Protein AF-0000000087417375 (afdb_homodimer)

Nearest PDB structures (foldseek):
  5uib-assembly1_A  TM=7.958E-01  e=7.314E-25  Rhizobium rhizogenes K84
  3gfg-assembly2_C  TM=7.838E-01  e=4.138E-22  Bacillus subtilis subsp. subtilis str. 168
  3e18-assembly1_B  TM=7.579E-01  e=2.080E-21  Listeria innocua
  3rc7-assembly1_A  TM=7.804E-01  e=2.142E-20  Actinomadura kijaniata
  3rc1-assembly1_A  TM=7.931E-01  e=7.082E-20  Actinomadura kijaniata

pLDDT: mean 95.46, std 7.43, range [49.03, 98.94]

Radius of gyration: 28.9 Å; Cα contacts (8 Å, |Δi|>4): 1708; chains: 2; bounding box: 45×93×67 Å

Organism: NCBI:txid2527985

Solvent-accessible surface area (backbone atoms only — not comparable to full-atom values): 35007 Å² total; per-residue (Å²): 118,46,24,29,27,36,35,28,73,44,46,62,23,48,45,50,55,59,12,37,74,74,25,79,63,42,41,68,40,30,41,18,39,78,51,66,54,51,66,71,17,47,31,60,81,32,63,60,97,59,73,73,67,37,44,81,44,90,50,89,77,32,48,66,29,68,46,56,66,59,55,52,66,37,86,76,45,48,33,38,38,38,34,61,60,50,86,47,37,51,64,53,50,50,53,36,44,73,59,70,25,29,38,36,31,42,60,61,61,41,87,48,65,66,52,29,49,51,50,44,50,50,21,60,75,70,73,38,54,49,31,31,53,67,49,60,59,46,34,46,67,45,32,50,50,42,50,39,53,68,69,38,77,38,36,59,70,41,34,34,39,37,40,39,40,20,18,61,66,82,83,38,77,62,75,60,33,39,92,62,51,35,26,32,34,36,65,54,38,33,55,54,41,33,49,43,34,70,60,73,41,78,49,53,27,32,41,24,43,29,33,71,56,96,77,25,24,37,28,38,40,38,40,44,36,46,90,54,69,54,42,31,39,37,37,39,32,20,32,64,40,17,46,4,32,49,32,35,37,36,36,42,37,30,27,73,42,24,22,40,38,32,30,39,33,25,52,39,90,39,80,38,69,45,32,61,56,32,43,20,23,53,86,34,48,70,40,68,71,85,68,71,74,63,87,52,83,41,36,29,49,18,52,48,47,34,54,52,51,51,21,65,76,70,68,48,82,50,68,89,30,23,38,65,51,42,42,51,13,51,44,48,37,52,30,34,32,50,4,36,76,70,70,38,73,30,52,63,86,47,88,117,118,47,25,29,28,36,34,29,71,43,45,62,22,48,44,50,54,61,13,36,74,74,25,79,63,41,41,69,42,30,40,17,39,79,50,66,54,51,66,71,16,47,31,61,84,32,63,60,98,58,72,72,66,36,45,82,43,90,50,86,79,32,47,67,29,69,44,55,66,59,54,52,65,36,86,74,45,49,34,38,36,38,33,60,61,50,87,46,37,52,64,54,50,49,53,35,44,72,57,70,25,29,38,37,32,41,61,59,64,41,88,47,64,67,54,30,50,51,49,46,51,52,22,61,75,68,72,38,56,49,31,31,55,68,49,58,60,46,35,46,67,45,32,49,50,43,50,40,53,68,69,37,78,39,37,60,69,40,34,35,41,38,40,40,40,22,18,61,67,84,82,37,78,65,73,60,32,40,90,61,50,36,26,33,34,36,65,54,37,33,55,54,42,34,49,43,34,70,60,74,40,78,49,52,27,31,39,24,44,30,32,72,55,97,77,25,24,36,29,38,40,38,41,44,36,46,91,55,68,55,44,31,38,36,37,40,33,20,32,64,39,18,47,5,31,48,32,35,39,36,38,40,35,31,28,72,42,24,21,39,38,32,31,38,32,26,52,40,92,39,80,37,69,44,32,61,57,30,43,18,23,52,85,34,48,71,39,70,70,86,68,70,74,64,87,52,85,41,36,29,48,19,52,48,48,33,55,54,50,52,20,65,76,70,69,48,81,52,68,89,29,22,37,65,52,43,41,51,14,52,44,49,37,51,29,36,33,50,4,36,76,70,69,38,73,27,52,65,84,48,89,116

Structure (mmCIF, N/CA/C/O backbone):
data_AF-0000000087417375-model_v1
#
loop_
_entity.id
_entity.type
_entity.pdbx_description
1 polymer 'Glucose--fructose oxidoreductase'
#
loop_
_atom_site.group_PDB
_atom_site.id
_atom_site.type_symbol
_atom_site.label_atom_id
_atom_site.label_alt_id
_atom_site.label_comp_id
_atom_site.label_asym_id
_atom_site.label_entity_id
_atom_site.label_seq_id
_atom_site.pdbx_PDB_ins_code
_atom_site.Cartn_x
_atom_site.Cartn_y
_atom_site.Cartn_z
_atom_site.occupancy
_atom_site.B_iso_or_equiv
_atom_site.auth_seq_id
_atom_site.auth_comp_id
_atom_site.auth_asym_id
_atom_site.auth_atom_id
_atom_site.pdbx_PDB_model_num
ATOM 1 N N . MET A 1 1 ? 10.219 -32.812 -29.797 1 95.06 1 MET A N 1
ATOM 2 C CA . MET A 1 1 ? 9.031 -32.062 -29.422 1 95.06 1 MET A CA 1
ATOM 3 C C . MET A 1 1 ? 8.422 -32.625 -28.141 1 95.06 1 MET A C 1
ATOM 5 O O . MET A 1 1 ? 8.227 -33.844 -28.016 1 95.06 1 MET A O 1
ATOM 9 N N . VAL A 1 2 ? 8.172 -31.781 -27.188 1 98.62 2 VAL A N 1
ATOM 10 C CA . VAL A 1 2 ? 7.594 -32.188 -25.906 1 98.62 2 VAL A CA 1
ATOM 11 C C . VAL A 1 2 ? 6.086 -32.375 -26.062 1 98.62 2 VAL A C 1
ATOM 13 O O . VAL A 1 2 ? 5.387 -31.484 -26.531 1 98.62 2 VAL A O 1
ATOM 16 N N . ARG A 1 3 ? 5.574 -33.5 -25.75 1 98.75 3 ARG A N 1
ATOM 17 C CA . ARG A 1 3 ? 4.148 -33.812 -25.797 1 98.75 3 ARG A CA 1
ATOM 18 C C . ARG A 1 3 ? 3.498 -33.562 -24.438 1 98.75 3 ARG A C 1
ATOM 20 O O . ARG A 1 3 ? 3.809 -34.281 -23.469 1 98.75 3 ARG A O 1
ATOM 27 N N . ILE A 1 4 ? 2.602 -32.594 -24.422 1 98.88 4 ILE A N 1
ATOM 28 C CA . ILE A 1 4 ? 1.969 -32.188 -23.172 1 98.88 4 ILE A CA 1
ATOM 29 C C . ILE A 1 4 ? 0.606 -32.844 -23.031 1 98.88 4 ILE A C 1
ATOM 31 O O . ILE A 1 4 ? -0.179 -32.906 -23.984 1 98.88 4 ILE A O 1
ATOM 35 N N . GLY A 1 5 ? 0.359 -33.438 -21.938 1 98.94 5 GLY A N 1
ATOM 36 C CA . GLY A 1 5 ? -0.97 -33.875 -21.547 1 98.94 5 GLY A CA 1
ATOM 37 C C . GLY A 1 5 ? -1.584 -33.031 -20.453 1 98.94 5 GLY A C 1
ATOM 38 O O . GLY A 1 5 ? -1.023 -32.906 -19.359 1 98.94 5 GLY A O 1
ATOM 39 N N . ILE A 1 6 ? -2.764 -32.469 -20.672 1 98.94 6 ILE A N 1
ATOM 40 C CA . ILE A 1 6 ? -3.436 -31.609 -19.703 1 98.94 6 ILE A CA 1
ATOM 41 C C . ILE A 1 6 ? -4.484 -32.438 -18.938 1 98.94 6 ILE A C 1
ATOM 43 O O . ILE A 1 6 ? -5.312 -33.094 -19.547 1 98.94 6 ILE A O 1
ATOM 47 N N . ILE A 1 7 ? -4.348 -32.375 -17.656 1 98.88 7 ILE A N 1
ATOM 48 C CA . ILE A 1 7 ? -5.355 -33 -16.797 1 98.88 7 ILE A CA 1
ATOM 49 C C . ILE A 1 7 ? -6.199 -31.922 -16.125 1 98.88 7 ILE A C 1
ATOM 51 O O . ILE A 1 7 ? -5.695 -31.141 -15.312 1 98.88 7 ILE A O 1
ATOM 55 N N . GLY A 1 8 ? -7.504 -31.891 -16.344 1 98.38 8 GLY A N 1
ATOM 56 C CA . GLY A 1 8 ? -8.398 -30.844 -15.875 1 98.38 8 GLY A CA 1
ATOM 57 C C . GLY A 1 8 ? -8.648 -29.766 -16.922 1 98.38 8 GLY A C 1
ATOM 58 O O . GLY A 1 8 ? -7.719 -29.078 -17.328 1 98.38 8 GLY A O 1
ATOM 59 N N . LEU A 1 9 ? -9.93 -29.656 -17.328 1 97.19 9 LEU A N 1
ATOM 60 C CA . LEU A 1 9 ? -10.281 -28.688 -18.375 1 97.19 9 LEU A CA 1
ATOM 61 C C . LEU A 1 9 ? -11.344 -27.719 -17.875 1 97.19 9 LEU A C 1
ATOM 63 O O . LEU A 1 9 ? -12.438 -27.641 -18.438 1 97.19 9 LEU A O 1
ATOM 67 N N . GLY A 1 10 ? -10.977 -26.984 -16.859 1 95.5 10 GLY A N 1
ATOM 68 C CA . GLY A 1 10 ? -11.672 -25.75 -16.516 1 95.5 10 GLY A CA 1
ATOM 69 C C . GLY A 1 10 ? -11.047 -24.516 -17.125 1 95.5 10 GLY A C 1
ATOM 70 O O . GLY A 1 10 ? -10.586 -24.547 -18.266 1 95.5 10 GLY A O 1
ATOM 71 N N . PHE A 1 11 ? -11.227 -23.438 -16.453 1 94.5 11 PHE A N 1
ATOM 72 C CA . PHE A 1 11 ? -10.711 -22.172 -16.969 1 94.5 11 PHE A CA 1
ATOM 73 C C . PHE A 1 11 ? -9.203 -22.25 -17.172 1 94.5 11 PHE A C 1
ATOM 75 O O . PHE A 1 11 ? -8.703 -21.891 -18.234 1 94.5 11 PHE A O 1
ATOM 82 N N . MET A 1 12 ? -8.469 -22.75 -16.172 1 96.88 12 MET A N 1
ATOM 83 C CA . MET A 1 12 ? -7.012 -22.781 -16.281 1 96.88 12 MET A CA 1
ATOM 84 C C . MET A 1 12 ? -6.566 -23.859 -17.281 1 96.88 12 MET A C 1
ATOM 86 O O . MET A 1 12 ? -5.566 -23.672 -17.969 1 96.88 12 MET A O 1
ATOM 90 N N . GLY A 1 13 ? -7.289 -24.969 -17.312 1 97.88 13 GLY A N 1
ATOM 91 C CA . GLY A 1 13 ? -6.992 -25.953 -18.344 1 97.88 13 GLY A CA 1
ATOM 92 C C . GLY A 1 13 ? -7.094 -25.406 -19.75 1 97.88 13 GLY A C 1
ATOM 93 O O . GLY A 1 13 ? -6.211 -25.625 -20.578 1 97.88 13 GLY A O 1
ATOM 94 N N . MET A 1 14 ? -8.18 -24.672 -19.984 1 97.69 14 MET A N 1
ATOM 95 C CA . MET A 1 14 ? -8.359 -24.016 -21.281 1 97.69 14 MET A CA 1
ATOM 96 C C . MET A 1 14 ? -7.27 -22.969 -21.516 1 97.69 14 MET A C 1
ATOM 98 O O . MET A 1 14 ? -6.73 -22.875 -22.609 1 97.69 14 MET A O 1
ATOM 102 N N . THR A 1 15 ? -6.934 -22.219 -20.469 1 97.69 15 THR A N 1
ATOM 103 C CA . THR A 1 15 ? -5.91 -21.188 -20.562 1 97.69 15 THR A CA 1
ATOM 104 C C . THR A 1 15 ? -4.562 -21.797 -20.938 1 97.69 15 THR A C 1
ATOM 106 O O . THR A 1 15 ? -3.879 -21.297 -21.844 1 97.69 15 THR A O 1
ATOM 109 N N . HIS A 1 16 ? -4.219 -22.922 -20.312 1 98.56 16 HIS A N 1
ATOM 110 C CA . HIS A 1 16 ? -2.957 -23.578 -20.609 1 98.56 16 HIS A CA 1
ATOM 111 C C . HIS A 1 16 ? -2.98 -24.219 -22 1 98.56 16 HIS A C 1
ATOM 113 O O . HIS A 1 16 ? -1.974 -24.188 -22.703 1 98.56 16 HIS A O 1
ATOM 119 N N . PHE A 1 17 ? -4.113 -24.734 -22.375 1 98.31 17 PHE A N 1
ATOM 120 C CA . PHE A 1 17 ? -4.27 -25.266 -23.719 1 98.31 17 PHE A CA 1
ATOM 121 C C . PHE A 1 17 ? -4.008 -24.203 -24.781 1 98.31 17 PHE A C 1
ATOM 123 O O . PHE A 1 17 ? -3.217 -24.406 -25.703 1 98.31 17 PHE A O 1
ATOM 130 N N . GLU A 1 18 ? -4.645 -23.031 -24.594 1 97.12 18 GLU A N 1
ATOM 131 C CA . GLU A 1 18 ? -4.484 -21.922 -25.5 1 97.12 18 GLU A CA 1
ATOM 132 C C . GLU A 1 18 ? -3.051 -21.391 -25.484 1 97.12 18 GLU A C 1
ATOM 134 O O . GLU A 1 18 ? -2.475 -21.109 -26.547 1 97.12 18 GLU A O 1
ATOM 139 N N . GLY A 1 19 ? -2.461 -21.297 -24.328 1 97.44 19 GLY A N 1
ATOM 140 C CA . GLY A 1 19 ? -1.095 -20.812 -24.188 1 97.44 19 GLY A CA 1
ATOM 141 C C . GLY A 1 19 ? -0.073 -21.719 -24.844 1 97.44 19 GLY A C 1
ATOM 142 O O . GLY A 1 19 ? 0.934 -21.25 -25.375 1 97.44 19 GLY A O 1
ATOM 143 N N . ALA A 1 20 ? -0.348 -23 -24.875 1 98.06 20 ALA A N 1
ATOM 144 C CA . ALA A 1 20 ? 0.594 -24 -25.391 1 98.06 20 ALA A CA 1
ATOM 145 C C . ALA A 1 20 ? 0.712 -23.906 -26.906 1 98.06 20 ALA A C 1
ATOM 147 O O . ALA A 1 20 ? 1.693 -24.375 -27.484 1 98.06 20 ALA A O 1
ATOM 148 N N . LYS A 1 21 ? -0.259 -23.328 -27.531 1 96.75 21 LYS A N 1
ATOM 149 C CA . LYS A 1 21 ? -0.295 -23.25 -28.984 1 96.75 21 LYS A CA 1
ATOM 150 C C . LYS A 1 21 ? 0.892 -22.469 -29.531 1 96.75 21 LYS A C 1
ATOM 152 O O . LYS A 1 21 ? 1.338 -22.703 -30.656 1 96.75 21 LYS A O 1
ATOM 157 N N . LYS A 1 22 ? 1.397 -21.594 -28.672 1 96.62 22 LYS A N 1
ATOM 158 C CA . LYS A 1 22 ? 2.477 -20.734 -29.141 1 96.62 22 LYS A CA 1
ATOM 159 C C . LYS A 1 22 ? 3.801 -21.094 -28.469 1 96.62 22 LYS A C 1
ATOM 161 O O . LYS A 1 22 ? 4.777 -20.344 -28.578 1 96.62 22 LYS A O 1
ATOM 166 N N . VAL A 1 23 ? 3.812 -22.156 -27.797 1 98 23 VAL A N 1
ATOM 167 C CA . VAL A 1 23 ? 5.043 -22.609 -27.172 1 98 23 VAL A CA 1
ATOM 168 C C . VAL A 1 23 ? 5.934 -23.297 -28.203 1 98 23 VAL A C 1
ATOM 170 O O . VAL A 1 23 ? 5.469 -24.125 -28.984 1 98 23 VAL A O 1
ATOM 173 N N . ASP A 1 24 ? 7.152 -22.891 -28.234 1 98.06 24 ASP A N 1
ATOM 174 C CA . ASP A 1 24 ? 8.102 -23.5 -29.156 1 98.06 24 ASP A CA 1
ATOM 175 C C . ASP A 1 24 ? 8.562 -24.859 -28.641 1 98.06 24 ASP A C 1
ATOM 177 O O . ASP A 1 24 ? 8.938 -25 -27.484 1 98.06 24 ASP A O 1
ATOM 181 N N . GLY A 1 25 ? 8.477 -25.859 -29.516 1 98.19 25 GLY A N 1
ATOM 182 C CA . GLY A 1 25 ? 9.055 -27.156 -29.203 1 98.19 25 GLY A CA 1
ATOM 183 C C . GLY A 1 25 ? 8.117 -28.047 -28.406 1 98.19 25 GLY A C 1
ATOM 184 O O . GLY A 1 25 ? 8.547 -29.047 -27.812 1 98.19 25 GLY A O 1
ATOM 185 N N . ALA A 1 26 ? 6.852 -27.703 -28.406 1 98.44 26 ALA A N 1
ATOM 186 C CA . ALA A 1 26 ? 5.902 -28.531 -27.656 1 98.44 26 ALA A CA 1
ATOM 187 C C . ALA A 1 26 ? 4.523 -28.5 -28.312 1 98.44 26 ALA A C 1
ATOM 189 O O . ALA A 1 26 ? 4.242 -27.641 -29.141 1 98.44 26 ALA A O 1
ATOM 190 N N . LYS A 1 27 ? 3.689 -29.422 -27.984 1 97.81 27 LYS A N 1
ATOM 191 C CA . LYS A 1 27 ? 2.293 -29.5 -28.406 1 97.81 27 LYS A CA 1
ATOM 192 C C . LYS A 1 27 ? 1.444 -30.234 -27.359 1 97.81 27 LYS A C 1
ATOM 194 O O . LYS A 1 27 ? 1.888 -31.219 -26.781 1 97.81 27 LYS A O 1
ATOM 199 N N . VAL A 1 28 ? 0.233 -29.734 -27.219 1 98.69 28 VAL A N 1
ATOM 200 C CA . VAL A 1 28 ? -0.715 -30.516 -26.438 1 98.69 28 VAL A CA 1
ATOM 201 C C . VAL A 1 28 ? -1.228 -31.688 -27.266 1 98.69 28 VAL A C 1
ATOM 203 O O . VAL A 1 28 ? -1.831 -31.484 -28.328 1 98.69 28 VAL A O 1
ATOM 206 N N . THR A 1 29 ? -1.022 -32.906 -26.781 1 98.62 29 THR A N 1
ATOM 207 C CA . THR A 1 29 ? -1.388 -34.062 -27.578 1 98.62 29 THR A CA 1
ATOM 208 C C . THR A 1 29 ? -2.455 -34.875 -26.875 1 98.62 29 THR A C 1
ATOM 210 O O . THR A 1 29 ? -3.01 -35.812 -27.453 1 98.62 29 THR A O 1
ATOM 213 N N . ALA A 1 30 ? -2.746 -34.469 -25.656 1 98.81 30 ALA A N 1
ATOM 214 C CA . ALA A 1 30 ? -3.773 -35.219 -24.922 1 98.81 30 ALA A CA 1
ATOM 215 C C . ALA A 1 30 ? -4.441 -34.312 -23.875 1 98.81 30 ALA A C 1
ATOM 217 O O . ALA A 1 30 ? -3.811 -33.406 -23.344 1 98.81 30 ALA A O 1
ATOM 218 N N . ILE A 1 31 ? -5.703 -34.625 -23.594 1 98.81 31 ILE A N 1
ATOM 219 C CA . ILE A 1 31 ? -6.438 -33.969 -22.5 1 98.81 31 ILE A CA 1
ATOM 220 C C . ILE A 1 31 ? -7.238 -35.031 -21.734 1 98.81 31 ILE A C 1
ATOM 222 O O . ILE A 1 31 ? -7.648 -36.031 -22.312 1 98.81 31 ILE A O 1
ATOM 226 N N . ALA A 1 32 ? -7.398 -34.812 -20.469 1 98.81 32 ALA A N 1
ATOM 227 C CA . ALA A 1 32 ? -8.234 -35.656 -19.625 1 98.81 32 ALA A CA 1
ATOM 228 C C . ALA A 1 32 ? -9.227 -34.844 -18.812 1 98.81 32 ALA A C 1
ATOM 230 O O . ALA A 1 32 ? -8.852 -33.844 -18.188 1 98.81 32 ALA A O 1
ATOM 231 N N . THR A 1 33 ? -10.438 -35.125 -18.859 1 98.19 33 THR A N 1
ATOM 232 C CA . THR A 1 33 ? -11.523 -34.562 -18.062 1 98.19 33 THR A CA 1
ATOM 233 C C . THR A 1 33 ? -12.688 -35.531 -17.953 1 98.19 33 THR A C 1
ATOM 235 O O . THR A 1 33 ? -12.812 -36.469 -18.766 1 98.19 33 THR A O 1
ATOM 238 N N . ARG A 1 34 ? -13.508 -35.344 -16.969 1 96.88 34 ARG A N 1
ATOM 239 C CA . ARG A 1 34 ? -14.633 -36.25 -16.766 1 96.88 34 ARG A CA 1
ATOM 240 C C . ARG A 1 34 ? -15.844 -35.812 -17.594 1 96.88 34 ARG A C 1
ATOM 242 O O . ARG A 1 34 ? -16.812 -36.562 -17.719 1 96.88 34 ARG A O 1
ATOM 249 N N . ASN A 1 35 ? -15.773 -34.594 -18.156 1 97.19 35 ASN A N 1
ATOM 250 C CA . ASN A 1 35 ? -16.906 -34.031 -18.875 1 97.19 35 ASN A CA 1
ATOM 251 C C . ASN A 1 35 ? -16.891 -34.438 -20.344 1 97.19 35 ASN A C 1
ATOM 253 O O . ASN A 1 35 ? -16.031 -33.969 -21.109 1 97.19 35 ASN A O 1
ATOM 257 N N . PRO A 1 36 ? -17.891 -35.156 -20.781 1 97.69 36 PRO A N 1
ATOM 258 C CA . PRO A 1 36 ? -17.891 -35.625 -22.172 1 97.69 36 PRO A CA 1
ATOM 259 C C . PRO A 1 36 ? -18 -34.5 -23.188 1 97.69 36 PRO A C 1
ATOM 261 O O . PRO A 1 36 ? -17.453 -34.594 -24.281 1 97.69 36 PRO A O 1
ATOM 264 N N . ALA A 1 37 ? -18.719 -33.5 -22.875 1 98.06 37 ALA A N 1
ATOM 265 C CA . ALA A 1 37 ? -18.859 -32.375 -23.797 1 98.06 37 ALA A CA 1
ATOM 266 C C . ALA A 1 37 ? -17.516 -31.703 -24.078 1 98.06 37 ALA A C 1
ATOM 268 O O . ALA A 1 37 ? -17.203 -31.375 -25.234 1 98.06 37 ALA A O 1
ATOM 269 N N . LYS A 1 38 ? -16.734 -31.578 -23.062 1 98.06 38 LYS A N 1
ATOM 270 C CA . LYS A 1 38 ? -15.406 -30.969 -23.219 1 98.06 38 LYS A CA 1
ATOM 271 C C . LYS A 1 38 ? -14.469 -31.891 -24 1 98.06 38 LYS A C 1
ATOM 273 O O . LYS A 1 38 ? -13.633 -31.406 -24.766 1 98.06 38 LYS A O 1
ATOM 278 N N . LEU A 1 39 ? -14.609 -33.219 -23.859 1 98.06 39 LEU A N 1
ATOM 279 C CA . LEU A 1 39 ? -13.805 -34.156 -24.609 1 98.06 39 LEU A CA 1
ATOM 280 C C . LEU A 1 39 ? -14.164 -34.125 -26.094 1 98.06 39 LEU A C 1
ATOM 282 O O . LEU A 1 39 ? -13.344 -34.469 -26.953 1 98.06 39 LEU A O 1
ATOM 286 N N . ALA A 1 40 ? -15.422 -33.625 -26.344 1 97.75 40 ALA A N 1
ATOM 287 C CA . ALA A 1 40 ? -15.891 -33.5 -27.719 1 97.75 40 ALA A CA 1
ATOM 288 C C . ALA A 1 40 ? -15.531 -32.156 -28.312 1 97.75 40 ALA A C 1
ATOM 290 O O . ALA A 1 40 ? -15.805 -31.891 -29.484 1 97.75 40 ALA A O 1
ATOM 291 N N . GLY A 1 41 ? -14.977 -31.328 -27.5 1 97.88 41 GLY A N 1
ATOM 292 C CA . GLY A 1 41 ? -14.516 -30.047 -28.016 1 97.88 41 GLY A CA 1
ATOM 293 C C . GLY A 1 41 ? -15.445 -28.891 -27.672 1 97.88 41 GLY A C 1
ATOM 294 O O . GLY A 1 41 ? -15.195 -27.75 -28.062 1 97.88 41 GLY A O 1
ATOM 295 N N . ASP A 1 42 ? -16.484 -29.156 -26.922 1 98.25 42 ASP A N 1
ATOM 296 C CA . ASP A 1 42 ? -17.406 -28.094 -26.5 1 98.25 42 ASP A CA 1
ATOM 297 C C . ASP A 1 42 ? -16.953 -27.484 -25.172 1 98.25 42 ASP A C 1
ATOM 299 O O . ASP A 1 42 ? -17.328 -27.969 -24.109 1 98.25 42 ASP A O 1
ATOM 303 N N . TRP A 1 43 ? -16.281 -26.375 -25.297 1 98.19 43 TRP A N 1
ATOM 304 C CA . TRP A 1 43 ? -15.773 -25.703 -24.094 1 98.19 43 TRP A CA 1
ATOM 305 C C . TRP A 1 43 ? -16.594 -24.453 -23.781 1 98.19 43 TRP A C 1
ATOM 307 O O . TRP A 1 43 ? -16.125 -23.562 -23.078 1 98.19 43 TRP A O 1
ATOM 317 N N . THR A 1 44 ? -17.812 -24.25 -24.234 1 97 44 THR A N 1
ATOM 318 C CA . THR A 1 44 ? -18.641 -23.062 -24.125 1 97 44 THR A CA 1
ATOM 319 C C . THR A 1 44 ? -19.031 -22.797 -22.672 1 97 44 THR A C 1
ATOM 321 O O . THR A 1 44 ? -19.422 -21.688 -22.312 1 97 44 THR A O 1
ATOM 324 N N . SER A 1 45 ? -18.875 -23.812 -21.859 1 94.88 45 SER A N 1
ATOM 325 C CA . SER A 1 45 ? -19.234 -23.672 -20.453 1 94.88 45 SER A CA 1
ATOM 326 C C . SER A 1 45 ? -18.094 -23.078 -19.641 1 94.88 45 SER A C 1
ATOM 328 O O . SER A 1 45 ? -18.266 -22.719 -18.484 1 94.88 45 SER A O 1
ATOM 330 N N . ILE A 1 46 ? -16.953 -23 -20.234 1 94.88 46 ILE A N 1
ATOM 331 C CA . ILE A 1 46 ? -15.781 -22.547 -19.5 1 94.88 46 ILE A CA 1
ATOM 332 C C . ILE A 1 46 ? -15.734 -21.016 -19.516 1 94.88 46 ILE A C 1
ATOM 334 O O . ILE A 1 46 ? -15.781 -20.406 -20.578 1 94.88 46 ILE A O 1
ATOM 338 N N . GLN A 1 47 ? -15.719 -20.516 -18.266 1 89.19 47 GLN A N 1
ATOM 339 C CA . GLN A 1 47 ? -15.562 -19.078 -18.094 1 89.19 47 GLN A CA 1
ATOM 340 C C . GLN A 1 47 ? -14.656 -18.766 -16.906 1 89.19 47 GLN A C 1
ATOM 342 O O . GLN A 1 47 ? -14.719 -19.453 -15.875 1 89.19 47 GLN A O 1
ATOM 347 N N . GLY A 1 48 ? -13.805 -17.797 -17.109 1 83.5 48 GLY A N 1
ATOM 348 C CA . GLY A 1 48 ? -12.93 -17.359 -16.031 1 83.5 48 GLY A CA 1
ATOM 349 C C . GLY A 1 48 ? -13.031 -15.867 -15.758 1 83.5 48 GLY A C 1
ATOM 350 O O . GLY A 1 48 ? -13.992 -15.219 -16.188 1 83.5 48 GLY A O 1
ATOM 351 N N . ASN A 1 49 ? -12.117 -15.352 -14.961 1 74.88 49 ASN A N 1
ATOM 352 C CA . ASN A 1 49 ? -12.141 -13.953 -14.547 1 74.88 49 ASN A CA 1
ATOM 353 C C . ASN A 1 49 ? -11.391 -13.062 -15.531 1 74.88 49 ASN A C 1
ATOM 355 O O . ASN A 1 49 ? -11.359 -11.844 -15.375 1 74.88 49 ASN A O 1
ATOM 359 N N . PHE A 1 50 ? -10.805 -13.688 -16.484 1 81.5 50 PHE A N 1
ATOM 360 C CA . PHE A 1 50 ? -10.141 -12.961 -17.562 1 81.5 50 PHE A CA 1
ATOM 361 C C . PHE A 1 50 ? -10.164 -13.773 -18.844 1 81.5 50 PHE A C 1
ATOM 363 O O . PHE A 1 50 ? -10.555 -14.945 -18.844 1 81.5 50 PHE A O 1
ATOM 370 N N . GLY A 1 51 ? -9.812 -13.117 -19.953 1 84.56 51 GLY A N 1
ATOM 371 C CA . GLY A 1 51 ? -9.789 -13.828 -21.219 1 84.56 51 GLY A CA 1
ATOM 372 C C . GLY A 1 51 ? -11.172 -14.094 -21.781 1 84.56 51 GLY A C 1
ATOM 373 O O . GLY A 1 51 ? -12.18 -13.727 -21.172 1 84.56 51 GLY A O 1
ATOM 374 N N . PRO A 1 52 ? -11.203 -14.742 -22.891 1 91.12 52 PRO A N 1
ATOM 375 C CA . PRO A 1 52 ? -12.484 -15.023 -23.547 1 91.12 52 PRO A CA 1
ATOM 376 C C . PRO A 1 52 ? -13.195 -16.234 -22.938 1 91.12 52 PRO A C 1
ATOM 378 O O . PRO A 1 52 ? -12.555 -17.078 -22.297 1 91.12 52 PRO A O 1
ATOM 381 N N . ARG A 1 53 ? -14.461 -16.281 -23.188 1 91.12 53 ARG A N 1
ATOM 382 C CA . ARG A 1 53 ? -15.211 -17.5 -22.922 1 91.12 53 ARG A CA 1
ATOM 383 C C . ARG A 1 53 ? -14.789 -18.625 -23.859 1 91.12 53 ARG A C 1
ATOM 385 O O . ARG A 1 53 ? -14.398 -18.359 -25 1 91.12 53 ARG A O 1
ATOM 392 N N . GLY A 1 54 ? -15 -19.812 -23.312 1 95.25 54 GLY A N 1
ATOM 393 C CA . GLY A 1 54 ? -14.68 -20.953 -24.141 1 95.25 54 GLY A CA 1
ATOM 394 C C . GLY A 1 54 ? -15.609 -21.109 -25.328 1 95.25 54 GLY A C 1
ATOM 395 O O . GLY A 1 54 ? -16.734 -20.594 -25.328 1 95.25 54 GLY A O 1
ATOM 396 N N . GLY A 1 55 ? -15.094 -21.844 -26.297 1 96.94 55 GLY A N 1
ATOM 397 C CA . GLY A 1 55 ? -15.852 -22.125 -27.5 1 96.94 55 GLY A CA 1
ATOM 398 C C . GLY A 1 55 ? -15.672 -23.547 -28 1 96.94 55 GLY A C 1
ATOM 399 O O . GLY A 1 55 ? -15.312 -24.438 -27.234 1 96.94 55 GLY A O 1
ATOM 400 N N . GLN A 1 56 ? -16.062 -23.656 -29.234 1 97.75 56 GLN A N 1
ATOM 401 C CA . GLN A 1 56 ? -15.812 -24.953 -29.875 1 97.75 56 GLN A CA 1
ATOM 402 C C . GLN A 1 56 ? -14.336 -25.094 -30.25 1 97.75 56 GLN A C 1
ATOM 404 O O . GLN A 1 56 ? -13.758 -24.203 -30.859 1 97.75 56 GLN A O 1
ATOM 409 N N . VAL A 1 57 ? -13.812 -26.203 -29.797 1 97.5 57 VAL A N 1
ATOM 410 C CA . VAL A 1 57 ? -12.391 -26.438 -30.031 1 97.5 57 VAL A CA 1
ATOM 411 C C . VAL A 1 57 ? -12.195 -27.703 -30.859 1 97.5 57 VAL A C 1
ATOM 413 O O . VAL A 1 57 ? -12.812 -28.734 -30.578 1 97.5 57 VAL A O 1
ATOM 416 N N . ASP A 1 58 ? -11.383 -27.641 -31.906 1 96.62 58 ASP A N 1
ATOM 417 C CA . ASP A 1 58 ? -11.016 -28.812 -32.688 1 96.62 58 ASP A CA 1
ATOM 418 C C . ASP A 1 58 ? -9.984 -29.672 -31.969 1 96.62 58 ASP A C 1
ATOM 420 O O . ASP A 1 58 ? -8.836 -29.25 -31.812 1 96.62 58 ASP A O 1
ATOM 424 N N . LEU A 1 59 ? -10.367 -30.859 -31.562 1 97.69 59 LEU A N 1
ATOM 425 C CA . LEU A 1 59 ? -9.492 -31.75 -30.797 1 97.69 59 LEU A CA 1
ATOM 426 C C . LEU A 1 59 ? -9.07 -32.938 -31.656 1 97.69 59 LEU A C 1
ATOM 428 O O . LEU A 1 59 ? -8.703 -34 -31.109 1 97.69 59 LEU A O 1
ATOM 432 N N . SER A 1 60 ? -9.094 -32.812 -32.969 1 95.88 60 SER A N 1
ATOM 433 C CA . SER A 1 60 ? -8.844 -33.906 -33.875 1 95.88 60 SER A CA 1
ATOM 434 C C . SER A 1 60 ? -7.43 -34.469 -33.688 1 95.88 60 SER A C 1
ATOM 436 O O . SER A 1 60 ? -7.191 -35.656 -33.906 1 95.88 60 SER A O 1
ATOM 438 N N . ASP A 1 61 ? -6.473 -33.656 -33.281 1 95.38 61 ASP A N 1
ATOM 439 C CA . ASP A 1 61 ? -5.086 -34.094 -33.125 1 95.38 61 ASP A CA 1
ATOM 440 C C . ASP A 1 61 ? -4.734 -34.25 -31.641 1 95.38 61 ASP A C 1
ATOM 442 O O . ASP A 1 61 ? -3.559 -34.281 -31.266 1 95.38 61 ASP A O 1
ATOM 446 N N . VAL A 1 62 ? -5.719 -34.344 -30.797 1 98.38 62 VAL A N 1
ATOM 447 C CA . VAL A 1 62 ? -5.527 -34.438 -29.359 1 98.38 62 VAL A CA 1
ATOM 448 C C . VAL A 1 62 ? -6.254 -35.688 -28.828 1 98.38 62 VAL A C 1
ATOM 450 O O . VAL A 1 62 ? -7.461 -35.844 -29.031 1 98.38 62 VAL A O 1
ATOM 453 N N . LYS A 1 63 ? -5.508 -36.562 -28.25 1 98.5 63 LYS A N 1
ATOM 454 C CA . LYS A 1 63 ? -6.148 -37.688 -27.562 1 98.5 63 LYS A CA 1
ATOM 455 C C . LYS A 1 63 ? -7.008 -37.219 -26.406 1 98.5 63 LYS A C 1
ATOM 457 O O . LYS A 1 63 ? -6.613 -36.312 -25.656 1 98.5 63 LYS A O 1
ATOM 462 N N . THR A 1 64 ? -8.164 -37.812 -26.281 1 98.5 64 THR A N 1
ATOM 463 C CA . THR A 1 64 ? -9.062 -37.406 -25.203 1 98.5 64 THR A CA 1
ATOM 464 C C . THR A 1 64 ? -9.305 -38.594 -24.25 1 98.5 64 THR A C 1
ATOM 466 O O . THR A 1 64 ? -9.5 -39.719 -24.703 1 98.5 64 THR A O 1
ATOM 469 N N . TYR A 1 65 ? -9.133 -38.344 -22.984 1 98.56 65 TYR A N 1
ATOM 470 C CA . TYR A 1 65 ? -9.305 -39.375 -21.984 1 98.56 65 TYR A CA 1
ATOM 471 C C . TYR A 1 65 ? -10.359 -39 -20.953 1 98.56 65 TYR A C 1
ATOM 473 O O . TYR A 1 65 ? -10.336 -37.875 -20.438 1 98.56 65 TYR A O 1
ATOM 481 N N . SER A 1 66 ? -11.297 -39.875 -20.594 1 98.19 66 SER A N 1
ATOM 482 C CA . SER A 1 66 ? -12.281 -39.625 -19.531 1 98.19 66 SER A CA 1
ATOM 483 C C . SER A 1 66 ? -11.703 -39.969 -18.156 1 98.19 66 SER A C 1
ATOM 485 O O . SER A 1 66 ? -12.25 -39.531 -17.141 1 98.19 66 SER A O 1
ATOM 487 N N . ASP A 1 67 ? -10.656 -40.688 -18.188 1 98.25 67 ASP A N 1
ATOM 488 C CA . ASP A 1 67 ? -9.898 -41.094 -17 1 98.25 67 ASP A CA 1
ATOM 489 C C . ASP A 1 67 ? -8.438 -40.656 -17.125 1 98.25 67 ASP A C 1
ATOM 491 O O . ASP A 1 67 ? -7.715 -41.156 -18 1 98.25 67 ASP A O 1
ATOM 495 N N . TYR A 1 68 ? -7.953 -39.781 -16.156 1 98.62 68 TYR A N 1
ATOM 496 C CA . TYR A 1 68 ? -6.609 -39.25 -16.297 1 98.62 68 TYR A CA 1
ATOM 497 C C . TYR A 1 68 ? -5.555 -40.312 -16.125 1 98.62 68 TYR A C 1
ATOM 499 O O . TYR A 1 68 ? -4.398 -40.156 -16.516 1 98.62 68 TYR A O 1
ATOM 507 N N . HIS A 1 69 ? -5.906 -41.531 -15.523 1 98.69 69 HIS A N 1
ATOM 508 C CA . HIS A 1 69 ? -4.965 -42.625 -15.406 1 98.69 69 HIS A CA 1
ATOM 509 C C . HIS A 1 69 ? -4.523 -43.125 -16.781 1 98.69 69 HIS A C 1
ATOM 511 O O . HIS A 1 69 ? -3.379 -43.562 -16.953 1 98.69 69 HIS A O 1
ATOM 517 N N . GLU A 1 70 ? -5.473 -43.094 -17.688 1 98.75 70 GLU A N 1
ATOM 518 C CA . GLU A 1 70 ? -5.137 -43.469 -19.062 1 98.75 70 GLU A CA 1
ATOM 519 C C . GLU A 1 70 ? -4.129 -42.531 -19.672 1 98.75 70 GLU A C 1
ATOM 521 O O . GLU A 1 70 ? -3.25 -42.938 -20.438 1 98.75 70 GLU A O 1
ATOM 526 N N . LEU A 1 71 ? -4.305 -41.25 -19.375 1 98.81 71 LEU A N 1
ATOM 527 C CA . LEU A 1 71 ? -3.34 -40.25 -19.844 1 98.81 71 LEU A CA 1
ATOM 528 C C . LEU A 1 71 ? -1.97 -40.469 -19.219 1 98.81 71 LEU A C 1
ATOM 530 O O . LEU A 1 71 ? -0.95 -40.438 -19.906 1 98.81 71 LEU A O 1
ATOM 534 N N . LEU A 1 72 ? -1.912 -40.844 -17.953 1 98.81 72 LEU A N 1
ATOM 535 C CA . LEU A 1 72 ? -0.656 -41.094 -17.266 1 98.81 72 LEU A CA 1
ATOM 536 C C . LEU A 1 72 ? 0.038 -42.312 -17.828 1 98.81 72 LEU A C 1
ATOM 538 O O . LEU A 1 72 ? 1.27 -42.406 -17.844 1 98.81 72 LEU A O 1
ATOM 542 N N . ALA A 1 73 ? -0.727 -43.281 -18.359 1 98.56 73 ALA A N 1
ATOM 543 C CA . ALA A 1 73 ? -0.189 -44.531 -18.891 1 98.56 73 ALA A CA 1
ATOM 544 C C . ALA A 1 73 ? 0.287 -44.375 -20.328 1 98.56 73 ALA A C 1
ATOM 546 O O . ALA A 1 73 ? 0.978 -45.25 -20.859 1 98.56 73 ALA A O 1
ATOM 547 N N . ASP A 1 74 ? -0.095 -43.312 -20.953 1 98.5 74 ASP A N 1
ATOM 548 C CA . ASP A 1 74 ? 0.267 -43.062 -22.359 1 98.5 74 ASP A CA 1
ATOM 549 C C . ASP A 1 74 ? 1.762 -42.781 -22.484 1 98.5 74 ASP A C 1
ATOM 551 O O . ASP A 1 74 ? 2.256 -41.75 -22 1 98.5 74 ASP A O 1
ATOM 555 N N . PRO A 1 75 ? 2.488 -43.625 -23.172 1 97.75 75 PRO A N 1
ATOM 556 C CA . PRO A 1 75 ? 3.938 -43.438 -23.281 1 97.75 75 PRO A CA 1
ATOM 557 C C . PRO A 1 75 ? 4.32 -42.25 -24.141 1 97.75 75 PRO A C 1
ATOM 559 O O . PRO A 1 75 ? 5.484 -41.844 -24.156 1 97.75 75 PRO A O 1
ATOM 562 N N . ASP A 1 76 ? 3.318 -41.656 -24.766 1 97.81 76 ASP A N 1
ATOM 563 C CA . ASP A 1 76 ? 3.604 -40.531 -25.672 1 97.81 76 ASP A CA 1
ATOM 564 C C . ASP A 1 76 ? 3.479 -39.188 -24.953 1 97.81 76 ASP A C 1
ATOM 566 O O . ASP A 1 76 ? 3.553 -38.125 -25.578 1 97.81 76 ASP A O 1
ATOM 570 N N . ILE A 1 77 ? 3.314 -39.188 -23.672 1 98.75 77 ILE A N 1
ATOM 571 C CA . ILE A 1 77 ? 3.213 -37.938 -22.906 1 98.75 77 ILE A CA 1
ATOM 572 C C . ILE A 1 77 ? 4.516 -37.688 -22.141 1 98.75 77 ILE A C 1
ATOM 574 O O . ILE A 1 77 ? 4.973 -38.531 -21.375 1 98.75 77 ILE A O 1
ATOM 578 N N . ASP A 1 78 ? 5.117 -36.562 -22.359 1 98.69 78 ASP A N 1
ATOM 579 C CA . ASP A 1 78 ? 6.379 -36.188 -21.719 1 98.69 78 ASP A CA 1
ATOM 580 C C . ASP A 1 78 ? 6.129 -35.312 -20.484 1 98.69 78 ASP A C 1
ATOM 582 O O . ASP A 1 78 ? 6.805 -35.469 -19.469 1 98.69 78 ASP A O 1
ATOM 586 N N . LEU A 1 79 ? 5.234 -34.438 -20.562 1 98.88 79 LEU A N 1
ATOM 587 C CA . LEU A 1 79 ? 4.906 -33.438 -19.531 1 98.88 79 LEU A CA 1
ATOM 588 C C . LEU A 1 79 ? 3.418 -33.469 -19.203 1 98.88 79 LEU A C 1
ATOM 590 O O . LEU A 1 79 ? 2.582 -33.344 -20.094 1 98.88 79 LEU A O 1
ATOM 594 N N . VAL A 1 80 ? 3.123 -33.719 -17.984 1 98.94 80 VAL A N 1
ATOM 595 C CA . VAL A 1 80 ? 1.741 -33.656 -17.516 1 98.94 80 VAL A CA 1
ATOM 596 C C . VAL A 1 80 ? 1.471 -32.281 -16.906 1 98.94 80 VAL A C 1
ATOM 598 O O . VAL A 1 80 ? 2.189 -31.844 -16 1 98.94 80 VAL A O 1
ATOM 601 N N . ASP A 1 81 ? 0.501 -31.562 -17.438 1 98.94 81 ASP A N 1
ATOM 602 C CA . ASP A 1 81 ? 0.017 -30.266 -16.953 1 98.94 81 ASP A CA 1
ATOM 603 C C . ASP A 1 81 ? -1.272 -30.422 -16.156 1 98.94 81 ASP A C 1
ATOM 605 O O . ASP A 1 81 ? -2.336 -30.672 -16.719 1 98.94 81 ASP A O 1
ATOM 609 N N . ILE A 1 82 ? -1.119 -30.234 -14.867 1 98.94 82 ILE A N 1
ATOM 610 C CA . ILE A 1 82 ? -2.234 -30.5 -13.961 1 98.94 82 ILE A CA 1
ATOM 611 C C . ILE A 1 82 ? -2.969 -29.188 -13.656 1 98.94 82 ILE A C 1
ATOM 613 O O . ILE A 1 82 ? -2.438 -28.312 -12.969 1 98.94 82 ILE A O 1
ATOM 617 N N . CYS A 1 83 ? -4.203 -29.078 -14.125 1 98.31 83 CYS A N 1
ATOM 618 C CA . CYS A 1 83 ? -5.082 -27.922 -13.93 1 98.31 83 CYS A CA 1
ATOM 619 C C . CYS A 1 83 ? -6.371 -28.328 -13.227 1 98.31 83 CYS A C 1
ATOM 621 O O . CYS A 1 83 ? -7.465 -28.047 -13.719 1 98.31 83 CYS A O 1
ATOM 623 N N . LEU A 1 84 ? -6.258 -28.969 -12.102 1 96.81 84 LEU A N 1
ATOM 624 C CA . LEU A 1 84 ? -7.355 -29.516 -11.305 1 96.81 84 LEU A CA 1
ATOM 625 C C . LEU A 1 84 ? -7.613 -28.641 -10.078 1 96.81 84 LEU A C 1
ATOM 627 O O . LEU A 1 84 ? -6.816 -27.75 -9.766 1 96.81 84 LEU A O 1
ATOM 631 N N . PRO A 1 85 ? -8.734 -28.844 -9.406 1 93.12 85 PRO A N 1
ATOM 632 C CA . PRO A 1 85 ? -8.914 -28.203 -8.109 1 93.12 85 PRO A CA 1
ATOM 633 C C . PRO A 1 85 ? -7.816 -28.547 -7.113 1 93.12 85 PRO A C 1
ATOM 635 O O . PRO A 1 85 ? -7.254 -29.641 -7.176 1 93.12 85 PRO A O 1
ATOM 638 N N . LEU A 1 86 ? -7.648 -27.672 -6.254 1 94.25 86 LEU A N 1
ATOM 639 C CA . LEU A 1 86 ? -6.508 -27.688 -5.344 1 94.25 86 LEU A CA 1
ATOM 640 C C . LEU A 1 86 ? -6.469 -29 -4.559 1 94.25 86 LEU A C 1
ATOM 642 O O . LEU A 1 86 ? -5.395 -29.547 -4.324 1 94.25 86 LEU A O 1
ATOM 646 N N . ASP A 1 87 ? -7.57 -29.547 -4.207 1 92.81 87 ASP A N 1
ATOM 647 C CA . ASP A 1 87 ? -7.633 -30.719 -3.342 1 92.81 87 ASP A CA 1
ATOM 648 C C . ASP A 1 87 ? -7.176 -31.969 -4.082 1 92.81 87 ASP A C 1
ATOM 650 O O . ASP A 1 87 ? -6.945 -33 -3.465 1 92.81 87 ASP A O 1
ATOM 654 N N . GLN A 1 88 ? -6.957 -31.844 -5.352 1 96.31 88 GLN A N 1
ATOM 655 C CA . GLN A 1 88 ? -6.559 -33 -6.152 1 96.31 88 GLN A CA 1
ATOM 656 C C . GLN A 1 88 ? -5.09 -32.906 -6.551 1 96.31 88 GLN A C 1
ATOM 658 O O . GLN A 1 88 ? -4.535 -33.844 -7.109 1 96.31 88 GLN A O 1
ATOM 663 N N . HIS A 1 89 ? -4.438 -31.828 -6.258 1 98.38 89 HIS A N 1
ATOM 664 C CA . HIS A 1 89 ? -3.072 -31.578 -6.707 1 98.38 89 HIS A CA 1
ATOM 665 C C . HIS A 1 89 ? -2.125 -32.688 -6.23 1 98.38 89 HIS A C 1
ATOM 667 O O . HIS A 1 89 ? -1.403 -33.281 -7.035 1 98.38 89 HIS A O 1
ATOM 673 N N . GLU A 1 90 ? -2.199 -32.969 -4.973 1 98.44 90 GLU A N 1
ATOM 674 C CA . GLU A 1 90 ? -1.22 -33.906 -4.41 1 98.44 90 GLU A CA 1
ATOM 675 C C . GLU A 1 90 ? -1.343 -35.281 -5.043 1 98.44 90 GLU A C 1
ATOM 677 O O . GLU A 1 90 ? -0.367 -35.812 -5.574 1 98.44 90 GLU A O 1
ATOM 682 N N . THR A 1 91 ? -2.553 -35.812 -5.02 1 98.62 91 THR A N 1
ATOM 683 C CA . THR A 1 91 ? -2.779 -37.188 -5.492 1 98.62 91 THR A CA 1
ATOM 684 C C . THR A 1 91 ? -2.354 -37.312 -6.949 1 98.62 91 THR A C 1
ATOM 686 O O . THR A 1 91 ? -1.569 -38.219 -7.289 1 98.62 91 THR A O 1
ATOM 689 N N . VAL A 1 92 ? -2.764 -36.438 -7.773 1 98.81 92 VAL A N 1
ATOM 690 C CA . VAL A 1 92 ? -2.525 -36.562 -9.203 1 98.81 92 VAL A CA 1
ATOM 691 C C . VAL A 1 92 ? -1.051 -36.312 -9.508 1 98.81 92 VAL A C 1
ATOM 693 O O . VAL A 1 92 ? -0.465 -36.969 -10.375 1 98.81 92 VAL A O 1
ATOM 696 N N . THR A 1 93 ? -0.449 -35.344 -8.812 1 98.88 93 THR A N 1
ATOM 697 C CA . THR A 1 93 ? 0.974 -35.094 -8.992 1 98.88 93 THR A CA 1
ATOM 698 C C . THR A 1 93 ? 1.803 -36.312 -8.633 1 98.88 93 THR A C 1
ATOM 700 O O . THR A 1 93 ? 2.682 -36.719 -9.391 1 98.88 93 THR A O 1
ATOM 703 N N . LEU A 1 94 ? 1.498 -36.938 -7.496 1 98.81 94 LEU A N 1
ATOM 704 C CA . LEU A 1 94 ? 2.25 -38.094 -7.051 1 98.81 94 LEU A CA 1
ATOM 705 C C . LEU A 1 94 ? 2.094 -39.25 -8.031 1 98.81 94 LEU A C 1
ATOM 707 O O . LEU A 1 94 ? 3.064 -39.969 -8.344 1 98.81 94 LEU A O 1
ATOM 711 N N . GLU A 1 95 ? 0.916 -39.469 -8.523 1 98.88 95 GLU A N 1
ATOM 712 C CA . GLU A 1 95 ? 0.664 -40.531 -9.5 1 98.88 95 GLU A CA 1
ATOM 713 C C . GLU A 1 95 ? 1.398 -40.25 -10.812 1 98.88 95 GLU A C 1
ATOM 715 O O . GLU A 1 95 ? 1.925 -41.188 -11.43 1 98.88 95 GLU A O 1
ATOM 720 N N . ALA A 1 96 ? 1.399 -39 -11.219 1 98.88 96 ALA A N 1
ATOM 721 C CA . ALA A 1 96 ? 2.104 -38.625 -12.445 1 98.88 96 ALA A CA 1
ATOM 722 C C . ALA A 1 96 ? 3.604 -38.875 -12.312 1 98.88 96 ALA A C 1
ATOM 724 O O . ALA A 1 96 ? 4.238 -39.406 -13.227 1 98.88 96 ALA A O 1
ATOM 725 N N . ILE A 1 97 ? 4.152 -38.531 -11.211 1 98.69 97 ILE A N 1
ATOM 726 C CA . ILE A 1 97 ? 5.57 -38.719 -10.938 1 98.69 97 ILE A CA 1
ATOM 727 C C . ILE A 1 97 ? 5.871 -40.219 -10.945 1 98.69 97 ILE A C 1
ATOM 729 O O . ILE A 1 97 ? 6.852 -40.656 -11.547 1 98.69 97 ILE A O 1
ATOM 733 N N . ALA A 1 98 ? 5.02 -41 -10.328 1 98.44 98 ALA A N 1
ATOM 734 C CA . ALA A 1 98 ? 5.188 -42.438 -10.281 1 98.44 98 ALA A CA 1
ATOM 735 C C . ALA A 1 98 ? 5.145 -43.031 -11.68 1 98.44 98 ALA A C 1
ATOM 737 O O . ALA A 1 98 ? 5.801 -44.062 -11.945 1 98.44 98 ALA A O 1
ATOM 738 N N . ALA A 1 99 ? 4.422 -42.406 -12.547 1 98.62 99 ALA A N 1
ATOM 739 C CA . ALA A 1 99 ? 4.289 -42.875 -13.93 1 98.62 99 ALA A CA 1
ATOM 740 C C . ALA A 1 99 ? 5.48 -42.438 -14.773 1 98.62 99 ALA A C 1
ATOM 742 O O . ALA A 1 99 ? 5.527 -42.719 -15.977 1 98.62 99 ALA A O 1
ATOM 743 N N . GLY A 1 100 ? 6.426 -41.719 -14.172 1 98.25 100 GLY A N 1
ATOM 744 C CA . GLY A 1 100 ? 7.664 -41.344 -14.836 1 98.25 100 GLY A CA 1
ATOM 745 C C . GLY A 1 100 ? 7.543 -40.062 -15.641 1 98.25 100 GLY A C 1
ATOM 746 O O . GLY A 1 100 ? 8.375 -39.781 -16.5 1 98.25 100 GLY A O 1
ATOM 747 N N . LYS A 1 101 ? 6.516 -39.281 -15.367 1 98.69 101 LYS A N 1
ATOM 748 C CA . LYS A 1 101 ? 6.27 -38.062 -16.156 1 98.69 101 LYS A CA 1
ATOM 749 C C . LYS A 1 101 ? 6.914 -36.844 -15.508 1 98.69 101 LYS A C 1
ATOM 751 O O . LYS A 1 101 ? 7.062 -36.781 -14.289 1 98.69 101 LYS A O 1
ATOM 756 N N . ALA A 1 102 ? 7.395 -35.875 -16.328 1 98.81 102 ALA A N 1
ATOM 757 C CA . ALA A 1 102 ? 7.562 -34.5 -15.812 1 98.81 102 ALA A CA 1
ATOM 758 C C . ALA A 1 102 ? 6.211 -33.875 -15.492 1 98.81 102 ALA A C 1
ATOM 760 O O . ALA A 1 102 ? 5.199 -34.219 -16.109 1 98.81 102 ALA A O 1
ATOM 761 N N . VAL A 1 103 ? 6.211 -33 -14.484 1 98.94 103 VAL A N 1
ATOM 762 C CA . VAL A 1 103 ? 4.926 -32.469 -14.039 1 98.94 103 VAL A CA 1
ATOM 763 C C . VAL A 1 103 ? 5.016 -30.953 -13.883 1 98.94 103 VAL A C 1
ATOM 765 O O . VAL A 1 103 ? 6.004 -30.438 -13.359 1 98.94 103 VAL A O 1
ATOM 768 N N . ILE A 1 104 ? 4.043 -30.219 -14.344 1 98.94 104 ILE A N 1
ATOM 769 C CA . ILE A 1 104 ? 3.727 -28.859 -13.945 1 98.94 104 ILE A CA 1
A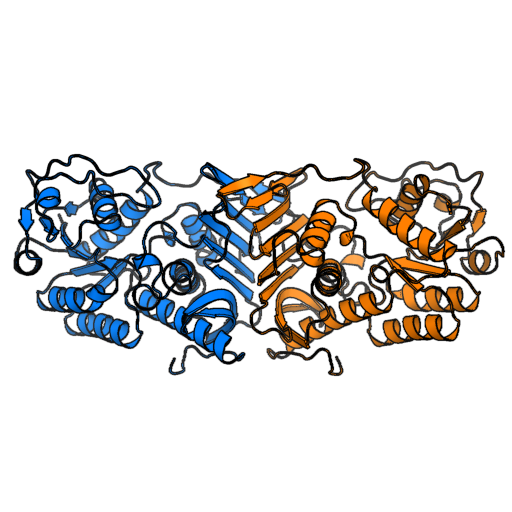TOM 770 C C . ILE A 1 104 ? 2.301 -28.781 -13.406 1 98.94 104 ILE A C 1
ATOM 772 O O . ILE A 1 104 ? 1.364 -29.281 -14.039 1 98.94 104 ILE A O 1
ATOM 776 N N . VAL A 1 105 ? 2.152 -28.344 -12.219 1 98.88 105 VAL A N 1
ATOM 777 C CA . VAL A 1 105 ? 0.847 -28.25 -11.578 1 98.88 105 VAL A CA 1
ATOM 778 C C . VAL A 1 105 ? 0.485 -26.797 -11.328 1 98.88 105 VAL A C 1
ATOM 780 O O . VAL A 1 105 ? 1.355 -25.969 -11.008 1 98.88 105 VAL A O 1
ATOM 783 N N . GLU A 1 106 ? -0.726 -26.422 -11.469 1 98.25 106 GLU A N 1
ATOM 784 C CA . GLU A 1 106 ? -1.209 -25.078 -11.195 1 98.25 106 GLU A CA 1
ATOM 785 C C . GLU A 1 106 ? -0.947 -24.672 -9.75 1 98.25 106 GLU A C 1
ATOM 787 O O . GLU A 1 106 ? -0.871 -25.531 -8.867 1 98.25 106 GLU A O 1
ATOM 792 N N . LYS A 1 107 ? -0.741 -23.438 -9.539 1 98.44 107 LYS A N 1
ATOM 793 C CA . LYS A 1 107 ? -0.647 -22.906 -8.18 1 98.44 107 LYS A CA 1
ATOM 794 C C . LYS A 1 107 ? -2.012 -22.906 -7.496 1 98.44 107 LYS A C 1
ATOM 796 O O . LYS A 1 107 ? -3.045 -22.828 -8.164 1 98.44 107 LYS A O 1
ATOM 801 N N . ALA A 1 108 ? -2.15 -23.016 -6.254 1 97.94 108 ALA A N 1
ATOM 802 C CA . ALA A 1 108 ? -1.064 -23.266 -5.312 1 97.94 108 ALA A CA 1
ATOM 803 C C . ALA A 1 108 ? -0.607 -24.719 -5.383 1 97.94 108 ALA A C 1
ATOM 805 O O . ALA A 1 108 ? -1.344 -25.594 -5.859 1 97.94 108 ALA A O 1
ATOM 806 N N . ILE A 1 109 ? 0.567 -25 -4.914 1 98.62 109 ILE A N 1
ATOM 807 C CA . ILE A 1 109 ? 1.134 -26.344 -4.957 1 98.62 109 ILE A CA 1
ATOM 808 C C . ILE A 1 109 ? 0.229 -27.312 -4.195 1 98.62 109 ILE A C 1
ATOM 810 O O . ILE A 1 109 ? -0.037 -28.422 -4.66 1 98.62 109 ILE A O 1
ATOM 814 N N . ALA A 1 110 ? -0.271 -26.891 -3.105 1 97.69 110 ALA A N 1
ATOM 815 C CA . ALA A 1 110 ? -1.164 -27.609 -2.211 1 97.69 110 ALA A CA 1
ATOM 816 C C . ALA A 1 110 ? -1.809 -26.672 -1.194 1 97.69 110 ALA A C 1
ATOM 818 O O . ALA A 1 110 ? -1.526 -25.469 -1.182 1 97.69 110 ALA A O 1
ATOM 819 N N . LEU A 1 111 ? -2.707 -27.234 -0.401 1 94.69 111 LEU A N 1
ATOM 820 C CA . LEU A 1 111 ? -3.311 -26.438 0.657 1 94.69 111 LEU A CA 1
ATOM 821 C C . LEU A 1 111 ? -2.49 -26.516 1.938 1 94.69 111 LEU A C 1
ATOM 823 O O . LEU A 1 111 ? -2.35 -25.531 2.656 1 94.69 111 LEU A O 1
ATOM 827 N N . ASP A 1 112 ? -1.972 -27.672 2.17 1 93.88 112 ASP A N 1
ATOM 828 C CA . ASP A 1 112 ? -1.17 -27.844 3.379 1 93.88 112 ASP A CA 1
ATOM 829 C C . ASP A 1 112 ? 0.309 -28.016 3.039 1 93.88 112 ASP A C 1
ATOM 831 O O . ASP A 1 112 ? 0.648 -28.578 1.993 1 93.88 112 ASP A O 1
ATOM 835 N N . ILE A 1 113 ? 1.135 -27.656 3.969 1 96.44 113 ILE A N 1
ATOM 836 C CA . ILE A 1 113 ? 2.578 -27.641 3.762 1 96.44 113 ILE A CA 1
ATOM 837 C C . ILE A 1 113 ? 3.098 -29.078 3.674 1 96.44 113 ILE A C 1
ATOM 839 O O . ILE A 1 113 ? 4.008 -29.359 2.893 1 96.44 113 ILE A O 1
ATOM 843 N N . ALA A 1 114 ? 2.531 -29.984 4.434 1 97.44 114 ALA A N 1
ATOM 844 C CA . ALA A 1 114 ? 2.965 -31.375 4.418 1 97.44 114 ALA A CA 1
ATOM 845 C C . ALA A 1 114 ? 2.744 -32 3.047 1 97.44 114 ALA A C 1
ATOM 847 O O . ALA A 1 114 ? 3.584 -32.781 2.564 1 97.44 114 ALA A O 1
ATOM 848 N N . ALA A 1 115 ? 1.643 -31.703 2.475 1 98 115 ALA A N 1
ATOM 849 C CA . ALA A 1 115 ? 1.361 -32.188 1.128 1 98 115 ALA A CA 1
ATOM 850 C C . ALA A 1 115 ? 2.385 -31.672 0.127 1 98 115 ALA A C 1
ATOM 852 O O . ALA A 1 115 ? 2.891 -32.438 -0.709 1 98 115 ALA A O 1
ATOM 853 N N . ALA A 1 116 ? 2.674 -30.391 0.197 1 98.5 116 ALA A N 1
ATOM 854 C CA . ALA A 1 116 ? 3.688 -29.797 -0.668 1 98.5 116 ALA A CA 1
ATOM 855 C C . ALA A 1 116 ? 5.035 -30.5 -0.498 1 98.5 116 ALA A C 1
ATOM 857 O O . ALA A 1 116 ? 5.711 -30.797 -1.482 1 98.5 116 ALA A O 1
ATOM 858 N N . ASP A 1 117 ? 5.367 -30.75 0.739 1 98.31 117 ASP A N 1
ATOM 859 C CA . ASP A 1 117 ? 6.625 -31.422 1.034 1 98.31 117 ASP A CA 1
ATOM 860 C C . ASP A 1 117 ? 6.664 -32.812 0.397 1 98.31 117 ASP A C 1
ATOM 862 O O . ASP A 1 117 ? 7.668 -33.188 -0.205 1 98.31 117 ASP A O 1
ATOM 866 N N . ARG A 1 118 ? 5.602 -33.531 0.485 1 98.62 118 ARG A N 1
ATOM 867 C CA . ARG A 1 118 ? 5.531 -34.875 -0.095 1 98.62 118 ARG A CA 1
ATOM 868 C C . ARG A 1 118 ? 5.684 -34.812 -1.611 1 98.62 118 ARG A C 1
ATOM 870 O O . ARG A 1 118 ? 6.355 -35.656 -2.203 1 98.62 118 ARG A O 1
ATOM 877 N N . MET A 1 119 ? 5.102 -33.875 -2.217 1 98.81 119 MET A N 1
ATOM 878 C CA . MET A 1 119 ? 5.18 -33.719 -3.666 1 98.81 119 MET A CA 1
ATOM 879 C C . MET A 1 119 ? 6.609 -33.406 -4.105 1 98.81 119 MET A C 1
ATOM 881 O O . MET A 1 119 ? 7.125 -34.031 -5.035 1 98.81 119 MET A O 1
ATOM 885 N N . VAL A 1 120 ? 7.238 -32.469 -3.404 1 98.62 120 VAL A N 1
ATOM 886 C CA . VAL A 1 120 ? 8.609 -32.062 -3.732 1 98.62 120 VAL A CA 1
ATOM 887 C C . VAL A 1 120 ? 9.547 -33.25 -3.516 1 98.62 120 VAL A C 1
ATOM 889 O O . VAL A 1 120 ? 10.383 -33.531 -4.371 1 98.62 120 VAL A O 1
ATOM 892 N N . GLU A 1 121 ? 9.367 -33.938 -2.43 1 98.5 121 GLU A N 1
ATOM 893 C CA . GLU A 1 121 ? 10.227 -35.062 -2.088 1 98.5 121 GLU A CA 1
ATOM 894 C C . GLU A 1 121 ? 10.047 -36.219 -3.074 1 98.5 121 GLU A C 1
ATOM 896 O O . GLU A 1 121 ? 11.016 -36.875 -3.449 1 98.5 121 GLU A O 1
ATOM 901 N N . ALA A 1 122 ? 8.844 -36.5 -3.432 1 98.56 122 ALA A N 1
ATOM 902 C CA . ALA A 1 122 ? 8.562 -37.562 -4.387 1 98.56 122 ALA A CA 1
ATOM 903 C C . ALA A 1 122 ? 9.266 -37.312 -5.715 1 98.56 122 ALA A C 1
ATOM 905 O O . ALA A 1 122 ? 9.828 -38.25 -6.312 1 98.56 122 ALA A O 1
ATOM 906 N N . ALA A 1 123 ? 9.203 -36.094 -6.195 1 98.5 123 ALA A N 1
ATOM 907 C CA . ALA A 1 123 ? 9.867 -35.75 -7.453 1 98.5 123 ALA A CA 1
ATOM 908 C C . ALA A 1 123 ? 11.375 -35.938 -7.344 1 98.5 123 ALA A C 1
ATOM 910 O O . ALA A 1 123 ? 12.008 -36.469 -8.242 1 98.5 123 ALA A O 1
ATOM 911 N N . ARG A 1 124 ? 11.914 -35.438 -6.238 1 97.81 124 ARG A N 1
ATOM 912 C CA . ARG A 1 124 ? 13.344 -35.562 -5.996 1 97.81 124 ARG A CA 1
ATOM 913 C C . ARG A 1 124 ? 13.758 -37.031 -5.98 1 97.81 124 ARG A C 1
ATOM 915 O O . ARG A 1 124 ? 14.734 -37.438 -6.637 1 97.81 124 ARG A O 1
ATOM 922 N N . ALA A 1 125 ? 13.055 -37.875 -5.312 1 98.12 125 ALA A N 1
ATOM 923 C CA . ALA A 1 125 ? 13.359 -39.281 -5.168 1 98.12 125 ALA A CA 1
ATOM 924 C C . ALA A 1 125 ? 13.273 -40 -6.512 1 98.12 125 ALA A C 1
ATOM 926 O O . ALA A 1 125 ? 14.055 -40.906 -6.793 1 98.12 125 ALA A O 1
ATOM 927 N N . ALA A 1 126 ? 12.359 -39.625 -7.332 1 98.12 126 ALA A N 1
ATOM 928 C CA . ALA A 1 126 ? 12.117 -40.281 -8.617 1 98.12 126 ALA A CA 1
ATOM 929 C C . ALA A 1 126 ? 13.031 -39.719 -9.695 1 98.12 126 ALA A C 1
ATOM 931 O O . ALA A 1 126 ? 13.133 -40.281 -10.789 1 98.12 126 ALA A O 1
ATOM 932 N N . GLY A 1 127 ? 13.703 -38.562 -9.367 1 97.62 127 GLY A N 1
ATOM 933 C CA . GLY A 1 127 ? 14.5 -37.875 -10.375 1 97.62 127 GLY A CA 1
ATOM 934 C C . GLY A 1 127 ? 13.672 -37.312 -11.5 1 97.62 127 GLY A C 1
ATOM 935 O O . GLY A 1 127 ? 14.055 -37.406 -12.672 1 97.62 127 GLY A O 1
ATOM 936 N N . ARG A 1 128 ? 12.477 -36.875 -11.18 1 97.75 128 ARG A N 1
ATOM 937 C CA . ARG A 1 128 ? 11.578 -36.312 -12.18 1 97.75 128 ARG A CA 1
ATOM 938 C C . ARG A 1 128 ? 11.445 -34.781 -11.977 1 97.75 128 ARG A C 1
ATOM 940 O O . ARG A 1 128 ? 11.516 -34.312 -10.844 1 97.75 128 ARG A O 1
ATOM 947 N N . LEU A 1 129 ? 11.219 -34.094 -13.039 1 98.44 129 LEU A N 1
ATOM 948 C CA . LEU A 1 129 ? 10.969 -32.656 -12.984 1 98.44 129 LEU A CA 1
ATOM 949 C C . LEU A 1 129 ? 9.586 -32.375 -12.414 1 98.44 129 LEU A C 1
ATOM 951 O O . LEU A 1 129 ? 8.594 -32.938 -12.859 1 98.44 129 LEU A O 1
ATOM 955 N N . PHE A 1 130 ? 9.57 -31.547 -11.375 1 98.75 130 PHE A N 1
ATOM 956 C CA . PHE A 1 130 ? 8.328 -31.078 -10.766 1 98.75 130 PHE A CA 1
ATOM 957 C C . PHE A 1 130 ? 8.297 -29.562 -10.695 1 98.75 130 PHE A C 1
ATOM 959 O O . PHE A 1 130 ? 9.148 -28.938 -10.039 1 98.75 130 PHE A O 1
ATOM 966 N N . MET A 1 131 ? 7.297 -28.953 -11.383 1 98.94 131 MET A N 1
ATOM 967 C CA . MET A 1 131 ? 7.172 -27.5 -11.508 1 98.94 131 MET A CA 1
ATOM 968 C C . MET A 1 131 ? 5.789 -27.031 -11.062 1 98.94 131 MET A C 1
ATOM 970 O O . MET A 1 131 ? 4.828 -27.812 -11.094 1 98.94 131 MET A O 1
ATOM 974 N N . VAL A 1 132 ? 5.719 -25.875 -10.555 1 98.94 132 VAL A N 1
ATOM 975 C CA . VAL A 1 132 ? 4.457 -25.25 -10.156 1 98.94 132 VAL A CA 1
ATOM 976 C C . VAL A 1 132 ? 4.234 -23.984 -10.977 1 98.94 132 VAL A C 1
ATOM 978 O O . VAL A 1 132 ? 5.137 -23.156 -11.094 1 98.94 132 VAL A O 1
ATOM 981 N N . ALA A 1 133 ? 3.039 -23.812 -11.453 1 98.81 133 ALA A N 1
ATOM 982 C CA . ALA A 1 133 ? 2.715 -22.766 -12.422 1 98.81 133 ALA A CA 1
ATOM 983 C C . ALA A 1 133 ? 2.34 -21.469 -11.727 1 98.81 133 ALA A C 1
ATOM 985 O O . ALA A 1 133 ? 1.17 -21.078 -11.703 1 98.81 133 ALA A O 1
ATOM 986 N N . HIS A 1 134 ? 3.328 -20.766 -11.258 1 98.75 134 HIS A N 1
ATOM 987 C CA . HIS A 1 134 ? 3.156 -19.406 -10.766 1 98.75 134 HIS A CA 1
ATOM 988 C C . HIS A 1 134 ? 3.367 -18.375 -11.875 1 98.75 134 HIS A C 1
ATOM 990 O O . HIS A 1 134 ? 4.504 -18 -12.172 1 98.75 134 HIS A O 1
ATOM 996 N N . VAL A 1 135 ? 2.342 -17.75 -12.312 1 98.44 135 VAL A N 1
ATOM 997 C CA . VAL A 1 135 ? 2.344 -17.062 -13.609 1 98.44 135 VAL A CA 1
ATOM 998 C C . VAL A 1 135 ? 2.787 -15.609 -13.422 1 98.44 135 VAL A C 1
ATOM 1000 O O . VAL A 1 135 ? 3.217 -14.961 -14.383 1 98.44 135 VAL A O 1
ATOM 1003 N N . LEU A 1 136 ? 2.775 -15.062 -12.234 1 98.5 136 LEU A N 1
ATOM 1004 C CA . LEU A 1 136 ? 2.887 -13.625 -12 1 98.5 136 LEU A CA 1
ATOM 1005 C C . LEU A 1 136 ? 4.188 -13.078 -12.586 1 98.5 136 LEU A C 1
ATOM 1007 O O . LEU A 1 136 ? 4.18 -12.062 -13.281 1 98.5 136 LEU A O 1
ATOM 1011 N N . PRO A 1 137 ? 5.336 -13.797 -12.406 1 98.31 137 PRO A N 1
ATOM 1012 C CA . PRO A 1 137 ? 6.594 -13.25 -12.906 1 98.31 137 PRO A CA 1
ATOM 1013 C C . PRO A 1 137 ? 6.633 -13.148 -14.43 1 98.31 137 PRO A C 1
ATOM 1015 O O . PRO A 1 137 ? 7.551 -12.547 -14.992 1 98.31 137 PRO A O 1
ATOM 1018 N N . PHE A 1 138 ? 5.633 -13.703 -15.07 1 97.75 138 PHE A N 1
ATOM 1019 C CA . PHE A 1 138 ? 5.645 -13.734 -16.531 1 97.75 138 PHE A CA 1
ATOM 1020 C C . PHE A 1 138 ? 4.793 -12.609 -17.109 1 97.75 138 PHE A C 1
ATOM 1022 O O . PHE A 1 138 ? 4.777 -12.383 -18.312 1 97.75 138 PHE A O 1
ATOM 1029 N N . PHE A 1 139 ? 4.012 -11.953 -16.281 1 97 139 PHE A N 1
ATOM 1030 C CA . PHE A 1 139 ? 3.367 -10.727 -16.734 1 97 139 PHE A CA 1
ATOM 1031 C C . PHE A 1 139 ? 4.398 -9.625 -16.953 1 97 139 PHE A C 1
ATOM 1033 O O . PHE A 1 139 ? 5.328 -9.461 -16.172 1 97 139 PHE A O 1
ATOM 1040 N N . PRO A 1 140 ? 4.277 -8.844 -17.953 1 96.88 140 PRO A N 1
ATOM 1041 C CA . PRO A 1 140 ? 5.34 -7.934 -18.391 1 96.88 140 PRO A CA 1
ATOM 1042 C C . PRO A 1 140 ? 5.789 -6.98 -17.297 1 96.88 140 PRO A C 1
ATOM 1044 O O . PRO A 1 140 ? 6.988 -6.734 -17.125 1 96.88 140 PRO A O 1
ATOM 1047 N N . GLU A 1 141 ? 4.887 -6.41 -16.547 1 97.69 141 GLU A N 1
ATOM 1048 C CA . GLU A 1 141 ? 5.227 -5.438 -15.516 1 97.69 141 GLU A CA 1
ATOM 1049 C C . GLU A 1 141 ? 6.008 -6.098 -14.383 1 97.69 141 GLU A C 1
ATOM 1051 O O . GLU A 1 141 ? 6.98 -5.527 -13.883 1 97.69 141 GLU A O 1
ATOM 1056 N N . PHE A 1 142 ? 5.594 -7.293 -14.008 1 98.25 142 PHE A N 1
ATOM 1057 C CA . PHE A 1 142 ? 6.258 -8 -12.922 1 98.25 142 PHE A CA 1
ATOM 1058 C C . PHE A 1 142 ? 7.586 -8.586 -13.391 1 98.25 142 PHE A C 1
ATOM 1060 O O . PHE A 1 142 ? 8.547 -8.648 -12.625 1 98.25 142 PHE A O 1
ATOM 1067 N N . LYS A 1 143 ? 7.609 -9.016 -14.625 1 98 143 LYS A N 1
ATOM 1068 C CA . LYS A 1 143 ? 8.883 -9.453 -15.195 1 98 143 LYS A CA 1
ATOM 1069 C C . LYS A 1 143 ? 9.906 -8.32 -15.18 1 98 143 LYS A C 1
ATOM 1071 O O . LYS A 1 143 ? 11.062 -8.516 -14.797 1 98 143 LYS A O 1
ATOM 1076 N N . PHE A 1 144 ? 9.484 -7.156 -15.609 1 98.06 144 PHE A N 1
ATOM 1077 C CA . PHE A 1 144 ? 10.359 -5.988 -15.602 1 98.06 144 PHE A CA 1
ATOM 1078 C C . PHE A 1 144 ? 10.875 -5.703 -14.195 1 98.06 144 PHE A C 1
ATOM 1080 O O . PHE A 1 144 ? 12.07 -5.488 -14 1 98.06 144 PHE A O 1
ATOM 1087 N N . ALA A 1 145 ? 9.984 -5.703 -13.266 1 98.56 145 ALA A N 1
ATOM 1088 C CA . ALA A 1 145 ? 10.344 -5.449 -11.875 1 98.56 145 ALA A CA 1
ATOM 1089 C C . ALA A 1 145 ? 11.352 -6.48 -11.367 1 98.56 145 ALA A C 1
ATOM 1091 O O . ALA A 1 145 ? 12.328 -6.129 -10.711 1 98.56 145 ALA A O 1
ATOM 1092 N N . ALA A 1 146 ? 11.086 -7.746 -11.656 1 98.62 146 ALA A N 1
ATOM 1093 C CA . ALA A 1 146 ? 12 -8.812 -11.242 1 98.62 146 ALA A CA 1
ATOM 1094 C C . ALA A 1 146 ? 13.383 -8.609 -11.844 1 98.62 146 ALA A C 1
ATOM 1096 O O . ALA A 1 146 ? 14.391 -8.703 -11.133 1 98.62 146 ALA A O 1
ATOM 1097 N N . ASP A 1 147 ? 13.406 -8.336 -13.125 1 97.88 147 ASP A N 1
ATOM 1098 C CA . ASP A 1 147 ? 14.672 -8.109 -13.805 1 97.88 147 ASP A CA 1
ATOM 1099 C C . ASP A 1 147 ? 15.422 -6.922 -13.195 1 97.88 147 ASP A C 1
ATOM 1101 O O . ASP A 1 147 ? 16.641 -6.977 -13.008 1 97.88 147 ASP A O 1
ATOM 1105 N N . ALA A 1 148 ? 14.695 -5.875 -12.883 1 98.25 148 ALA A N 1
ATOM 1106 C CA . ALA A 1 148 ? 15.289 -4.684 -12.289 1 98.25 148 ALA A CA 1
ATOM 1107 C C . ALA A 1 148 ? 15.922 -5.004 -10.938 1 98.25 148 ALA A C 1
ATOM 1109 O O . ALA A 1 148 ? 17.062 -4.594 -10.664 1 98.25 148 ALA A O 1
ATOM 1110 N N . ILE A 1 149 ? 15.234 -5.742 -10.102 1 98.56 149 ILE A N 1
ATOM 1111 C CA . ILE A 1 149 ? 15.703 -6.078 -8.766 1 98.56 149 ILE A CA 1
ATOM 1112 C C . ILE A 1 149 ? 16.906 -7.012 -8.859 1 98.56 149 ILE A C 1
ATOM 1114 O O . ILE A 1 149 ? 17.938 -6.77 -8.227 1 98.56 149 ILE A O 1
ATOM 1118 N N . MET A 1 150 ? 16.844 -8.023 -9.688 1 97.94 150 MET A N 1
ATOM 1119 C CA . MET A 1 150 ? 17.812 -9.117 -9.672 1 97.94 150 MET A CA 1
ATOM 1120 C C . MET A 1 150 ? 19.078 -8.742 -10.438 1 97.94 150 MET A C 1
ATOM 1122 O O . MET A 1 150 ? 20.156 -9.211 -10.117 1 97.94 150 MET A O 1
ATOM 1126 N N . SER A 1 151 ? 18.953 -7.871 -11.484 1 97.75 151 SER A N 1
ATOM 1127 C CA . SER A 1 151 ? 20.109 -7.484 -12.289 1 97.75 151 SER A CA 1
ATOM 1128 C C . SER A 1 151 ? 20.938 -6.422 -11.578 1 97.75 151 SER A C 1
ATOM 1130 O O . SER A 1 151 ? 22.109 -6.207 -11.922 1 97.75 151 SER A O 1
ATOM 1132 N N . GLY A 1 152 ? 20.281 -5.645 -10.719 1 97.44 152 GLY A N 1
ATOM 1133 C CA . GLY A 1 152 ? 20.969 -4.539 -10.062 1 97.44 152 GLY A CA 1
ATOM 1134 C C . GLY A 1 152 ? 21.109 -3.312 -10.945 1 97.44 152 GLY A C 1
ATOM 1135 O O . GLY A 1 152 ? 21.875 -2.402 -10.648 1 97.44 152 GLY A O 1
ATOM 1136 N N . LYS A 1 153 ? 20.406 -3.334 -11.977 1 96.62 153 LYS A N 1
ATOM 1137 C CA . LYS A 1 153 ? 20.484 -2.273 -12.984 1 96.62 153 LYS A CA 1
ATOM 1138 C C . LYS A 1 153 ? 20.297 -0.9 -12.344 1 96.62 153 LYS A C 1
ATOM 1140 O O . LYS A 1 153 ? 20.953 0.066 -12.727 1 96.62 153 LYS A O 1
ATOM 1145 N N . TYR A 1 154 ? 19.422 -0.776 -11.406 1 97.94 154 TYR A N 1
ATOM 1146 C CA . TYR A 1 154 ? 19.125 0.5 -10.773 1 97.94 154 TYR A CA 1
ATOM 1147 C C . TYR A 1 154 ? 19.656 0.539 -9.344 1 97.94 154 TYR A C 1
ATOM 1149 O O . TYR A 1 154 ? 19.156 1.287 -8.508 1 97.94 154 TYR A O 1
ATOM 1157 N N . GLY A 1 155 ? 20.641 -0.343 -9.016 1 97.94 155 GLY A N 1
ATOM 1158 C CA . GLY A 1 155 ? 21.188 -0.414 -7.672 1 97.94 155 GLY A CA 1
ATOM 1159 C C . GLY A 1 155 ? 20.438 -1.382 -6.777 1 97.94 155 GLY A C 1
ATOM 1160 O O . GLY A 1 155 ? 19.516 -2.062 -7.223 1 97.94 155 GLY A O 1
ATOM 1161 N N . LYS A 1 156 ? 20.844 -1.401 -5.535 1 97.12 156 LYS A N 1
ATOM 1162 C CA . LYS A 1 156 ? 20.297 -2.355 -4.574 1 97.12 156 LYS A CA 1
ATOM 1163 C C . LYS A 1 156 ? 18.844 -2.037 -4.242 1 97.12 156 LYS A C 1
ATOM 1165 O O . LYS A 1 156 ? 18.453 -0.868 -4.172 1 97.12 156 LYS A O 1
ATOM 1170 N N . LEU A 1 157 ? 18.016 -3.084 -4.012 1 98.44 157 LEU A N 1
ATOM 1171 C CA . LEU A 1 157 ? 16.656 -2.928 -3.51 1 98.44 157 LEU A CA 1
ATOM 1172 C C . LEU A 1 157 ? 16.672 -2.426 -2.068 1 98.44 157 LEU A C 1
ATOM 1174 O O . LEU A 1 157 ? 17.312 -3.018 -1.203 1 98.44 157 LEU A O 1
ATOM 1178 N N . ARG A 1 158 ? 15.961 -1.332 -1.795 1 98 158 ARG A N 1
ATOM 1179 C CA . ARG A 1 158 ? 15.867 -0.791 -0.443 1 98 158 ARG A CA 1
ATOM 1180 C C . ARG A 1 158 ? 14.531 -1.158 0.196 1 98 158 ARG A C 1
ATOM 1182 O O . ARG A 1 158 ? 14.484 -1.566 1.358 1 98 158 ARG A O 1
ATOM 1189 N N . ALA A 1 159 ? 13.508 -1.007 -0.555 1 98.69 159 ALA A N 1
ATOM 1190 C CA . ALA A 1 159 ? 12.172 -1.296 -0.047 1 98.69 159 ALA A CA 1
ATOM 1191 C C . ALA A 1 159 ? 11.227 -1.671 -1.182 1 98.69 159 ALA A C 1
ATOM 1193 O O . ALA A 1 159 ? 11.453 -1.304 -2.336 1 98.69 159 ALA A O 1
ATOM 1194 N N . ALA A 1 160 ? 10.203 -2.396 -0.86 1 98.81 160 ALA A N 1
ATOM 1195 C CA . ALA A 1 160 ? 9.148 -2.744 -1.811 1 98.81 160 ALA A CA 1
ATOM 1196 C C . ALA A 1 160 ? 7.812 -2.953 -1.099 1 98.81 160 ALA A C 1
ATOM 1198 O O . ALA A 1 160 ? 7.777 -3.441 0.033 1 98.81 160 ALA A O 1
ATOM 1199 N N . HIS A 1 161 ? 6.762 -2.531 -1.724 1 98.81 161 HIS A N 1
ATOM 1200 C CA . HIS A 1 161 ? 5.398 -2.764 -1.26 1 98.81 161 HIS A CA 1
ATOM 1201 C C . HIS A 1 161 ? 4.527 -3.334 -2.375 1 98.81 161 HIS A C 1
ATOM 1203 O O . HIS A 1 161 ? 4.492 -2.791 -3.48 1 98.81 161 HIS A O 1
ATOM 1209 N N . PHE A 1 162 ? 3.869 -4.457 -2.064 1 98.88 162 PHE A N 1
ATOM 1210 C CA . PHE A 1 162 ? 3.016 -5.125 -3.039 1 98.88 162 PHE A CA 1
ATOM 1211 C C . PHE A 1 162 ? 1.557 -5.086 -2.598 1 98.88 162 PHE A C 1
ATOM 1213 O O . PHE A 1 162 ? 1.263 -5.148 -1.401 1 98.88 162 PHE A O 1
ATOM 1220 N N . ARG A 1 163 ? 0.647 -4.961 -3.541 1 98.69 163 ARG A N 1
ATOM 1221 C CA . ARG A 1 163 ? -0.793 -4.879 -3.324 1 98.69 163 ARG A CA 1
ATOM 1222 C C . ARG A 1 163 ? -1.539 -5.867 -4.215 1 98.69 163 ARG A C 1
ATOM 1224 O O . ARG A 1 163 ? -1.253 -5.969 -5.41 1 98.69 163 ARG A O 1
ATOM 1231 N N . ARG A 1 164 ? -2.455 -6.598 -3.652 1 98.69 164 ARG A N 1
ATOM 1232 C CA . ARG A 1 164 ? -3.314 -7.477 -4.438 1 98.69 164 ARG A CA 1
ATOM 1233 C C . ARG A 1 164 ? -4.656 -7.691 -3.75 1 98.69 164 ARG A C 1
ATOM 1235 O O . ARG A 1 164 ? -4.715 -8.258 -2.656 1 98.69 164 ARG A O 1
ATOM 1242 N N . MET A 1 165 ? -5.754 -7.277 -4.406 1 97.88 165 MET A N 1
ATOM 1243 C CA . MET A 1 165 ? -7.082 -7.289 -3.803 1 97.88 165 MET A CA 1
ATOM 1244 C C . MET A 1 165 ? -8.109 -7.871 -4.766 1 97.88 165 MET A C 1
ATOM 1246 O O . MET A 1 165 ? -8.016 -7.668 -5.98 1 97.88 165 MET A O 1
ATOM 1250 N N . ILE A 1 166 ? -9.047 -8.586 -4.238 1 96.06 166 ILE A N 1
ATOM 1251 C CA . ILE A 1 166 ? -10.219 -9.039 -4.988 1 96.06 166 ILE A CA 1
ATOM 1252 C C . ILE A 1 166 ? -11.477 -8.812 -4.16 1 96.06 166 ILE A C 1
ATOM 1254 O O . ILE A 1 166 ? -11.406 -8.57 -2.953 1 96.06 166 ILE A O 1
ATOM 1258 N N . SER A 1 167 ? -12.586 -8.734 -4.824 1 94.12 167 SER A N 1
ATOM 1259 C CA . SER A 1 167 ? -13.859 -8.805 -4.117 1 94.12 167 SER A CA 1
ATOM 1260 C C . SER A 1 167 ? -14.266 -10.25 -3.846 1 94.12 167 SER A C 1
ATOM 1262 O O . SER A 1 167 ? -13.688 -11.18 -4.418 1 94.12 167 SER A O 1
ATOM 1264 N N . LYS A 1 168 ? -15.133 -10.359 -2.816 1 82.19 168 LYS A N 1
ATOM 1265 C CA . LYS A 1 168 ? -15.617 -11.711 -2.564 1 82.19 168 LYS A CA 1
ATOM 1266 C C . LYS A 1 168 ? -16.25 -12.312 -3.82 1 82.19 168 LYS A C 1
ATOM 1268 O O . LYS A 1 168 ? -17.047 -11.664 -4.484 1 82.19 168 LYS A O 1
ATOM 1273 N N . PRO A 1 169 ? -15.664 -13.438 -4.152 1 65.25 169 PRO A N 1
ATOM 1274 C CA . PRO A 1 169 ? -16.203 -14.078 -5.352 1 65.25 169 PRO A CA 1
ATOM 1275 C C . PRO A 1 169 ? -17.688 -14.422 -5.211 1 65.25 169 PRO A C 1
ATOM 1277 O O . PRO A 1 169 ? -18.125 -14.875 -4.148 1 65.25 169 PRO A O 1
ATOM 1280 N N . ASP A 1 170 ? -18.562 -13.734 -5.918 1 57.81 170 ASP A N 1
ATOM 1281 C CA . ASP A 1 170 ? -19.984 -14.055 -5.863 1 57.81 170 ASP A CA 1
ATOM 1282 C C . ASP A 1 170 ? -20.344 -15.133 -6.887 1 57.81 170 ASP A C 1
ATOM 1284 O O . ASP A 1 170 ? -21.516 -15.523 -7 1 57.81 170 ASP A O 1
ATOM 1288 N N . TRP A 1 171 ? -19.391 -15.539 -7.578 1 49.19 171 TRP A N 1
ATOM 1289 C CA . TRP A 1 171 ? -19.781 -16.344 -8.727 1 49.19 171 TRP A CA 1
ATOM 1290 C C . TRP A 1 171 ? -19.719 -17.828 -8.391 1 49.19 171 TRP A C 1
ATOM 1292 O O . TRP A 1 171 ? -20.266 -18.672 -9.125 1 49.19 171 TRP A O 1
ATOM 1302 N N . SER A 1 172 ? -18.953 -18.234 -7.457 1 52.75 172 SER A N 1
ATOM 1303 C CA . SER A 1 172 ? -18.859 -19.656 -7.172 1 52.75 172 SER A CA 1
ATOM 1304 C C . SER A 1 172 ? -18.859 -19.922 -5.672 1 52.75 172 SER A C 1
ATOM 1306 O O . SER A 1 172 ? -18.047 -19.375 -4.934 1 52.75 172 SER A O 1
ATOM 1308 N N . ASP A 1 173 ? -19.812 -20.641 -5.258 1 56.81 173 ASP A N 1
ATOM 1309 C CA . ASP A 1 173 ? -19.906 -21.094 -3.869 1 56.81 173 ASP A CA 1
ATOM 1310 C C . ASP A 1 173 ? -18.609 -21.766 -3.426 1 56.81 173 ASP A C 1
ATOM 1312 O O . ASP A 1 173 ? -18.172 -21.594 -2.285 1 56.81 173 ASP A O 1
ATOM 1316 N N . ASP A 1 174 ? -18 -22.484 -4.301 1 57.19 174 ASP A N 1
ATOM 1317 C CA . ASP A 1 174 ? -16.797 -23.234 -3.969 1 57.19 174 ASP A CA 1
ATOM 1318 C C . ASP A 1 174 ? -15.609 -22.297 -3.729 1 57.19 174 ASP A C 1
ATOM 1320 O O . ASP A 1 174 ? -14.82 -22.516 -2.811 1 57.19 174 ASP A O 1
ATOM 1324 N N . MET A 1 175 ? -15.539 -21.344 -4.527 1 58.5 175 MET A N 1
ATOM 1325 C CA . MET A 1 175 ? -14.414 -20.406 -4.41 1 58.5 175 MET A CA 1
ATOM 1326 C C . MET A 1 175 ? -14.516 -19.594 -3.123 1 58.5 175 MET A C 1
ATOM 1328 O O . MET A 1 175 ? -13.508 -19.094 -2.619 1 58.5 175 MET A O 1
ATOM 1332 N N . ALA A 1 176 ? -15.625 -19.844 -2.619 1 64.62 176 ALA A N 1
ATOM 1333 C CA . ALA A 1 176 ? -15.844 -19.031 -1.419 1 64.62 176 ALA A CA 1
ATOM 1334 C C . ALA A 1 176 ? -15.547 -19.844 -0.158 1 64.62 176 ALA A C 1
ATOM 1336 O O . ALA A 1 176 ? -15.492 -19.297 0.942 1 64.62 176 ALA A O 1
ATOM 1337 N N . ASP A 1 177 ? -15.211 -21.125 -0.384 1 78.56 177 ASP A N 1
ATOM 1338 C CA . ASP A 1 177 ? -14.938 -21.969 0.775 1 78.56 177 ASP A CA 1
ATOM 1339 C C . ASP A 1 177 ? -13.445 -22.016 1.081 1 78.56 177 ASP A C 1
ATOM 1341 O O . ASP A 1 177 ? -12.688 -22.719 0.405 1 78.56 177 ASP A O 1
ATOM 1345 N N . PRO A 1 178 ? -13.023 -21.422 2.111 1 80.88 178 PRO A N 1
ATOM 1346 C CA . PRO A 1 178 ? -11.594 -21.375 2.418 1 80.88 178 PRO A CA 1
ATOM 1347 C C . PRO A 1 178 ? -11.008 -22.75 2.715 1 80.88 178 PRO A C 1
ATOM 1349 O O . PRO A 1 178 ? -9.812 -22.984 2.51 1 80.88 178 PRO A O 1
ATOM 1352 N N . ALA A 1 179 ? -11.797 -23.641 3.072 1 81.5 179 ALA A N 1
ATOM 1353 C CA . ALA A 1 179 ? -11.312 -24.984 3.352 1 81.5 179 ALA A CA 1
ATOM 1354 C C . ALA A 1 179 ? -10.891 -25.688 2.066 1 81.5 179 ALA A C 1
ATOM 1356 O O . ALA A 1 179 ? -10.07 -26.609 2.1 1 81.5 179 ALA A O 1
ATOM 1357 N N . LYS A 1 180 ? -11.398 -25.172 0.979 1 84.38 180 LYS A N 1
ATOM 1358 C CA . LYS A 1 180 ? -11.094 -25.781 -0.31 1 84.38 180 LYS A CA 1
ATOM 1359 C C . LYS A 1 180 ? -9.992 -25.016 -1.039 1 84.38 180 LYS A C 1
ATOM 1361 O O . LYS A 1 180 ? -9.195 -25.609 -1.771 1 84.38 180 LYS A O 1
ATOM 1366 N N . THR A 1 181 ? -9.922 -23.703 -0.817 1 87.5 181 THR A N 1
ATOM 1367 C CA . THR A 1 181 ? -9.039 -22.891 -1.65 1 87.5 181 THR A CA 1
ATOM 1368 C C . THR A 1 181 ? -7.961 -22.219 -0.805 1 87.5 181 THR A C 1
ATOM 1370 O O . THR A 1 181 ? -6.984 -21.703 -1.34 1 87.5 181 THR A O 1
ATOM 1373 N N . GLY A 1 182 ? -8.148 -22.234 0.53 1 91.31 182 GLY A N 1
ATOM 1374 C CA . GLY A 1 182 ? -7.25 -21.516 1.414 1 91.31 182 GLY A CA 1
ATOM 1375 C C . GLY A 1 182 ? -7.609 -20.047 1.547 1 91.31 182 GLY A C 1
ATOM 1376 O O . GLY A 1 182 ? -6.953 -19.297 2.285 1 91.31 182 GLY A O 1
ATOM 1377 N N . GLY A 1 183 ? -8.75 -19.641 0.843 1 92.75 183 GLY A N 1
ATOM 1378 C CA . GLY A 1 183 ? -9.148 -18.234 0.89 1 92.75 183 GLY A CA 1
ATOM 1379 C C . GLY A 1 183 ? -8.18 -17.312 0.17 1 92.75 183 GLY A C 1
ATOM 1380 O O . GLY A 1 183 ? -7.184 -17.766 -0.394 1 92.75 183 GLY A O 1
ATOM 1381 N N . PRO A 1 184 ? -8.508 -16 0.187 1 94.81 184 PRO A N 1
ATOM 1382 C CA . PRO A 1 184 ? -7.641 -15.047 -0.504 1 94.81 184 PRO A CA 1
ATOM 1383 C C . PRO A 1 184 ? -6.219 -15.031 0.057 1 94.81 184 PRO A C 1
ATOM 1385 O O . PRO A 1 184 ? -5.277 -14.672 -0.653 1 94.81 184 PRO A O 1
ATOM 1388 N N . GLY A 1 185 ? -6.039 -15.438 1.284 1 96.06 185 GLY A N 1
ATOM 1389 C CA . GLY A 1 185 ? -4.727 -15.484 1.91 1 96.06 185 GLY A CA 1
ATOM 1390 C C . GLY A 1 185 ? -3.807 -16.516 1.29 1 96.06 185 GLY A C 1
ATOM 1391 O O . GLY A 1 185 ? -2.588 -16.453 1.46 1 96.06 185 GLY A O 1
ATOM 1392 N N . ILE A 1 186 ? -4.363 -17.453 0.584 1 96.62 186 ILE A N 1
ATOM 1393 C CA . ILE A 1 186 ? -3.559 -18.453 -0.121 1 96.62 186 ILE A CA 1
ATOM 1394 C C . ILE A 1 186 ? -3.834 -18.359 -1.62 1 96.62 186 ILE A C 1
ATOM 1396 O O . ILE A 1 186 ? -2.951 -18 -2.4 1 96.62 186 ILE A O 1
ATOM 1400 N N . ASP A 1 187 ? -5.035 -18.438 -2.039 1 94.56 187 ASP A N 1
ATOM 1401 C CA . ASP A 1 187 ? -5.3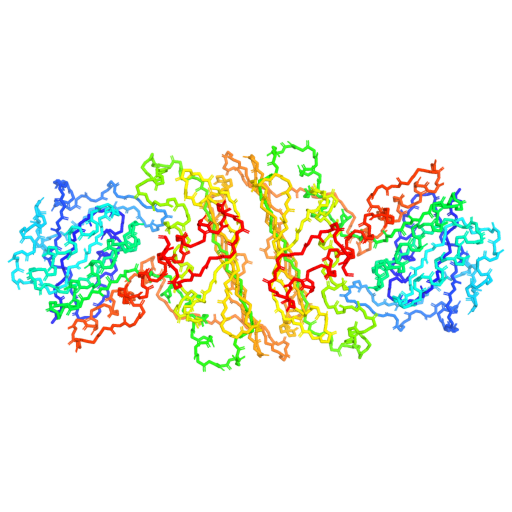95 -18.531 -3.451 1 94.56 187 ASP A CA 1
ATOM 1402 C C . ASP A 1 187 ? -4.934 -17.281 -4.211 1 94.56 187 ASP A C 1
ATOM 1404 O O . ASP A 1 187 ? -4.48 -17.391 -5.355 1 94.56 187 ASP A O 1
ATOM 1408 N N . LEU A 1 188 ? -5.016 -16.156 -3.625 1 96.06 188 LEU A N 1
ATOM 1409 C CA . LEU A 1 188 ? -4.68 -14.891 -4.258 1 96.06 188 LEU A CA 1
ATOM 1410 C C . LEU A 1 188 ? -3.279 -14.438 -3.857 1 96.06 188 LEU A C 1
ATOM 1412 O O . LEU A 1 188 ? -2.42 -14.227 -4.719 1 96.06 188 LEU A O 1
ATOM 1416 N N . HIS A 1 189 ? -3.068 -14.383 -2.584 1 98.19 189 HIS A N 1
ATOM 1417 C CA . HIS A 1 189 ? -1.895 -13.758 -1.986 1 98.19 189 HIS A CA 1
ATOM 1418 C C . HIS A 1 189 ? -0.626 -14.539 -2.305 1 98.19 189 HIS A C 1
ATOM 1420 O O . HIS A 1 189 ? 0.467 -13.977 -2.344 1 98.19 189 HIS A O 1
ATOM 1426 N N . ILE A 1 190 ? -0.742 -15.789 -2.643 1 98.56 190 ILE A N 1
ATOM 1427 C CA . ILE A 1 190 ? 0.412 -16.656 -2.869 1 98.56 190 ILE A CA 1
ATOM 1428 C C . ILE A 1 190 ? 1.191 -16.156 -4.086 1 98.56 190 ILE A C 1
ATOM 1430 O O . ILE A 1 190 ? 2.393 -16.422 -4.207 1 98.56 190 ILE A O 1
ATOM 1434 N N . HIS A 1 191 ? 0.509 -15.469 -5.02 1 98.69 191 HIS A N 1
ATOM 1435 C CA . HIS A 1 191 ? 1.214 -14.859 -6.141 1 98.69 191 HIS A CA 1
ATOM 1436 C C . HIS A 1 191 ? 2.309 -13.914 -5.652 1 98.69 191 HIS A C 1
ATOM 1438 O O . HIS A 1 191 ? 3.424 -13.922 -6.184 1 98.69 191 HIS A O 1
ATOM 1444 N N . ASP A 1 192 ? 2.033 -13.156 -4.637 1 98.75 192 ASP A N 1
ATOM 1445 C CA . ASP A 1 192 ? 2.986 -12.164 -4.148 1 98.75 192 ASP A CA 1
ATOM 1446 C C . ASP A 1 192 ? 4.055 -12.812 -3.271 1 98.75 192 ASP A C 1
ATOM 1448 O O . ASP A 1 192 ? 5.223 -12.422 -3.316 1 98.75 192 ASP A O 1
ATOM 1452 N N . THR A 1 193 ? 3.617 -13.82 -2.416 1 98.81 193 THR A N 1
ATOM 1453 C CA . THR A 1 193 ? 4.633 -14.469 -1.6 1 98.81 193 THR A CA 1
ATOM 1454 C C . THR A 1 193 ? 5.641 -15.211 -2.477 1 98.81 193 THR A C 1
ATOM 1456 O O . THR A 1 193 ? 6.836 -15.227 -2.186 1 98.81 193 THR A O 1
ATOM 1459 N N . HIS A 1 194 ? 5.172 -15.805 -3.576 1 98.88 194 HIS A N 1
ATOM 1460 C CA . HIS A 1 194 ? 6.062 -16.453 -4.535 1 98.88 194 HIS A CA 1
ATOM 1461 C C . HIS A 1 194 ? 6.996 -15.43 -5.188 1 98.88 194 HIS A C 1
ATOM 1463 O O . HIS A 1 194 ? 8.203 -15.672 -5.289 1 98.88 194 HIS A O 1
ATOM 1469 N N . PHE A 1 195 ? 6.422 -14.32 -5.629 1 98.88 195 PHE A N 1
ATOM 1470 C CA . PHE A 1 195 ? 7.199 -13.281 -6.301 1 98.88 195 PHE A CA 1
ATOM 1471 C C . PHE A 1 195 ? 8.258 -12.711 -5.367 1 98.88 195 PHE A C 1
ATOM 1473 O O . PHE A 1 195 ? 9.414 -12.547 -5.758 1 98.88 195 PHE A O 1
ATOM 1480 N N . ILE A 1 196 ? 7.887 -12.438 -4.121 1 98.81 196 ILE A N 1
ATOM 1481 C CA . ILE A 1 196 ? 8.805 -11.922 -3.117 1 98.81 196 ILE A CA 1
ATOM 1482 C C . ILE A 1 196 ? 9.938 -12.93 -2.887 1 98.81 196 ILE A C 1
ATOM 1484 O O . ILE A 1 196 ? 11.109 -12.555 -2.859 1 98.81 196 ILE A O 1
ATOM 1488 N N . GLY A 1 197 ? 9.586 -14.195 -2.723 1 98.38 197 GLY A N 1
ATOM 1489 C CA . GLY A 1 197 ? 10.609 -15.227 -2.584 1 98.38 197 GLY A CA 1
ATOM 1490 C C . GLY A 1 197 ? 11.555 -15.289 -3.77 1 98.38 197 GLY A C 1
ATOM 1491 O O . GLY A 1 197 ? 12.75 -15.531 -3.602 1 98.38 197 GLY A O 1
ATOM 1492 N N . TRP A 1 198 ? 11.031 -15.086 -4.961 1 98.5 198 TRP A N 1
ATOM 1493 C CA . TRP A 1 198 ? 11.797 -15.148 -6.199 1 98.5 198 TRP A CA 1
ATOM 1494 C C . TRP A 1 198 ? 12.812 -14.016 -6.262 1 98.5 198 TRP A C 1
ATOM 1496 O O . TRP A 1 198 ? 14 -14.242 -6.531 1 98.5 198 TRP A O 1
ATOM 1506 N N . VAL A 1 199 ? 12.359 -12.789 -5.875 1 98.06 199 VAL A N 1
ATOM 1507 C CA . VAL A 1 199 ? 13.203 -11.641 -6.191 1 98.06 199 VAL A CA 1
ATOM 1508 C C . VAL A 1 199 ? 14 -11.227 -4.957 1 98.06 199 VAL A C 1
ATOM 1510 O O . VAL A 1 199 ? 15.07 -10.617 -5.074 1 98.06 199 VAL A O 1
ATOM 1513 N N . CYS A 1 200 ? 13.508 -11.562 -3.719 1 97.19 200 CYS A N 1
ATOM 1514 C CA . CYS A 1 200 ? 14.164 -11.102 -2.502 1 97.19 200 CYS A CA 1
ATOM 1515 C C . CYS A 1 200 ? 14.75 -12.266 -1.725 1 97.19 200 CYS A C 1
ATOM 1517 O O . CYS A 1 200 ? 15.531 -12.07 -0.787 1 97.19 200 CYS A O 1
ATOM 1519 N N . GLY A 1 201 ? 14.406 -13.484 -2.129 1 96.12 201 GLY A N 1
ATOM 1520 C CA . GLY A 1 201 ? 14.742 -14.633 -1.303 1 96.12 201 GLY A CA 1
ATOM 1521 C C . GLY A 1 201 ? 13.719 -14.906 -0.212 1 96.12 201 GLY A C 1
ATOM 1522 O O . GLY A 1 201 ? 12.766 -14.141 -0.047 1 96.12 201 GLY A O 1
ATOM 1523 N N . THR A 1 202 ? 13.867 -15.969 0.494 1 93.75 202 THR A N 1
ATOM 1524 C CA . THR A 1 202 ? 12.938 -16.359 1.548 1 93.75 202 THR A CA 1
ATOM 1525 C C . THR A 1 202 ? 13.156 -15.523 2.805 1 93.75 202 THR A C 1
ATOM 1527 O O . THR A 1 202 ? 14.266 -15.492 3.348 1 93.75 202 THR A O 1
ATOM 1530 N N . PRO A 1 203 ? 12.141 -14.82 3.258 1 97.19 203 PRO A N 1
ATOM 1531 C CA . PRO A 1 203 ? 12.281 -14.094 4.523 1 97.19 203 PRO A CA 1
ATOM 1532 C C . PRO A 1 203 ? 12.523 -15.023 5.711 1 97.19 203 PRO A C 1
ATOM 1534 O O . PRO A 1 203 ? 12.109 -16.188 5.688 1 97.19 203 PRO A O 1
ATOM 1537 N N . LYS A 1 204 ? 13.109 -14.5 6.738 1 96.25 204 LYS A N 1
ATOM 1538 C CA . LYS A 1 204 ? 13.359 -15.258 7.961 1 96.25 204 LYS A CA 1
ATOM 1539 C C . LYS A 1 204 ? 12.086 -15.398 8.797 1 96.25 204 LYS A C 1
ATOM 1541 O O . LYS A 1 204 ? 11.891 -16.406 9.477 1 96.25 204 LYS A O 1
ATOM 1546 N N . ALA A 1 205 ? 11.336 -14.367 8.766 1 97.12 205 ALA A N 1
ATOM 1547 C CA . ALA A 1 205 ? 10.094 -14.32 9.531 1 97.12 205 ALA A CA 1
ATOM 1548 C C . ALA A 1 205 ? 9.102 -13.344 8.898 1 97.12 205 ALA A C 1
ATOM 1550 O O . ALA A 1 205 ? 9.445 -12.594 7.98 1 97.12 205 ALA A O 1
ATOM 1551 N N . VAL A 1 206 ? 7.855 -13.445 9.375 1 98.06 206 VAL A N 1
ATOM 1552 C CA . VAL A 1 206 ? 6.828 -12.508 8.938 1 98.06 206 VAL A CA 1
ATOM 1553 C C . VAL A 1 206 ? 6.09 -11.953 10.156 1 98.06 206 VAL A C 1
ATOM 1555 O O . VAL A 1 206 ? 6 -12.617 11.188 1 98.06 206 VAL A O 1
ATOM 1558 N N . GLN A 1 207 ? 5.676 -10.75 10.07 1 97.62 207 GLN A N 1
ATOM 1559 C CA . GLN A 1 207 ? 4.719 -10.125 10.977 1 97.62 207 GLN A CA 1
ATOM 1560 C C . GLN A 1 207 ? 3.488 -9.633 10.219 1 97.62 207 GLN A C 1
ATOM 1562 O O . GLN A 1 207 ? 3.594 -8.773 9.344 1 97.62 207 GLN A O 1
ATOM 1567 N N . SER A 1 208 ? 2.373 -10.227 10.594 1 97.62 208 SER A N 1
ATOM 1568 C CA . SER A 1 208 ? 1.162 -9.93 9.836 1 97.62 208 SER A CA 1
ATOM 1569 C C . SER A 1 208 ? 0.015 -9.531 10.758 1 97.62 208 SER A C 1
ATOM 1571 O O . SER A 1 208 ? -0.063 -10 11.898 1 97.62 208 SER A O 1
ATOM 1573 N N . ARG A 1 209 ? -0.798 -8.617 10.258 1 97.56 209 ARG A N 1
ATOM 1574 C CA . ARG A 1 209 ? -2.107 -8.281 10.812 1 97.56 209 ARG A CA 1
ATOM 1575 C C . ARG A 1 209 ? -3.197 -8.414 9.758 1 97.56 209 ARG A C 1
ATOM 1577 O O . ARG A 1 209 ? -2.936 -8.25 8.562 1 97.56 209 ARG A O 1
ATOM 1584 N N . GLY A 1 210 ? -4.328 -8.734 10.258 1 97.94 210 GLY A N 1
ATOM 1585 C CA . GLY A 1 210 ? -5.383 -8.898 9.273 1 97.94 210 GLY A CA 1
ATOM 1586 C C . GLY A 1 210 ? -6.652 -9.492 9.852 1 97.94 210 GLY A C 1
ATOM 1587 O O . GLY A 1 210 ? -6.898 -9.391 11.055 1 97.94 210 GLY A O 1
ATOM 1588 N N . ILE A 1 211 ? -7.5 -9.93 8.945 1 96.81 211 ILE A N 1
ATOM 1589 C CA . ILE A 1 211 ? -8.789 -10.531 9.258 1 96.81 211 ILE A CA 1
ATOM 1590 C C . ILE A 1 211 ? -8.758 -12.023 8.93 1 96.81 211 ILE A C 1
ATOM 1592 O O . ILE A 1 211 ? -8.438 -12.414 7.809 1 96.81 211 ILE A O 1
ATOM 1596 N N . LEU A 1 212 ? -9.086 -12.828 9.93 1 95.5 212 LEU A N 1
ATOM 1597 C CA . LEU A 1 212 ? -9.133 -14.273 9.75 1 95.5 212 LEU A CA 1
ATOM 1598 C C . LEU A 1 212 ? -10.57 -14.781 9.75 1 95.5 212 LEU A C 1
ATOM 1600 O O . LEU A 1 212 ? -11.414 -14.266 10.484 1 95.5 212 LEU A O 1
ATOM 1604 N N . GLU A 1 213 ? -10.812 -15.664 8.906 1 91.31 213 GLU A N 1
ATOM 1605 C CA . GLU A 1 213 ? -12.039 -16.453 8.906 1 91.31 213 GLU A CA 1
ATOM 1606 C C . GLU A 1 213 ? -11.734 -17.953 8.828 1 91.31 213 GLU A C 1
ATOM 1608 O O . GLU A 1 213 ? -11.156 -18.422 7.848 1 91.31 213 GLU A O 1
ATOM 1613 N N . ASP A 1 214 ? -12.047 -18.703 9.82 1 89.69 214 ASP A N 1
ATOM 1614 C CA . ASP A 1 214 ? -11.812 -20.141 9.914 1 89.69 214 ASP A CA 1
ATOM 1615 C C . ASP A 1 214 ? -10.336 -20.469 9.711 1 89.69 214 ASP A C 1
ATOM 1617 O O . ASP A 1 214 ? -10 -21.406 8.969 1 89.69 214 ASP A O 1
ATOM 1621 N N . GLY A 1 215 ? -9.492 -19.594 10.195 1 91.62 215 GLY A N 1
ATOM 1622 C CA . GLY A 1 215 ? -8.062 -19.844 10.188 1 91.62 215 GLY A CA 1
ATOM 1623 C C . GLY A 1 215 ? -7.379 -19.391 8.914 1 91.62 215 GLY A C 1
ATOM 1624 O O . GLY A 1 215 ? -6.156 -19.469 8.789 1 91.62 215 GLY A O 1
ATOM 1625 N N . TYR A 1 216 ? -8.164 -18.844 7.969 1 93.69 216 TYR A N 1
ATOM 1626 C CA . TYR A 1 216 ? -7.605 -18.375 6.711 1 93.69 216 TYR A CA 1
ATOM 1627 C C . TYR A 1 216 ? -7.707 -16.859 6.613 1 93.69 216 TYR A C 1
ATOM 1629 O O . TYR A 1 216 ? -8.727 -16.266 6.992 1 93.69 216 TYR A O 1
ATOM 1637 N N . ALA A 1 217 ? -6.676 -16.25 6.133 1 96 217 ALA A N 1
ATOM 1638 C CA . ALA A 1 217 ? -6.652 -14.797 6.027 1 96 217 ALA A CA 1
ATOM 1639 C C . ALA A 1 217 ? -7.605 -14.312 4.941 1 96 217 ALA A C 1
ATOM 1641 O O . ALA A 1 217 ? -7.562 -14.797 3.805 1 96 217 ALA A O 1
ATOM 1642 N N . GLN A 1 218 ? -8.445 -13.398 5.328 1 95.94 218 GLN A N 1
ATOM 1643 C CA . GLN A 1 218 ? -9.336 -12.734 4.379 1 95.94 218 GLN A CA 1
ATOM 1644 C C . GLN A 1 218 ? -8.766 -11.391 3.939 1 95.94 218 GLN A C 1
ATOM 1646 O O . GLN A 1 218 ? -9.133 -10.867 2.883 1 95.94 218 GLN A O 1
ATOM 1651 N N . TYR A 1 219 ? -8 -10.828 4.758 1 97.5 219 TYR A N 1
ATOM 1652 C CA . TYR A 1 219 ? -7.234 -9.609 4.539 1 97.5 219 TYR A CA 1
ATOM 1653 C C . TYR A 1 219 ? -5.957 -9.609 5.375 1 97.5 219 TYR A C 1
ATOM 1655 O O . TYR A 1 219 ? -5.965 -10.039 6.531 1 97.5 219 TYR A O 1
ATOM 1663 N N . LEU A 1 220 ? -4.875 -9.102 4.754 1 98 220 LEU A N 1
ATOM 1664 C CA . LEU A 1 220 ? -3.668 -9.094 5.57 1 98 220 LEU A CA 1
ATOM 1665 C C . LEU A 1 220 ? -2.73 -7.969 5.137 1 98 220 LEU A C 1
ATOM 1667 O O . LEU A 1 220 ? -2.719 -7.582 3.965 1 98 220 LEU A O 1
ATOM 1671 N N . ASN A 1 221 ? -2.102 -7.398 6.012 1 98.44 221 ASN A N 1
ATOM 1672 C CA . ASN A 1 221 ? -0.871 -6.629 5.871 1 98.44 221 ASN A CA 1
ATOM 1673 C C . ASN A 1 221 ? 0.323 -7.363 6.473 1 98.44 221 ASN A C 1
ATOM 1675 O O . ASN A 1 221 ? 0.298 -7.734 7.648 1 98.44 221 ASN A O 1
ATOM 1679 N N . THR A 1 222 ? 1.328 -7.566 5.652 1 98.81 222 THR A N 1
ATOM 1680 C CA . THR A 1 222 ? 2.465 -8.352 6.129 1 98.81 222 THR A CA 1
ATOM 1681 C C . THR A 1 222 ? 3.768 -7.574 5.949 1 98.81 222 THR A C 1
ATOM 1683 O O . THR A 1 222 ? 3.969 -6.918 4.926 1 98.81 222 THR A O 1
ATOM 1686 N N . GLN A 1 223 ? 4.59 -7.637 6.93 1 98.62 223 GLN A N 1
ATOM 1687 C CA . GLN A 1 223 ? 5.992 -7.234 6.883 1 98.62 223 GLN A CA 1
ATOM 1688 C C . GLN A 1 223 ? 6.91 -8.453 6.82 1 98.62 223 GLN A C 1
ATOM 1690 O O . GLN A 1 223 ? 6.832 -9.344 7.668 1 98.62 223 GLN A O 1
ATOM 1695 N N . TYR A 1 224 ? 7.719 -8.492 5.793 1 98.56 224 TYR A N 1
ATOM 1696 C CA . TYR A 1 224 ? 8.641 -9.609 5.609 1 98.56 224 TYR A CA 1
ATOM 1697 C C . TYR A 1 224 ? 10.016 -9.273 6.184 1 98.56 224 TYR A C 1
ATOM 1699 O O . TYR A 1 224 ? 10.625 -8.266 5.812 1 98.56 224 TYR A O 1
ATOM 1707 N N . LEU A 1 225 ? 10.484 -10.109 7.094 1 96.75 225 LEU A N 1
ATOM 1708 C CA . LEU A 1 225 ? 11.734 -9.859 7.801 1 96.75 225 LEU A CA 1
ATOM 1709 C C . LEU A 1 225 ? 12.883 -10.633 7.16 1 96.75 225 LEU A C 1
ATOM 1711 O O . LEU A 1 225 ? 12.852 -11.859 7.102 1 96.75 225 LEU A O 1
ATOM 1715 N N . PHE A 1 226 ? 13.836 -9.906 6.676 1 96.62 226 PHE A N 1
ATOM 1716 C CA . PHE A 1 226 ? 15.023 -10.484 6.062 1 96.62 226 PHE A CA 1
ATOM 1717 C C . PHE A 1 226 ? 16.234 -10.312 6.965 1 96.62 226 PHE A C 1
ATOM 1719 O O . PHE A 1 226 ? 16.156 -9.648 8 1 96.62 226 PHE A O 1
ATOM 1726 N N . ASP A 1 227 ? 17.391 -10.945 6.566 1 92.69 227 ASP A N 1
ATOM 1727 C CA . ASP A 1 227 ? 18.625 -10.797 7.316 1 92.69 227 ASP A CA 1
ATOM 1728 C C . ASP A 1 227 ? 19.141 -9.359 7.262 1 92.69 227 ASP A C 1
ATOM 1730 O O . ASP A 1 227 ? 19.672 -8.852 8.25 1 92.69 227 ASP A O 1
ATOM 1734 N N . ASP A 1 228 ? 19.016 -8.812 6.094 1 92 228 ASP A N 1
ATOM 1735 C CA . ASP A 1 228 ? 19.328 -7.391 5.98 1 92 228 ASP A CA 1
ATOM 1736 C C . ASP A 1 228 ? 18.266 -6.535 6.664 1 92 228 ASP A C 1
ATOM 1738 O O . ASP A 1 228 ? 17.156 -6.406 6.16 1 92 228 ASP A O 1
ATOM 1742 N N . PRO A 1 229 ? 18.594 -5.922 7.75 1 87.5 229 PRO A N 1
ATOM 1743 C CA . PRO A 1 229 ? 17.578 -5.195 8.516 1 87.5 229 PRO A CA 1
ATOM 1744 C C . PRO A 1 229 ? 17.094 -3.936 7.801 1 87.5 229 PRO A C 1
ATOM 1746 O O . PRO A 1 229 ? 16.078 -3.357 8.188 1 87.5 229 PRO A O 1
ATOM 1749 N N . GLU A 1 230 ? 17.812 -3.514 6.801 1 89.56 230 GLU A N 1
ATOM 1750 C CA . GLU A 1 230 ? 17.422 -2.281 6.117 1 89.56 230 GLU A CA 1
ATOM 1751 C C . GLU A 1 230 ? 16.5 -2.572 4.934 1 89.56 230 GLU A C 1
ATOM 1753 O O . GLU A 1 230 ? 15.922 -1.653 4.355 1 89.56 230 GLU A O 1
ATOM 1758 N N . LEU A 1 231 ? 16.469 -3.824 4.52 1 96.75 231 LEU A N 1
ATOM 1759 C CA . LEU A 1 231 ? 15.516 -4.195 3.475 1 96.75 231 LEU A CA 1
ATOM 1760 C C . LEU A 1 231 ? 14.102 -4.262 4.027 1 96.75 231 LEU A C 1
ATOM 1762 O O . LEU A 1 231 ? 13.82 -5.047 4.938 1 96.75 231 LEU A O 1
ATOM 1766 N N . THR A 1 232 ? 13.281 -3.402 3.547 1 98 232 THR A N 1
ATOM 1767 C CA . THR A 1 232 ? 11.906 -3.354 4.02 1 98 232 THR A CA 1
ATOM 1768 C C . THR A 1 232 ? 10.938 -3.758 2.912 1 98 232 THR A C 1
ATOM 1770 O O . THR A 1 232 ? 10.734 -3.01 1.953 1 98 232 THR A O 1
ATOM 1773 N N . VAL A 1 233 ? 10.352 -4.953 3.021 1 98.75 233 VAL A N 1
ATOM 1774 C CA . VAL A 1 233 ? 9.383 -5.477 2.066 1 98.75 233 VAL A CA 1
ATOM 1775 C C . VAL A 1 233 ? 8.055 -5.742 2.773 1 98.75 233 VAL A C 1
ATOM 1777 O O . VAL A 1 233 ? 8.031 -6.305 3.871 1 98.75 233 VAL A O 1
ATOM 1780 N N . SER A 1 234 ? 6.949 -5.25 2.184 1 98.81 234 SER A N 1
ATOM 1781 C CA . SER A 1 234 ? 5.629 -5.445 2.77 1 98.81 234 SER A CA 1
ATOM 1782 C C . SER A 1 234 ? 4.582 -5.723 1.693 1 98.81 234 SER A C 1
ATOM 1784 O O . SER A 1 234 ? 4.852 -5.559 0.501 1 98.81 234 SER A O 1
ATOM 1786 N N . SER A 1 235 ? 3.434 -6.184 2.102 1 98.81 235 SER A N 1
ATOM 1787 C CA . SER A 1 235 ? 2.318 -6.406 1.187 1 98.81 235 SER A CA 1
ATOM 1788 C C . SER A 1 235 ? 0.981 -6.156 1.874 1 98.81 235 SER A C 1
ATOM 1790 O O . SER A 1 235 ? 0.882 -6.234 3.1 1 98.81 235 SER A O 1
ATOM 1792 N N . VAL A 1 236 ? 0.019 -5.75 1.111 1 98.75 236 VAL A N 1
ATOM 1793 C CA . VAL A 1 236 ? -1.396 -5.766 1.466 1 98.75 236 VAL A CA 1
ATOM 1794 C C . VAL A 1 236 ? -2.17 -6.621 0.466 1 98.75 236 VAL A C 1
ATOM 1796 O O . VAL A 1 236 ? -2.008 -6.473 -0.747 1 98.75 236 VAL A O 1
ATOM 1799 N N . SER A 1 237 ? -2.922 -7.52 1.004 1 98.44 237 SER A N 1
ATOM 1800 C CA . SER A 1 237 ? -3.666 -8.43 0.141 1 98.44 237 SER A CA 1
ATOM 1801 C C . SER A 1 237 ? -4.957 -8.898 0.81 1 98.44 237 SER A C 1
ATOM 1803 O O . SER A 1 237 ? -5.07 -8.875 2.037 1 98.44 237 SER A O 1
ATOM 1805 N N . GLY A 1 238 ? -5.957 -9.258 -0.055 1 96.5 238 GLY A N 1
ATOM 1806 C CA . GLY A 1 238 ? -7.152 -9.812 0.559 1 96.5 238 GLY A CA 1
ATOM 1807 C C . GLY A 1 238 ? -8.352 -9.828 -0.372 1 96.5 238 GLY A C 1
ATOM 1808 O O . GLY A 1 238 ? -8.234 -9.492 -1.552 1 96.5 238 GLY A O 1
ATOM 1809 N N . GLY A 1 239 ? -9.461 -10.336 0.154 1 96.12 239 GLY A N 1
ATOM 1810 C CA . GLY A 1 239 ? -10.695 -10.508 -0.607 1 96.12 239 GLY A CA 1
ATOM 1811 C C . GLY A 1 239 ? -11.859 -9.734 -0.029 1 96.12 239 GLY A C 1
ATOM 1812 O O . GLY A 1 239 ? -12.992 -10.219 -0.033 1 96.12 239 GLY A O 1
ATOM 1813 N N . ILE A 1 240 ? -11.547 -8.461 0.472 1 95.88 240 ILE A N 1
ATOM 1814 C CA . ILE A 1 240 ? -12.633 -7.77 1.158 1 95.88 240 ILE A CA 1
ATOM 1815 C C . ILE A 1 240 ? -13.039 -6.523 0.371 1 95.88 240 ILE A C 1
ATOM 1817 O O . ILE A 1 240 ? -13.789 -5.688 0.865 1 95.88 240 ILE A O 1
ATOM 1821 N N . SER A 1 241 ? -12.508 -6.32 -0.812 1 97.44 241 SER A N 1
ATOM 1822 C CA . SER A 1 241 ? -12.961 -5.211 -1.648 1 97.44 241 SER A CA 1
ATOM 1823 C C . SER A 1 241 ? -14.445 -5.328 -1.973 1 97.44 241 SER A C 1
ATOM 1825 O O . SER A 1 241 ? -14.984 -6.434 -2.033 1 97.44 241 SER A O 1
ATOM 1827 N N . ALA A 1 242 ? -15.086 -4.191 -2.15 1 97.19 242 ALA A N 1
ATOM 1828 C CA . ALA A 1 242 ? -16.469 -4.191 -2.631 1 97.19 242 ALA A CA 1
ATOM 1829 C C . ALA A 1 242 ? -16.547 -4.738 -4.051 1 97.19 242 ALA A C 1
ATOM 1831 O O . ALA A 1 242 ? -15.562 -4.734 -4.785 1 97.19 242 ALA A O 1
ATOM 1832 N N . ALA A 1 243 ? -17.719 -5.141 -4.453 1 95.38 243 ALA A N 1
ATOM 1833 C CA . ALA A 1 243 ? -17.938 -5.816 -5.73 1 95.38 243 ALA A CA 1
ATOM 1834 C C . ALA A 1 243 ? -17.531 -4.922 -6.898 1 95.38 243 ALA A C 1
ATOM 1836 O O . ALA A 1 243 ? -17.125 -5.414 -7.953 1 95.38 243 ALA A O 1
ATOM 1837 N N . ALA A 1 244 ? -17.531 -3.641 -6.715 1 96.88 244 ALA A N 1
ATOM 1838 C CA . ALA A 1 244 ? -17.219 -2.701 -7.785 1 96.88 244 ALA A CA 1
ATOM 1839 C C . ALA A 1 244 ? -15.711 -2.654 -8.055 1 96.88 244 ALA A C 1
ATOM 1841 O O . ALA A 1 244 ? -15.266 -2.016 -9.008 1 96.88 244 ALA A O 1
ATOM 1842 N N . MET A 1 245 ? -14.906 -3.277 -7.242 1 96.69 245 MET A N 1
ATOM 1843 C CA . MET A 1 245 ? -13.492 -3.518 -7.527 1 96.69 245 MET A CA 1
ATOM 1844 C C . MET A 1 245 ? -13.172 -5.004 -7.441 1 96.69 245 MET A C 1
ATOM 1846 O O . MET A 1 245 ? -12.555 -5.453 -6.473 1 96.69 245 MET A O 1
ATOM 1850 N N . PRO A 1 246 ? -13.461 -5.707 -8.469 1 95.38 246 PRO A N 1
ATOM 1851 C CA . PRO A 1 246 ? -13.32 -7.164 -8.422 1 95.38 246 PRO A CA 1
ATOM 1852 C C . PRO A 1 246 ? -11.859 -7.613 -8.391 1 95.38 246 PRO A C 1
ATOM 1854 O O . PRO A 1 246 ? -11.57 -8.75 -8.008 1 95.38 246 PRO A O 1
ATOM 1857 N N . PHE A 1 247 ? -11 -6.715 -8.844 1 96.12 247 PHE A N 1
ATOM 1858 C CA . PHE A 1 247 ? -9.586 -7.078 -8.828 1 96.12 247 PHE A CA 1
ATOM 1859 C C . PHE A 1 247 ? -8.703 -5.832 -8.883 1 96.12 247 PHE A C 1
ATOM 1861 O O . PHE A 1 247 ? -9.016 -4.879 -9.594 1 96.12 247 PHE A O 1
ATOM 1868 N N . ALA A 1 248 ? -7.605 -5.855 -8.125 1 97.62 248 ALA A N 1
ATOM 1869 C CA . ALA A 1 248 ? -6.57 -4.832 -8.195 1 97.62 248 ALA A CA 1
ATOM 1870 C C . ALA A 1 248 ? -5.211 -5.391 -7.789 1 97.62 248 ALA A C 1
ATOM 1872 O O . ALA A 1 248 ? -5.129 -6.266 -6.926 1 97.62 248 ALA A O 1
ATOM 1873 N N . HIS A 1 249 ? -4.145 -4.934 -8.414 1 98.12 249 HIS A N 1
ATOM 1874 C CA . HIS A 1 249 ? -2.795 -5.242 -7.953 1 98.12 249 HIS A CA 1
ATOM 1875 C C . HIS A 1 249 ? -1.805 -4.164 -8.383 1 98.12 249 HIS A C 1
ATOM 1877 O O . HIS A 1 249 ? -2.135 -3.303 -9.203 1 98.12 249 HIS A O 1
ATOM 1883 N N . GLY A 1 250 ? -0.679 -4.195 -7.789 1 98.06 250 GLY A N 1
ATOM 1884 C CA . GLY A 1 250 ? 0.369 -3.229 -8.078 1 98.06 250 GLY A CA 1
ATOM 1885 C C . GLY A 1 250 ? 1.561 -3.346 -7.145 1 98.06 250 GLY A C 1
ATOM 1886 O O . GLY A 1 250 ? 1.603 -4.234 -6.289 1 98.06 250 GLY A O 1
ATOM 1887 N N . PHE A 1 251 ? 2.518 -2.447 -7.426 1 98.81 251 PHE A N 1
ATOM 1888 C CA . PHE A 1 251 ? 3.689 -2.438 -6.559 1 98.81 251 PHE A CA 1
ATOM 1889 C C . PHE A 1 251 ? 4.355 -1.066 -6.566 1 98.81 251 PHE A C 1
ATOM 1891 O O . PHE A 1 251 ? 4.125 -0.262 -7.469 1 98.81 251 PHE A O 1
ATOM 1898 N N . GLU A 1 252 ? 5.023 -0.765 -5.547 1 98.75 252 GLU A N 1
ATOM 1899 C CA . GLU A 1 252 ? 6.035 0.281 -5.434 1 98.75 252 GLU A CA 1
ATOM 1900 C C . GLU A 1 252 ? 7.383 -0.298 -5.008 1 98.75 252 GLU A C 1
ATOM 1902 O O . GLU A 1 252 ? 7.48 -0.954 -3.969 1 98.75 252 GLU A O 1
ATOM 1907 N N . ILE A 1 253 ? 8.352 -0.066 -5.789 1 98.88 253 ILE A N 1
ATOM 1908 C CA . ILE A 1 253 ? 9.68 -0.628 -5.551 1 98.88 253 ILE A CA 1
ATOM 1909 C C . ILE A 1 253 ? 10.719 0.491 -5.523 1 98.88 253 ILE A C 1
ATOM 1911 O O . ILE A 1 253 ? 10.82 1.271 -6.473 1 98.88 253 ILE A O 1
ATOM 1915 N N . TYR A 1 254 ? 11.422 0.561 -4.434 1 98.69 254 TYR A N 1
ATOM 1916 C CA . TYR A 1 254 ? 12.422 1.597 -4.219 1 98.69 254 TYR A CA 1
ATOM 1917 C C . TYR A 1 254 ? 13.828 1.02 -4.309 1 98.69 254 TYR A C 1
ATOM 1919 O O . TYR A 1 254 ? 14.258 0.259 -3.436 1 98.69 254 TYR A O 1
ATOM 1927 N N . LEU A 1 255 ? 14.484 1.343 -5.387 1 98.56 255 LEU A N 1
ATOM 1928 C CA . LEU A 1 255 ? 15.883 0.99 -5.598 1 98.56 255 LEU A CA 1
ATOM 1929 C C . LEU A 1 255 ? 16.781 2.203 -5.406 1 98.56 255 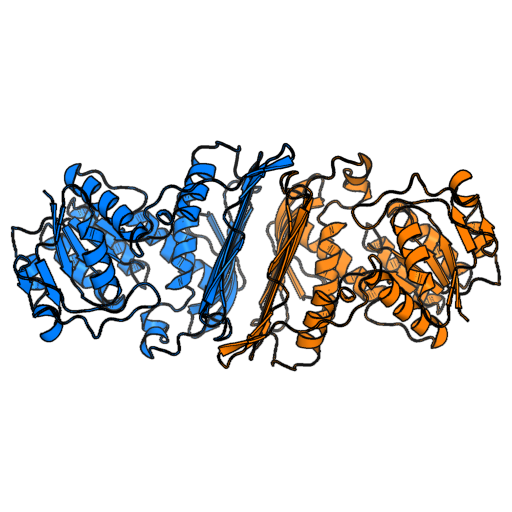LEU A C 1
ATOM 1931 O O . LEU A 1 255 ? 16.297 3.332 -5.305 1 98.56 255 LEU A O 1
ATOM 1935 N N . GLU A 1 256 ? 18.109 2.014 -5.328 1 97.25 256 GLU A N 1
ATOM 1936 C CA . GLU A 1 256 ? 19.047 3.09 -5.027 1 97.25 256 GLU A CA 1
ATOM 1937 C C . GLU A 1 256 ? 18.984 4.191 -6.082 1 97.25 256 GLU A C 1
ATOM 1939 O O . GLU A 1 256 ? 19.109 5.375 -5.758 1 97.25 256 GLU A O 1
ATOM 1944 N N . LYS A 1 257 ? 18.672 3.822 -7.352 1 97.88 257 LYS A N 1
ATOM 1945 C CA . LYS A 1 257 ? 18.797 4.816 -8.414 1 97.88 257 LYS A CA 1
ATOM 1946 C C . LYS A 1 257 ? 17.469 5.012 -9.148 1 97.88 257 LYS A C 1
ATOM 1948 O O . LYS A 1 257 ? 17.391 5.777 -10.109 1 97.88 257 LYS A O 1
ATOM 1953 N N . ALA A 1 258 ? 16.422 4.312 -8.711 1 98.56 258 ALA A N 1
ATOM 1954 C CA . ALA A 1 258 ? 15.125 4.457 -9.359 1 98.56 258 ALA A CA 1
ATOM 1955 C C . ALA A 1 258 ? 14 3.977 -8.453 1 98.56 258 ALA A C 1
ATOM 1957 O O . ALA A 1 258 ? 14.234 3.182 -7.535 1 98.56 258 ALA A O 1
ATOM 1958 N N . THR A 1 259 ? 12.891 4.516 -8.672 1 98.81 259 THR A N 1
ATOM 1959 C CA . THR A 1 259 ? 11.633 4.023 -8.117 1 98.81 259 THR A CA 1
ATOM 1960 C C . THR A 1 259 ? 10.742 3.473 -9.227 1 98.81 259 THR A C 1
ATOM 1962 O O . THR A 1 259 ? 10.57 4.105 -10.266 1 98.81 259 THR A O 1
ATOM 1965 N N . LEU A 1 260 ? 10.258 2.225 -9.031 1 98.88 260 LEU A N 1
ATOM 1966 C CA . LEU A 1 260 ? 9.289 1.634 -9.953 1 98.88 260 LEU A CA 1
ATOM 1967 C C . LEU A 1 260 ? 7.887 1.661 -9.352 1 98.88 260 LEU A C 1
ATOM 1969 O O . LEU A 1 260 ? 7.691 1.259 -8.203 1 98.88 260 LEU A O 1
ATOM 1973 N N . VAL A 1 261 ? 6.902 2.15 -10.133 1 98.81 261 VAL A N 1
ATOM 1974 C CA . VAL A 1 261 ? 5.516 2.145 -9.68 1 98.81 261 VAL A CA 1
ATOM 1975 C C . VAL A 1 261 ? 4.625 1.53 -10.758 1 98.81 261 VAL A C 1
ATOM 1977 O O . VAL A 1 261 ? 4.879 1.698 -11.953 1 98.81 261 VAL A O 1
ATOM 1980 N N . TYR A 1 262 ? 3.658 0.809 -10.328 1 98.62 262 TYR A N 1
ATOM 1981 C CA . TYR A 1 262 ? 2.674 0.149 -11.18 1 98.62 262 TYR A CA 1
ATOM 1982 C C . TYR A 1 262 ? 1.373 -0.091 -10.422 1 98.62 262 TYR A C 1
ATOM 1984 O O . TYR A 1 262 ? 1.391 -0.486 -9.25 1 98.62 262 TYR A O 1
ATOM 1992 N N . ASP A 1 263 ? 0.206 0.21 -11.062 1 98.25 263 ASP A N 1
ATOM 1993 C CA . ASP A 1 263 ? -1.093 -0.033 -10.445 1 98.25 263 ASP A CA 1
ATOM 1994 C C . ASP A 1 263 ? -2.162 -0.315 -11.5 1 98.25 263 ASP A C 1
ATOM 1996 O O . ASP A 1 263 ? -2.328 0.458 -12.445 1 98.25 263 ASP A O 1
ATOM 2000 N N . PHE A 1 264 ? -2.811 -1.424 -11.32 1 97.56 264 PHE A N 1
ATOM 2001 C CA . PHE A 1 264 ? -3.92 -1.848 -12.164 1 97.56 264 PHE A CA 1
ATOM 2002 C C . PHE A 1 264 ? -5.125 -2.244 -11.32 1 97.56 264 PHE A C 1
ATOM 2004 O O . PHE A 1 264 ? -4.973 -2.838 -10.25 1 97.56 264 PHE A O 1
ATOM 2011 N N . ALA A 1 265 ? -6.34 -1.918 -11.781 1 97.25 265 ALA A N 1
ATOM 2012 C CA . ALA A 1 265 ? -7.57 -2.383 -11.148 1 97.25 265 ALA A CA 1
ATOM 2013 C C . ALA A 1 265 ? -8.688 -2.557 -12.172 1 97.25 265 ALA A C 1
ATOM 2015 O O . ALA A 1 265 ? -8.641 -1.968 -13.258 1 97.25 265 ALA A O 1
ATOM 2016 N N . THR A 1 266 ? -9.547 -3.441 -11.883 1 95.69 266 THR A N 1
ATOM 2017 C CA . THR A 1 266 ? -10.852 -3.434 -12.539 1 95.69 266 THR A CA 1
ATOM 2018 C C . THR A 1 266 ? -11.875 -2.668 -11.711 1 95.69 266 THR A C 1
ATOM 2020 O O . THR A 1 266 ? -12.148 -3.033 -10.57 1 95.69 266 THR A O 1
ATOM 2023 N N . LEU A 1 267 ? -12.375 -1.58 -12.18 1 96.25 267 LEU A N 1
ATOM 2024 C CA . LEU A 1 267 ? -13.398 -0.771 -11.531 1 96.25 267 LEU A CA 1
ATOM 2025 C C . LEU A 1 267 ? -14.75 -0.951 -12.219 1 96.25 267 LEU A C 1
ATOM 2027 O O . LEU A 1 267 ? -14.914 -0.566 -13.383 1 96.25 267 LEU A O 1
ATOM 2031 N N . GLY A 1 268 ? -15.688 -1.483 -11.453 1 93.94 268 GLY A N 1
ATOM 2032 C CA . GLY A 1 268 ? -16.859 -1.987 -12.141 1 93.94 268 GLY A CA 1
ATOM 2033 C C . GLY A 1 268 ? -16.547 -3.09 -13.133 1 93.94 268 GLY A C 1
ATOM 2034 O O . GLY A 1 268 ? -16 -4.129 -12.758 1 93.94 268 GLY A O 1
ATOM 2035 N N . SER A 1 269 ? -16.75 -2.857 -14.328 1 90.75 269 SER A N 1
ATOM 2036 C CA . SER A 1 269 ? -16.438 -3.832 -15.367 1 90.75 269 SER A CA 1
ATOM 2037 C C . SER A 1 269 ? -15.305 -3.338 -16.266 1 90.75 269 SER A C 1
ATOM 2039 O O . SER A 1 269 ? -15 -3.955 -17.281 1 90.75 269 SER A O 1
ATOM 2041 N N . GLU A 1 270 ? -14.633 -2.322 -15.82 1 93.5 270 GLU A N 1
ATOM 2042 C CA . GLU A 1 270 ? -13.664 -1.672 -16.688 1 93.5 270 GLU A CA 1
ATOM 2043 C C . GLU A 1 270 ? -12.242 -1.86 -16.172 1 93.5 270 GLU A C 1
ATOM 2045 O O . GLU A 1 270 ? -11.906 -1.387 -15.086 1 93.5 270 GLU A O 1
ATOM 2050 N N . PRO A 1 271 ? -11.406 -2.568 -16.953 1 93.88 271 PRO A N 1
ATOM 2051 C CA . PRO A 1 271 ? -9.984 -2.555 -16.594 1 93.88 271 PRO A CA 1
ATOM 2052 C C . PRO A 1 271 ? -9.391 -1.148 -16.609 1 93.88 271 PRO A C 1
ATOM 2054 O O . PRO A 1 271 ? -9.586 -0.398 -17.562 1 93.88 271 PRO A O 1
ATOM 2057 N N . THR A 1 272 ? -8.734 -0.762 -15.555 1 95.12 272 THR A N 1
ATOM 2058 C CA . THR A 1 272 ? -8.172 0.573 -15.383 1 95.12 272 THR A CA 1
ATOM 2059 C C . THR A 1 272 ? -6.695 0.494 -15.016 1 95.12 272 THR A C 1
ATOM 2061 O O . THR A 1 272 ? -6.336 -0.036 -13.961 1 95.12 272 THR A O 1
ATOM 2064 N N . LEU A 1 273 ? -5.867 0.921 -15.93 1 95.81 273 LEU A N 1
ATOM 2065 C CA . LEU A 1 273 ? -4.445 1.086 -15.656 1 95.81 273 LEU A CA 1
ATOM 2066 C C . LEU A 1 273 ? -4.168 2.443 -15.023 1 95.81 273 LEU A C 1
ATOM 2068 O O . LEU A 1 273 ? -3.725 3.373 -15.703 1 95.81 273 LEU A O 1
ATOM 2072 N N . SER A 1 274 ? -4.367 2.549 -13.703 1 94.75 274 SER A N 1
ATOM 2073 C CA . SER A 1 274 ? -4.262 3.82 -12.992 1 94.75 274 SER A CA 1
ATOM 2074 C C . SER A 1 274 ? -2.824 4.336 -13 1 94.75 274 SER A C 1
ATOM 2076 O O . SER A 1 274 ? -2.596 5.547 -12.977 1 94.75 274 SER A O 1
ATOM 2078 N N . GLN A 1 275 ? -1.851 3.412 -12.992 1 97.31 275 GLN A N 1
ATOM 2079 C CA . GLN A 1 275 ? -0.429 3.734 -13.055 1 97.31 275 GLN A CA 1
ATOM 2080 C C . GLN A 1 275 ? 0.32 2.729 -13.93 1 97.31 275 GLN A C 1
ATOM 2082 O O . GLN A 1 275 ? 0.725 1.666 -13.445 1 97.31 275 GLN A O 1
ATOM 2087 N N . PRO A 1 276 ? 0.463 3.102 -15.203 1 97.31 276 PRO A N 1
ATOM 2088 C CA . PRO A 1 276 ? 1.332 2.209 -15.977 1 97.31 276 PRO A CA 1
ATOM 2089 C C . PRO A 1 276 ? 2.709 2.031 -15.344 1 97.31 276 PRO A C 1
ATOM 2091 O O . PRO A 1 276 ? 3.178 2.912 -14.617 1 97.31 276 PRO A O 1
ATOM 2094 N N . LEU A 1 277 ? 3.254 0.883 -15.602 1 98.38 277 LEU A N 1
ATOM 2095 C CA . LEU A 1 277 ? 4.609 0.723 -15.086 1 98.38 277 LEU A CA 1
ATOM 2096 C C . LEU A 1 277 ? 5.48 1.913 -15.469 1 98.38 277 LEU A C 1
ATOM 2098 O O . LEU A 1 277 ? 5.609 2.234 -16.656 1 98.38 277 LEU A O 1
ATOM 2102 N N . THR A 1 278 ? 6.008 2.561 -14.516 1 98.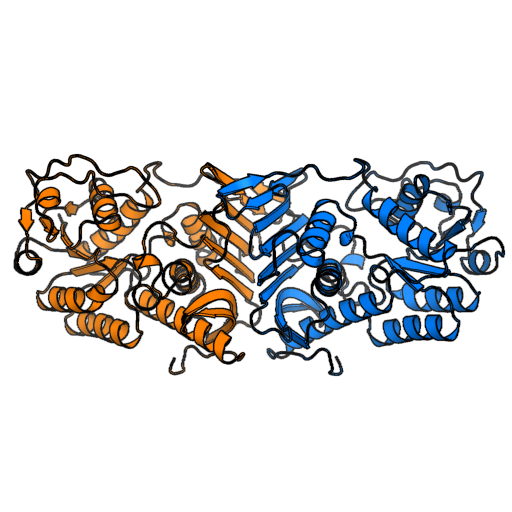75 278 THR A N 1
ATOM 2103 C CA . THR A 1 278 ? 6.812 3.764 -14.688 1 98.75 278 THR A CA 1
ATOM 2104 C C . THR A 1 278 ? 8.117 3.666 -13.898 1 98.75 278 THR A C 1
ATOM 2106 O O . THR A 1 278 ? 8.109 3.254 -12.734 1 98.75 278 THR A O 1
ATOM 2109 N N . VAL A 1 279 ? 9.172 3.951 -14.562 1 98.75 279 VAL A N 1
ATOM 2110 C CA . VAL A 1 279 ? 10.477 4.055 -13.922 1 98.75 279 VAL A CA 1
ATOM 2111 C C . VAL A 1 279 ? 10.789 5.52 -13.609 1 98.75 279 VAL A C 1
ATOM 2113 O O . VAL A 1 279 ? 10.898 6.344 -14.516 1 98.75 279 VAL A O 1
ATOM 2116 N N . LEU A 1 280 ? 10.844 5.789 -12.359 1 98.69 280 LEU A N 1
ATOM 2117 C CA . LEU A 1 280 ? 11.203 7.117 -11.867 1 98.69 280 LEU A CA 1
ATOM 2118 C C . LEU A 1 280 ? 12.672 7.172 -11.477 1 98.69 280 LEU A C 1
ATOM 2120 O O . LEU A 1 280 ? 13.086 6.551 -10.492 1 98.69 280 LEU A O 1
ATOM 2124 N N . HIS A 1 281 ? 13.453 8.016 -12.148 1 98.06 281 HIS A N 1
ATOM 2125 C CA . HIS A 1 281 ? 14.898 7.965 -12.023 1 98.06 281 HIS A CA 1
ATOM 2126 C C . HIS A 1 281 ? 15.406 8.984 -11.008 1 98.06 281 HIS A C 1
ATOM 2128 O O . HIS A 1 281 ? 14.734 9.992 -10.758 1 98.06 281 HIS A O 1
ATOM 2134 N N . ALA A 1 282 ? 16.578 8.75 -10.539 1 95.62 282 ALA A N 1
ATOM 2135 C CA . ALA A 1 282 ? 17.219 9.625 -9.57 1 95.62 282 ALA A CA 1
ATOM 2136 C C . ALA A 1 282 ? 17.609 10.961 -10.203 1 95.62 282 ALA A C 1
ATOM 2138 O O . ALA A 1 282 ? 17.812 11.953 -9.5 1 95.62 282 ALA A O 1
ATOM 2139 N N . ASP A 1 283 ? 17.688 10.984 -11.484 1 94.81 283 ASP A N 1
ATOM 2140 C CA . ASP A 1 283 ? 18.094 12.227 -12.148 1 94.81 283 ASP A CA 1
ATOM 2141 C C . ASP A 1 283 ? 16.875 13.078 -12.5 1 94.81 283 ASP A C 1
ATOM 2143 O O . ASP A 1 283 ? 17.016 14.117 -13.148 1 94.81 283 ASP A O 1
ATOM 2147 N N . GLY A 1 284 ? 15.734 12.586 -12.133 1 95.38 284 GLY A N 1
ATOM 2148 C CA . GLY A 1 284 ? 14.523 13.383 -12.32 1 95.38 284 GLY A CA 1
ATOM 2149 C C . GLY A 1 284 ? 13.742 12.984 -13.555 1 95.38 284 GLY A C 1
ATOM 2150 O O . GLY A 1 284 ? 12.633 13.484 -13.781 1 95.38 284 GLY A O 1
ATOM 2151 N N . THR A 1 285 ? 14.25 12.047 -14.32 1 97.06 285 THR A N 1
ATOM 2152 C CA . THR A 1 285 ? 13.578 11.656 -15.547 1 97.06 285 THR A CA 1
ATOM 2153 C C . THR A 1 285 ? 12.516 10.586 -15.273 1 97.06 285 THR A C 1
ATOM 2155 O O . THR A 1 285 ? 12.695 9.742 -14.391 1 97.06 285 THR A O 1
ATOM 2158 N N . VAL A 1 286 ? 11.422 10.68 -15.992 1 98.25 286 VAL A N 1
ATOM 2159 C CA . VAL A 1 286 ? 10.32 9.719 -15.93 1 98.25 286 VAL A CA 1
ATOM 2160 C C . VAL A 1 286 ? 10.297 8.875 -17.203 1 98.25 286 VAL A C 1
ATOM 2162 O O . VAL A 1 286 ? 10.32 9.406 -18.312 1 98.25 286 VAL A O 1
ATOM 2165 N N . GLU A 1 287 ? 10.297 7.551 -16.984 1 98.19 287 GLU A N 1
ATOM 2166 C CA . GLU A 1 287 ? 10.312 6.645 -18.125 1 98.19 287 GLU A CA 1
ATOM 2167 C C . GLU A 1 287 ? 9.18 5.629 -18.047 1 98.19 287 GLU A C 1
ATOM 2169 O O . GLU A 1 287 ? 8.984 4.988 -17.016 1 98.19 287 GLU A O 1
ATOM 2174 N N . VAL A 1 288 ? 8.398 5.555 -19.078 1 97.62 288 VAL A N 1
ATOM 2175 C CA . VAL A 1 288 ? 7.473 4.441 -19.266 1 97.62 288 VAL A CA 1
ATOM 2176 C C . VAL A 1 288 ? 8.055 3.455 -20.281 1 97.62 288 VAL A C 1
ATOM 2178 O O . VAL A 1 288 ? 7.949 3.668 -21.484 1 97.62 288 VAL A O 1
ATOM 2181 N N . PRO A 1 289 ? 8.562 2.426 -19.75 1 96.94 289 PRO A N 1
ATOM 2182 C CA . PRO A 1 289 ? 9.266 1.52 -20.656 1 96.94 289 PRO A CA 1
ATOM 2183 C C . PRO A 1 289 ? 8.32 0.748 -21.578 1 96.94 289 PRO A C 1
ATOM 2185 O O . PRO A 1 289 ? 7.164 0.509 -21.219 1 96.94 289 PRO A O 1
ATOM 2188 N N . GLN A 1 290 ? 8.82 0.465 -22.734 1 93.69 290 GLN A N 1
ATOM 2189 C CA . GLN A 1 290 ? 8.125 -0.504 -23.578 1 93.69 290 GLN A CA 1
ATOM 2190 C C . GLN A 1 290 ? 8.336 -1.927 -23.062 1 93.69 290 GLN A C 1
ATOM 2192 O O . GLN A 1 290 ? 9.477 -2.383 -22.938 1 93.69 290 GLN A O 1
ATOM 2197 N N . LEU A 1 291 ? 7.293 -2.488 -22.719 1 92.69 291 LEU A N 1
ATOM 2198 C CA . LEU A 1 291 ? 7.398 -3.826 -22.156 1 92.69 291 LEU A CA 1
ATOM 2199 C C . LEU A 1 291 ? 7.305 -4.891 -23.234 1 92.69 291 LEU A C 1
ATOM 2201 O O . LEU A 1 291 ? 6.566 -4.723 -24.219 1 92.69 291 LEU A O 1
ATOM 2205 N N . ASP A 1 292 ? 8.172 -5.848 -23.094 1 80.75 292 ASP A N 1
ATOM 2206 C CA . ASP A 1 292 ? 8.133 -6.988 -24 1 80.75 292 ASP A CA 1
ATOM 2207 C C . ASP A 1 292 ? 6.906 -7.859 -23.734 1 80.75 292 ASP A C 1
ATOM 2209 O O . ASP A 1 292 ? 6.41 -7.914 -22.609 1 80.75 292 ASP A O 1
ATOM 2213 N N . GLY A 1 293 ? 6.227 -8.195 -24.734 1 73.44 293 GLY A N 1
ATOM 2214 C CA . GLY A 1 293 ? 5.148 -9.148 -24.516 1 73.44 293 GLY A CA 1
ATOM 2215 C C . GLY A 1 293 ? 4.141 -9.18 -25.641 1 73.44 293 GLY A C 1
ATOM 2216 O O . GLY A 1 293 ? 4.062 -8.242 -26.438 1 73.44 293 GLY A O 1
ATOM 2217 N N . ASP A 1 294 ? 3.623 -10.305 -25.734 1 76.44 294 ASP A N 1
ATOM 2218 C CA . ASP A 1 294 ? 2.547 -10.523 -26.688 1 76.44 294 ASP A CA 1
ATOM 2219 C C . ASP A 1 294 ? 1.22 -9.984 -26.156 1 76.44 294 ASP A C 1
ATOM 2221 O O . ASP A 1 294 ? 1 -9.945 -24.953 1 76.44 294 ASP A O 1
ATOM 2225 N N . ASP A 1 295 ? 0.443 -9.453 -26.969 1 80.12 295 ASP A N 1
ATOM 2226 C CA . ASP A 1 295 ? -0.822 -8.828 -26.594 1 80.12 295 ASP A CA 1
ATOM 2227 C C . ASP A 1 295 ? -1.912 -9.875 -26.391 1 80.12 295 ASP A C 1
ATOM 2229 O O . ASP A 1 295 ? -3.025 -9.547 -25.969 1 80.12 295 ASP A O 1
ATOM 2233 N N . GLU A 1 296 ? -1.49 -11.07 -26.547 1 89.31 296 GLU A N 1
ATOM 2234 C CA . GLU A 1 296 ? -2.482 -12.117 -26.344 1 89.31 296 GLU A CA 1
ATOM 2235 C C . GLU A 1 296 ? -2.9 -12.211 -24.875 1 89.31 296 GLU A C 1
ATOM 2237 O O . GLU A 1 296 ? -2.072 -12.055 -23.984 1 89.31 296 GLU A O 1
ATOM 2242 N N . TRP A 1 297 ? -4.117 -12.625 -24.672 1 90.94 297 TRP A N 1
ATOM 2243 C CA . TRP A 1 297 ? -4.688 -12.68 -23.328 1 90.94 297 TRP A CA 1
ATOM 2244 C C . TRP A 1 297 ? -3.984 -13.727 -22.469 1 90.94 297 TRP A C 1
ATOM 2246 O O . TRP A 1 297 ? -3.949 -13.625 -21.25 1 90.94 297 TRP A O 1
ATOM 2256 N N . CYS A 1 298 ? -3.348 -14.719 -23.156 1 94.81 298 CYS A N 1
ATOM 2257 C CA . CYS A 1 298 ? -2.723 -15.82 -22.422 1 94.81 298 CYS A CA 1
ATOM 2258 C C . CYS A 1 298 ? -1.207 -15.789 -22.594 1 94.81 298 CYS A C 1
ATOM 2260 O O . CYS A 1 298 ? -0.537 -16.797 -22.406 1 94.81 298 CYS A O 1
ATOM 2262 N N . ALA A 1 299 ? -0.644 -14.672 -22.938 1 96.5 299 ALA A N 1
ATOM 2263 C CA . ALA A 1 299 ? 0.776 -14.539 -23.266 1 96.5 299 ALA A CA 1
ATOM 2264 C C . ALA A 1 299 ? 1.643 -14.953 -22.078 1 96.5 299 ALA A C 1
ATOM 2266 O O . ALA A 1 299 ? 2.666 -15.617 -22.25 1 96.5 299 ALA A O 1
ATOM 2267 N N . ALA A 1 300 ? 1.274 -14.539 -20.906 1 97.19 300 ALA A N 1
ATOM 2268 C CA . ALA A 1 300 ? 2.043 -14.891 -19.719 1 97.19 300 ALA A CA 1
ATOM 2269 C C . ALA A 1 300 ? 2.061 -16.406 -19.5 1 97.19 300 ALA A C 1
ATOM 2271 O O . ALA A 1 300 ? 3.076 -16.969 -19.094 1 97.19 300 ALA A O 1
ATOM 2272 N N . PHE A 1 301 ? 0.981 -17.047 -19.797 1 98.12 301 PHE A N 1
ATOM 2273 C CA . PHE A 1 301 ? 0.882 -18.5 -19.641 1 98.12 301 PHE A CA 1
ATOM 2274 C C . PHE A 1 301 ? 1.718 -19.203 -20.703 1 98.12 301 PHE A C 1
ATOM 2276 O O . PHE A 1 301 ? 2.318 -20.25 -20.438 1 98.12 301 PHE A O 1
ATOM 2283 N N . THR A 1 302 ? 1.735 -18.641 -21.922 1 98.19 302 THR A N 1
ATOM 2284 C CA . THR A 1 302 ? 2.631 -19.156 -22.953 1 98.19 302 THR A CA 1
ATOM 2285 C C . THR A 1 302 ? 4.082 -19.094 -22.484 1 98.19 302 THR A C 1
ATOM 2287 O O . THR A 1 302 ? 4.816 -20.078 -22.609 1 98.19 302 THR A O 1
ATOM 2290 N N . ALA A 1 303 ? 4.457 -18 -21.922 1 98.06 303 ALA A N 1
ATOM 2291 C CA . ALA A 1 303 ? 5.824 -17.828 -21.422 1 98.06 303 ALA A CA 1
ATOM 2292 C C . ALA A 1 303 ? 6.129 -18.812 -20.297 1 98.06 303 ALA A C 1
ATOM 2294 O O . ALA A 1 303 ? 7.223 -19.375 -20.25 1 98.06 303 ALA A O 1
ATOM 2295 N N . GLU A 1 304 ? 5.211 -18.969 -19.406 1 98.56 304 GLU A N 1
ATOM 2296 C CA . GLU A 1 304 ? 5.336 -19.922 -18.297 1 98.56 304 GLU A CA 1
ATOM 2297 C C . GLU A 1 304 ? 5.539 -21.344 -18.812 1 98.56 304 GLU A C 1
ATOM 2299 O O . GLU A 1 304 ? 6.473 -22.031 -18.391 1 98.56 304 GLU A O 1
ATOM 2304 N N . LEU A 1 305 ? 4.742 -21.703 -19.766 1 98.75 305 LEU A N 1
ATOM 2305 C CA . LEU A 1 305 ? 4.824 -23.047 -20.328 1 98.75 305 LEU A CA 1
ATOM 2306 C C . LEU A 1 305 ? 6.117 -23.219 -21.125 1 98.75 305 LEU A C 1
ATOM 2308 O O . LEU A 1 305 ? 6.684 -24.312 -21.156 1 98.75 305 LEU A O 1
ATOM 2312 N N . GLN A 1 306 ? 6.559 -22.156 -21.781 1 98.69 306 GLN A N 1
ATOM 2313 C CA . GLN A 1 306 ? 7.832 -22.234 -22.484 1 98.69 306 GLN A CA 1
ATOM 2314 C C . GLN A 1 306 ? 8.969 -22.594 -21.531 1 98.69 306 GLN A C 1
ATOM 2316 O O . GLN A 1 306 ? 9.82 -23.422 -21.859 1 98.69 306 GLN A O 1
ATOM 2321 N N . VAL A 1 307 ? 8.969 -22 -20.375 1 98.75 307 VAL A N 1
ATOM 2322 C CA . VAL A 1 307 ? 9.992 -22.297 -19.375 1 98.75 307 VAL A CA 1
ATOM 2323 C C . VAL A 1 307 ? 9.891 -23.75 -18.938 1 98.75 307 VAL A C 1
ATOM 2325 O O . VAL A 1 307 ? 10.906 -24.438 -18.797 1 98.75 307 VAL A O 1
ATOM 2328 N N . ALA A 1 308 ? 8.695 -24.25 -18.766 1 98.88 308 ALA A N 1
ATOM 2329 C CA . ALA A 1 308 ? 8.492 -25.641 -18.391 1 98.88 308 ALA A CA 1
ATOM 2330 C C . ALA A 1 308 ? 8.984 -26.594 -19.484 1 98.88 308 ALA A C 1
ATOM 2332 O O . ALA A 1 308 ? 9.664 -27.578 -19.188 1 98.88 308 ALA A O 1
ATOM 2333 N N . VAL A 1 309 ? 8.664 -26.25 -20.703 1 98.81 309 VAL A N 1
ATOM 2334 C CA . VAL A 1 309 ? 9.047 -27.078 -21.844 1 98.81 309 VAL A CA 1
ATOM 2335 C C . VAL A 1 309 ? 10.562 -27.078 -22 1 98.81 309 VAL A C 1
ATOM 2337 O O . VAL A 1 309 ? 11.172 -28.125 -22.25 1 98.81 309 VAL A O 1
ATOM 2340 N N . ASP A 1 310 ? 11.148 -25.922 -21.859 1 98.81 310 ASP A N 1
ATOM 2341 C CA . ASP A 1 310 ? 12.609 -25.844 -21.922 1 98.81 310 ASP A CA 1
ATOM 2342 C C . ASP A 1 310 ? 13.25 -26.703 -20.844 1 98.81 310 ASP A C 1
ATOM 2344 O O . ASP A 1 310 ? 14.297 -27.312 -21.062 1 98.81 310 ASP A O 1
ATOM 2348 N N . ALA A 1 311 ? 12.68 -26.75 -19.703 1 98.69 311 ALA A N 1
ATOM 2349 C CA . ALA A 1 311 ? 13.172 -27.562 -18.609 1 98.69 311 ALA A CA 1
ATOM 2350 C C . ALA A 1 311 ? 13.117 -29.047 -18.969 1 98.69 311 ALA A C 1
ATOM 2352 O O . ALA A 1 311 ? 14.055 -29.797 -18.703 1 98.69 311 ALA A O 1
ATOM 2353 N N . VAL A 1 312 ? 12.023 -29.453 -19.562 1 98.56 312 VAL A N 1
ATOM 2354 C CA . VAL A 1 312 ? 11.859 -30.859 -19.953 1 98.56 312 VAL A CA 1
ATOM 2355 C C . VAL A 1 312 ? 12.906 -31.219 -21 1 98.56 312 VAL A C 1
ATOM 2357 O O . VAL A 1 312 ? 13.5 -32.312 -20.938 1 98.56 312 VAL A O 1
ATOM 2360 N N . ARG A 1 313 ? 13.125 -30.359 -21.906 1 98.25 313 ARG A N 1
ATOM 2361 C CA . ARG A 1 313 ? 14.086 -30.594 -22.969 1 98.25 313 ARG A CA 1
ATOM 2362 C C . ARG A 1 313 ? 15.508 -30.672 -22.438 1 98.25 313 ARG A C 1
ATOM 2364 O O . ARG A 1 313 ? 16.297 -31.5 -22.859 1 98.25 313 ARG A O 1
ATOM 2371 N N . SER A 1 314 ? 15.844 -29.828 -21.484 1 97.62 314 SER A N 1
ATOM 2372 C CA . SER A 1 314 ? 17.219 -29.734 -20.969 1 97.62 314 SER A CA 1
ATOM 2373 C C . SER A 1 314 ? 17.422 -30.688 -19.797 1 97.62 314 SER A C 1
ATOM 2375 O O . SER A 1 314 ? 18.562 -31.047 -19.484 1 97.62 314 SER A O 1
ATOM 2377 N N . GLY A 1 315 ? 16.359 -30.938 -19.094 1 97 315 GLY A N 1
ATOM 2378 C CA . GLY A 1 315 ? 16.453 -31.734 -17.875 1 97 315 GLY A CA 1
ATOM 2379 C C . GLY A 1 315 ? 16.812 -30.891 -16.656 1 97 315 GLY A C 1
ATOM 2380 O O . GLY A 1 315 ? 16.938 -31.422 -15.555 1 97 315 GLY A O 1
ATOM 2381 N N . GLU A 1 316 ? 16.938 -29.609 -16.828 1 97.06 316 GLU A N 1
ATOM 2382 C CA . GLU A 1 316 ? 17.312 -28.703 -15.734 1 97.06 316 GLU A CA 1
ATOM 2383 C C . GLU A 1 316 ? 16.078 -28.062 -15.102 1 97.06 316 GLU A C 1
ATOM 2385 O O . GLU A 1 316 ? 15.234 -27.5 -15.805 1 97.06 316 GLU A O 1
ATOM 2390 N N . GLU A 1 317 ? 15.977 -28.125 -13.82 1 96.44 317 GLU A N 1
ATOM 2391 C CA . GLU A 1 317 ? 14.852 -27.547 -13.102 1 96.44 317 GLU A CA 1
ATOM 2392 C C . GLU A 1 317 ? 14.914 -26.016 -13.141 1 96.44 317 GLU A C 1
ATOM 2394 O O . GLU A 1 317 ? 15.922 -25.422 -12.758 1 96.44 317 GLU A O 1
ATOM 2399 N N . PRO A 1 318 ? 13.969 -25.422 -13.633 1 97.88 318 PRO A N 1
ATOM 2400 C CA . PRO A 1 318 ? 13.93 -23.953 -13.531 1 97.88 318 PRO A CA 1
ATOM 2401 C C . PRO A 1 318 ? 13.594 -23.469 -12.125 1 97.88 318 PRO A C 1
ATOM 2403 O O . PRO A 1 318 ? 12.539 -23.812 -11.578 1 97.88 318 PRO A O 1
ATOM 2406 N N . ARG A 1 319 ? 14.367 -22.656 -11.547 1 97.31 319 ARG A N 1
ATOM 2407 C CA . ARG A 1 319 ? 14.18 -22.172 -10.18 1 97.31 319 ARG A CA 1
ATOM 2408 C C . ARG A 1 319 ? 12.852 -21.438 -10.039 1 97.31 319 ARG A C 1
ATOM 2410 O O . ARG A 1 319 ? 12.156 -21.578 -9.023 1 97.31 319 ARG A O 1
ATOM 2417 N N . LEU A 1 320 ? 12.477 -20.688 -11.023 1 98.25 320 LEU A N 1
ATOM 2418 C CA . LEU A 1 320 ? 11.297 -19.828 -10.992 1 98.25 320 LEU A CA 1
ATOM 2419 C C . LEU A 1 320 ? 10.031 -20.672 -10.836 1 98.25 320 LEU A C 1
ATOM 2421 O O . LEU A 1 320 ? 9.055 -20.234 -10.219 1 98.25 320 LEU A O 1
ATOM 2425 N N . LEU A 1 321 ? 10.023 -21.906 -11.359 1 98.75 321 LEU A N 1
ATOM 2426 C CA . LEU A 1 321 ? 8.844 -22.766 -11.312 1 98.75 321 LEU A CA 1
ATOM 2427 C C . LEU A 1 321 ? 9.07 -23.938 -10.359 1 98.75 321 LEU A C 1
ATOM 2429 O O . LEU A 1 321 ? 8.281 -24.891 -10.336 1 98.75 321 LEU A O 1
ATOM 2433 N N . SER A 1 322 ? 10.117 -23.906 -9.547 1 98.69 322 SER A N 1
ATOM 2434 C CA . SER A 1 322 ? 10.492 -25.062 -8.734 1 98.69 322 SER A CA 1
ATOM 2435 C C . SER A 1 322 ? 9.453 -25.328 -7.648 1 98.69 322 SER A C 1
ATOM 2437 O O . SER A 1 322 ? 8.844 -24.406 -7.113 1 98.69 322 SER A O 1
ATOM 2439 N N . GLY A 1 323 ? 9.312 -26.609 -7.383 1 98.62 323 GLY A N 1
ATOM 2440 C CA . GLY A 1 323 ? 8.469 -26.984 -6.266 1 98.62 323 GLY A CA 1
ATOM 2441 C C . GLY A 1 323 ? 8.914 -26.406 -4.941 1 98.62 323 GLY A C 1
ATOM 2442 O O . GLY A 1 323 ? 8.086 -26.047 -4.098 1 98.62 323 GLY A O 1
ATOM 2443 N N . ALA A 1 324 ? 10.203 -26.234 -4.773 1 97.81 324 ALA A N 1
ATOM 2444 C CA . ALA A 1 324 ? 10.758 -25.703 -3.529 1 97.81 324 ALA A CA 1
ATOM 2445 C C . ALA A 1 324 ? 10.328 -24.266 -3.311 1 97.81 324 ALA A C 1
ATOM 2447 O O . ALA A 1 324 ? 9.906 -23.891 -2.213 1 97.81 324 ALA A O 1
ATOM 2448 N N . LEU A 1 325 ? 10.453 -23.438 -4.344 1 98.5 325 LEU A N 1
ATOM 2449 C CA . LEU A 1 325 ? 10.039 -22.031 -4.246 1 98.5 325 LEU A CA 1
ATOM 2450 C C . LEU A 1 325 ? 8.539 -21.938 -3.969 1 98.5 325 LEU A C 1
ATOM 2452 O O . LEU A 1 325 ? 8.109 -21.109 -3.152 1 98.5 325 LEU A O 1
ATOM 2456 N N . ALA A 1 326 ? 7.785 -22.781 -4.637 1 98.81 326 ALA A N 1
ATOM 2457 C CA . ALA A 1 326 ? 6.336 -22.797 -4.453 1 98.81 326 ALA A CA 1
ATOM 2458 C C . ALA A 1 326 ? 5.965 -23.234 -3.043 1 98.81 326 ALA A C 1
ATOM 2460 O O . ALA A 1 326 ? 5.043 -22.688 -2.432 1 98.81 326 ALA A O 1
ATOM 2461 N N . ARG A 1 327 ? 6.617 -24.25 -2.566 1 98.19 327 ARG A N 1
ATOM 2462 C CA . ARG A 1 327 ? 6.41 -24.734 -1.201 1 98.19 327 ARG A CA 1
ATOM 2463 C C . ARG A 1 327 ? 6.695 -23.625 -0.189 1 98.19 327 ARG A C 1
ATOM 2465 O O . ARG A 1 327 ? 5.934 -23.422 0.757 1 98.19 327 ARG A O 1
ATOM 2472 N N . ASP A 1 328 ? 7.766 -22.906 -0.363 1 98.12 328 ASP A N 1
ATOM 2473 C CA . ASP A 1 328 ? 8.117 -21.812 0.532 1 98.12 328 ASP A CA 1
ATOM 2474 C C . ASP A 1 328 ? 7.074 -20.703 0.468 1 98.12 328 ASP A C 1
ATOM 2476 O O . ASP A 1 328 ? 6.762 -20.078 1.485 1 98.12 328 ASP A O 1
ATOM 2480 N N . ALA A 1 329 ? 6.574 -20.406 -0.694 1 98.62 329 ALA A N 1
ATOM 2481 C CA . ALA A 1 329 ? 5.516 -19.422 -0.854 1 98.62 329 ALA A CA 1
ATOM 2482 C C . ALA A 1 329 ? 4.273 -19.812 -0.054 1 98.62 329 ALA A C 1
ATOM 2484 O O . ALA A 1 329 ? 3.664 -18.969 0.604 1 98.62 329 ALA A O 1
ATOM 2485 N N . LEU A 1 330 ? 3.908 -21.078 -0.124 1 98.44 330 LEU A N 1
ATOM 2486 C CA . LEU A 1 330 ? 2.771 -21.578 0.641 1 98.44 330 LEU A CA 1
ATOM 2487 C C . LEU A 1 330 ? 3.033 -21.469 2.139 1 98.44 330 LEU A C 1
ATOM 2489 O O . LEU A 1 330 ? 2.154 -21.047 2.896 1 98.44 330 LEU A O 1
ATOM 2493 N N . LYS A 1 331 ? 4.211 -21.859 2.527 1 98.25 331 LYS A N 1
ATOM 2494 C CA . LYS A 1 331 ? 4.562 -21.766 3.941 1 98.25 331 LYS A CA 1
ATOM 2495 C C . LYS A 1 331 ? 4.449 -20.328 4.445 1 98.25 331 LYS A C 1
ATOM 2497 O O . LYS A 1 331 ? 3.973 -20.094 5.559 1 98.25 331 LYS A O 1
ATOM 2502 N N . LEU A 1 332 ? 4.875 -19.391 3.672 1 98.31 332 LEU A N 1
ATOM 2503 C CA . LEU A 1 332 ? 4.742 -18 4.043 1 98.31 332 LEU A CA 1
ATOM 2504 C C . LEU A 1 332 ? 3.285 -17.641 4.309 1 98.31 332 LEU A C 1
ATOM 2506 O O . LEU A 1 332 ? 2.977 -16.969 5.297 1 98.31 332 LEU A O 1
ATOM 2510 N N . CYS A 1 333 ? 2.4 -18.062 3.441 1 98.25 333 CYS A N 1
ATOM 2511 C CA . CYS A 1 333 ? 0.982 -17.781 3.629 1 98.25 333 CYS A CA 1
ATOM 2512 C C . CYS A 1 333 ? 0.494 -18.328 4.969 1 98.25 333 CYS A C 1
ATOM 2514 O O . CYS A 1 333 ? -0.245 -17.641 5.684 1 98.25 333 CYS A O 1
ATOM 2516 N N . HIS A 1 334 ? 0.926 -19.531 5.254 1 97.69 334 HIS A N 1
ATOM 2517 C CA . HIS A 1 334 ? 0.524 -20.125 6.52 1 97.69 334 HIS A CA 1
ATOM 2518 C C . HIS A 1 334 ? 1.118 -19.375 7.703 1 97.69 334 HIS A C 1
ATOM 2520 O O . HIS A 1 334 ? 0.435 -19.156 8.703 1 97.69 334 HIS A O 1
ATOM 2526 N N . CYS A 1 335 ? 2.395 -19.016 7.621 1 98.25 335 CYS A N 1
ATOM 2527 C CA . CYS A 1 335 ? 3.043 -18.25 8.68 1 98.25 335 CYS A CA 1
ATOM 2528 C C . CYS A 1 335 ? 2.352 -16.906 8.883 1 98.25 335 CYS A C 1
ATOM 2530 O O . CYS A 1 335 ? 2.221 -16.438 10.008 1 98.25 335 CYS A O 1
ATOM 2532 N N . GLU A 1 336 ? 1.91 -16.297 7.812 1 98.25 336 GLU A N 1
ATOM 2533 C CA . GLU A 1 336 ? 1.196 -15.031 7.898 1 98.25 336 GLU A CA 1
ATOM 2534 C C . GLU A 1 336 ? -0.118 -15.188 8.656 1 98.25 336 GLU A C 1
ATOM 2536 O O . GLU A 1 336 ? -0.44 -14.375 9.523 1 98.25 336 GLU A O 1
ATOM 2541 N N . ALA A 1 337 ? -0.857 -16.234 8.328 1 97.5 337 ALA A N 1
ATOM 2542 C CA . ALA A 1 337 ? -2.107 -16.5 9.039 1 97.5 337 ALA A CA 1
ATOM 2543 C C . ALA A 1 337 ? -1.855 -16.75 10.523 1 97.5 337 ALA A C 1
ATOM 2545 O O . ALA A 1 337 ? -2.596 -16.266 11.375 1 97.5 337 ALA A O 1
ATOM 2546 N N . GLN A 1 338 ? -0.837 -17.5 10.789 1 97.5 338 GLN A N 1
ATOM 2547 C CA . GLN A 1 338 ? -0.479 -17.766 12.18 1 97.5 338 GLN A CA 1
ATOM 2548 C C . GLN A 1 338 ? -0.09 -16.484 12.898 1 97.5 338 GLN A C 1
ATOM 2550 O O . GLN A 1 338 ? -0.434 -16.281 14.07 1 97.5 338 GLN A O 1
ATOM 2555 N N . SER A 1 339 ? 0.665 -15.656 12.227 1 97.19 339 SER A N 1
ATOM 2556 C CA . SER A 1 339 ? 1.058 -14.367 12.797 1 97.19 339 SER A CA 1
ATOM 2557 C C . SER A 1 339 ? -0.161 -13.523 13.141 1 97.19 339 SER A C 1
ATOM 2559 O O . SER A 1 339 ? -0.212 -12.898 14.203 1 97.19 339 SER A O 1
ATOM 2561 N N . ILE A 1 340 ? -1.127 -13.469 12.289 1 97.25 340 ILE A N 1
ATOM 2562 C CA . ILE A 1 340 ? -2.363 -12.742 12.547 1 97.25 340 ILE A CA 1
ATOM 2563 C C . ILE A 1 340 ? -3.049 -13.312 13.789 1 97.25 340 ILE A C 1
ATOM 2565 O O . ILE A 1 340 ? -3.465 -12.57 14.68 1 97.25 340 ILE A O 1
ATOM 2569 N N . ALA A 1 341 ? -3.162 -14.602 13.852 1 96.5 341 ALA A N 1
ATOM 2570 C CA . ALA A 1 341 ? -3.877 -15.289 14.93 1 96.5 341 ALA A CA 1
ATOM 2571 C C . ALA A 1 341 ? -3.215 -15.023 16.281 1 96.5 341 ALA A C 1
ATOM 2573 O O . ALA A 1 341 ? -3.9 -14.844 17.297 1 96.5 341 ALA A O 1
ATOM 2574 N N . THR A 1 342 ? -1.891 -14.977 16.297 1 94.31 342 THR A N 1
ATOM 2575 C CA . THR A 1 342 ? -1.176 -14.898 17.578 1 94.31 342 THR A CA 1
ATOM 2576 C C . THR A 1 342 ? -0.802 -13.453 17.891 1 94.31 342 THR A C 1
ATOM 2578 O O . THR A 1 342 ? -0.491 -13.133 19.047 1 94.31 342 THR A O 1
ATOM 2581 N N . GLY A 1 343 ? -0.72 -12.648 16.844 1 92.06 343 GLY A N 1
ATOM 2582 C CA . GLY A 1 343 ? -0.254 -11.281 17.016 1 92.06 343 GLY A CA 1
ATOM 2583 C C . GLY A 1 343 ? 1.254 -11.18 17.141 1 92.06 343 GLY A C 1
ATOM 2584 O O . GLY A 1 343 ? 1.778 -10.141 17.531 1 92.06 343 GLY A O 1
ATOM 2585 N N . GLN A 1 344 ? 1.943 -12.273 16.828 1 93 344 GLN A N 1
ATOM 2586 C CA . GLN A 1 344 ? 3.393 -12.336 16.984 1 93 344 GLN A CA 1
ATOM 2587 C C . GLN A 1 344 ? 4.078 -12.633 15.656 1 93 344 GLN A C 1
ATOM 2589 O O . GLN A 1 344 ? 3.463 -13.195 14.742 1 93 344 GLN A O 1
ATOM 2594 N N . PRO A 1 345 ? 5.336 -12.172 15.602 1 95 345 PRO A N 1
ATOM 2595 C CA . PRO A 1 345 ? 6.094 -12.641 14.438 1 95 345 PRO A CA 1
ATOM 2596 C C . PRO A 1 345 ? 6.211 -14.156 14.375 1 95 345 PRO A C 1
ATOM 2598 O O . PRO A 1 345 ? 6.281 -14.82 15.414 1 95 345 PRO A O 1
ATOM 2601 N N . VAL A 1 346 ? 6.195 -14.703 13.188 1 97.31 346 VAL A N 1
ATOM 2602 C CA . VAL A 1 346 ? 6.332 -16.141 13 1 97.31 346 VAL A CA 1
ATOM 2603 C C . VAL A 1 346 ? 7.539 -16.438 12.109 1 97.31 346 VAL A C 1
ATOM 2605 O O . VAL A 1 346 ? 7.676 -15.859 11.023 1 97.31 346 VAL A O 1
ATOM 2608 N N . SER A 1 347 ? 8.383 -17.328 12.562 1 96.88 347 SER A N 1
ATOM 2609 C CA . SER A 1 347 ? 9.594 -17.688 11.844 1 96.88 347 SER A CA 1
ATOM 2610 C C . SER A 1 347 ? 9.297 -18.688 10.734 1 96.88 347 SER A C 1
ATOM 2612 O O . SER A 1 347 ? 8.492 -19.609 10.914 1 96.88 347 SER A O 1
ATOM 2614 N N . MET A 1 348 ? 10.031 -18.578 9.648 1 94.94 348 MET A N 1
ATOM 2615 C CA . MET A 1 348 ? 9.922 -19.516 8.539 1 94.94 348 MET A CA 1
ATOM 2616 C C . MET A 1 348 ? 10.609 -20.844 8.875 1 94.94 348 MET A C 1
ATOM 2618 O O . MET A 1 348 ? 10.367 -21.859 8.219 1 94.94 348 MET A O 1
ATOM 2622 N N . ASP A 1 349 ? 11.5 -20.828 9.859 1 86.88 349 ASP A N 1
ATOM 2623 C CA . ASP A 1 349 ? 12.203 -22.047 10.266 1 86.88 349 ASP A CA 1
ATOM 2624 C C . ASP A 1 349 ? 11.344 -22.875 11.219 1 86.88 349 ASP A C 1
ATOM 2626 O O . ASP A 1 349 ? 11.625 -24.047 11.445 1 86.88 349 ASP A O 1
ATOM 2630 N N . GLY A 1 350 ? 10.344 -22.234 11.742 1 75.69 350 GLY A N 1
ATOM 2631 C CA . GLY A 1 350 ? 9.492 -22.953 12.695 1 75.69 350 GLY A CA 1
ATOM 2632 C C . GLY A 1 350 ? 8.398 -23.75 12.023 1 75.69 350 GLY A C 1
ATOM 2633 O O . GLY A 1 350 ? 8.219 -23.672 10.805 1 75.69 350 GLY A O 1
ATOM 2634 N N . ASP A 1 351 ? 7.859 -24.703 12.719 1 65.62 351 ASP A N 1
ATOM 2635 C CA . ASP A 1 351 ? 6.688 -25.438 12.25 1 65.62 351 ASP A CA 1
ATOM 2636 C C . ASP A 1 351 ? 5.469 -24.531 12.148 1 65.62 351 ASP A C 1
ATOM 2638 O O . ASP A 1 351 ? 5.227 -23.703 13.031 1 65.62 351 ASP A O 1
ATOM 2642 N N . ALA A 1 352 ? 5.156 -24.406 11.023 1 66.75 352 ALA A N 1
ATOM 2643 C CA . ALA A 1 352 ? 3.922 -23.641 10.883 1 66.75 352 ALA A CA 1
ATOM 2644 C C . ALA A 1 352 ? 2.701 -24.516 11.18 1 66.75 352 ALA A C 1
ATOM 2646 O O . ALA A 1 352 ? 2.674 -25.688 10.828 1 66.75 352 ALA A O 1
ATOM 2647 N N . MET B 1 1 ? -14.812 40.156 15.258 1 94.94 1 MET B N 1
ATOM 2648 C CA . MET B 1 1 ? -13.828 39.719 14.289 1 94.94 1 MET B CA 1
ATOM 2649 C C . MET B 1 1 ? -12.539 39.281 14.977 1 94.94 1 MET B C 1
ATOM 2651 O O . MET B 1 1 ? -12.008 40 15.828 1 94.94 1 MET B O 1
ATOM 2655 N N . VAL B 1 2 ? -12.062 38.125 14.664 1 98.62 2 VAL B N 1
ATOM 2656 C CA . VAL B 1 2 ? -10.836 37.594 15.266 1 98.62 2 VAL B CA 1
ATOM 2657 C C . VAL B 1 2 ? -9.625 38.188 14.57 1 98.62 2 VAL B C 1
ATOM 2659 O O . VAL B 1 2 ? -9.508 38.125 13.344 1 98.62 2 VAL B O 1
ATOM 2662 N N . ARG B 1 3 ? -8.758 38.812 15.273 1 98.75 3 ARG B N 1
ATOM 2663 C CA . ARG B 1 3 ? -7.527 39.406 14.75 1 98.75 3 ARG B CA 1
ATOM 2664 C C . ARG B 1 3 ? -6.363 38.438 14.883 1 98.75 3 ARG B C 1
ATOM 2666 O O . ARG B 1 3 ? -5.953 38.094 16 1 98.75 3 ARG B O 1
ATOM 2673 N N . ILE B 1 4 ? -5.863 38.031 13.727 1 98.88 4 ILE B N 1
ATOM 2674 C CA . ILE B 1 4 ? -4.82 37 13.672 1 98.88 4 ILE B CA 1
ATOM 2675 C C . ILE B 1 4 ? -3.453 37.656 13.539 1 98.88 4 ILE B C 1
ATOM 2677 O O . ILE B 1 4 ? -3.275 38.562 12.727 1 98.88 4 ILE B O 1
ATOM 2681 N N . GLY B 1 5 ? -2.549 37.312 14.352 1 98.94 5 GLY B N 1
ATOM 2682 C CA . GLY B 1 5 ? -1.144 37.625 14.18 1 98.94 5 GLY B CA 1
ATOM 2683 C C . GLY B 1 5 ? -0.299 36.438 13.75 1 98.94 5 GLY B C 1
ATOM 2684 O O . GLY B 1 5 ? -0.24 35.438 14.453 1 98.94 5 GLY B O 1
ATOM 2685 N N . ILE B 1 6 ? 0.412 36.562 12.641 1 98.94 6 ILE B N 1
ATOM 2686 C CA . ILE B 1 6 ? 1.245 35.469 12.125 1 98.94 6 ILE B CA 1
ATOM 2687 C C . ILE B 1 6 ? 2.697 35.719 12.539 1 98.94 6 ILE B C 1
ATOM 2689 O O . ILE B 1 6 ? 3.246 36.781 12.328 1 98.94 6 ILE B O 1
ATOM 2693 N N . ILE B 1 7 ? 3.229 34.719 13.18 1 98.88 7 ILE B N 1
ATOM 2694 C CA . ILE B 1 7 ? 4.648 34.75 13.516 1 98.88 7 ILE B CA 1
ATOM 2695 C C . ILE B 1 7 ? 5.41 33.781 12.609 1 98.88 7 ILE B C 1
ATOM 2697 O O . ILE B 1 7 ? 5.211 32.562 12.68 1 98.88 7 ILE B O 1
ATOM 2701 N N . GLY B 1 8 ? 6.371 34.219 11.836 1 98.38 8 GLY B N 1
ATOM 2702 C CA . GLY B 1 8 ? 7.078 33.438 10.836 1 98.38 8 GLY B CA 1
ATOM 2703 C C . GLY B 1 8 ? 6.492 33.594 9.445 1 98.38 8 GLY B C 1
ATOM 2704 O O . GLY B 1 8 ? 5.34 33.219 9.211 1 98.38 8 GLY B O 1
ATOM 2705 N N . LEU B 1 9 ? 7.312 34.156 8.523 1 97.25 9 LEU B N 1
ATOM 2706 C CA . LEU B 1 9 ? 6.836 34.375 7.168 1 97.25 9 LEU B CA 1
ATOM 2707 C C . LEU B 1 9 ? 7.711 33.656 6.148 1 97.25 9 LEU B C 1
ATOM 2709 O O . LEU B 1 9 ? 8.32 34.312 5.289 1 97.25 9 LEU B O 1
ATOM 2713 N N . GLY B 1 10 ? 7.719 32.375 6.246 1 95.62 10 GLY B N 1
ATOM 2714 C CA . GLY B 1 10 ? 8.164 31.516 5.164 1 95.62 10 GLY B CA 1
ATOM 2715 C C . GLY B 1 10 ? 7.023 31.016 4.293 1 95.62 10 GLY B C 1
ATOM 2716 O O . GLY B 1 10 ? 6.066 31.75 4.035 1 95.62 10 GLY B O 1
ATOM 2717 N N . PHE B 1 11 ? 7.227 29.875 3.766 1 94.69 11 PHE B N 1
ATOM 2718 C CA . PHE B 1 11 ? 6.227 29.312 2.865 1 94.69 11 PHE B CA 1
ATOM 2719 C C . PHE B 1 11 ? 4.895 29.125 3.582 1 94.69 11 PHE B C 1
ATOM 2721 O O . PHE B 1 11 ? 3.852 29.547 3.086 1 94.69 11 PHE B O 1
ATOM 2728 N N . MET B 1 12 ? 4.961 28.516 4.766 1 96.75 12 MET B N 1
ATOM 2729 C CA . MET B 1 12 ? 3.709 28.25 5.469 1 96.75 12 MET B CA 1
ATOM 2730 C C . MET B 1 12 ? 3.105 29.547 6.012 1 96.75 12 MET B C 1
ATOM 2732 O O . MET B 1 12 ? 1.882 29.688 6.062 1 96.75 12 MET B O 1
ATOM 2736 N N . GLY B 1 13 ? 3.967 30.469 6.457 1 97.94 13 GLY B N 1
ATOM 2737 C CA . GLY B 1 13 ? 3.449 31.766 6.852 1 97.94 13 GLY B CA 1
ATOM 2738 C C . GLY B 1 13 ? 2.682 32.469 5.746 1 97.94 13 GLY B C 1
ATOM 2739 O O . GLY B 1 13 ? 1.587 33 5.973 1 97.94 13 GLY B O 1
ATOM 2740 N N . MET B 1 14 ? 3.275 32.438 4.551 1 97.75 14 MET B N 1
ATOM 2741 C CA . MET B 1 14 ? 2.605 33.031 3.385 1 97.75 14 MET B CA 1
ATOM 2742 C C . MET B 1 14 ? 1.323 32.25 3.068 1 97.75 14 MET B C 1
ATOM 2744 O O . MET B 1 14 ? 0.294 32.875 2.764 1 97.75 14 MET B O 1
ATOM 2748 N N . THR B 1 15 ? 1.384 30.938 3.172 1 97.75 15 THR B N 1
ATOM 2749 C CA . THR B 1 15 ? 0.232 30.078 2.889 1 97.75 15 THR B CA 1
ATOM 2750 C C . THR B 1 15 ? -0.919 30.406 3.838 1 97.75 15 THR B C 1
ATOM 2752 O O . THR B 1 15 ? -2.062 30.562 3.404 1 97.75 15 THR B O 1
ATOM 2755 N N . HIS B 1 16 ? -0.599 30.562 5.121 1 98.56 16 HIS B N 1
ATOM 2756 C CA . HIS B 1 16 ? -1.624 30.891 6.109 1 98.56 16 HIS B CA 1
ATOM 2757 C C . HIS B 1 16 ? -2.15 32.312 5.914 1 98.56 16 HIS B C 1
ATOM 2759 O O . HIS B 1 16 ? -3.346 32.562 6.086 1 98.56 16 HIS B O 1
ATOM 2765 N N . PHE B 1 17 ? -1.277 33.188 5.531 1 98.31 17 PHE B N 1
ATOM 2766 C CA . PHE B 1 17 ? -1.695 34.562 5.23 1 98.31 17 PHE B CA 1
ATOM 2767 C C . PHE B 1 17 ? -2.711 34.594 4.098 1 98.31 17 PHE B C 1
ATOM 2769 O O . PHE B 1 17 ? -3.779 35.188 4.219 1 98.31 17 PHE B O 1
ATOM 2776 N N . GLU B 1 18 ? -2.381 33.875 3.016 1 97.19 18 GLU B N 1
ATOM 2777 C CA . GLU B 1 18 ? -3.264 33.781 1.855 1 97.19 18 GLU B CA 1
ATOM 2778 C C . GLU B 1 18 ? -4.57 33.062 2.207 1 97.19 18 GLU B C 1
ATOM 2780 O O . GLU B 1 18 ? -5.648 33.531 1.811 1 97.19 18 GLU B O 1
ATOM 2785 N N . GLY B 1 19 ? -4.484 32.031 2.977 1 97.44 19 GLY B N 1
ATOM 2786 C CA . GLY B 1 19 ? -5.664 31.266 3.379 1 97.44 19 GLY B CA 1
ATOM 2787 C C . GLY B 1 19 ? -6.605 32.062 4.258 1 97.44 19 GLY B C 1
ATOM 2788 O O . GLY B 1 19 ? -7.824 31.906 4.18 1 97.44 19 GLY B O 1
ATOM 2789 N N . ALA B 1 20 ? -6.074 32.969 5.031 1 98.06 20 ALA B N 1
ATOM 2790 C CA . ALA B 1 20 ? -6.863 33.75 5.992 1 98.06 20 ALA B CA 1
ATOM 2791 C C . ALA B 1 20 ? -7.754 34.75 5.281 1 98.06 20 ALA B C 1
ATOM 2793 O O . ALA B 1 20 ? -8.742 35.219 5.848 1 98.06 20 ALA B O 1
ATOM 2794 N N . LYS B 1 21 ? -7.418 35.094 4.078 1 96.75 21 LYS B N 1
ATOM 2795 C CA . LYS B 1 21 ? -8.141 36.125 3.336 1 96.75 21 LYS B CA 1
ATOM 2796 C C . LYS B 1 21 ? -9.594 35.719 3.113 1 96.75 21 LYS B C 1
ATOM 2798 O O . LYS B 1 21 ? -10.469 36.562 2.986 1 96.75 21 LYS B O 1
ATOM 2803 N N . LYS B 1 22 ? -9.797 34.406 3.145 1 96.62 22 LYS B N 1
ATOM 2804 C CA . LYS B 1 22 ? -11.148 33.938 2.844 1 96.62 22 LYS B CA 1
ATOM 2805 C C . LYS B 1 22 ? -11.812 33.344 4.086 1 96.62 22 LYS B C 1
ATOM 2807 O O . LYS B 1 22 ? -12.852 32.688 3.988 1 96.62 22 LYS B O 1
ATOM 2812 N N . VAL B 1 23 ? -11.219 33.531 5.172 1 98 23 VAL B N 1
ATOM 2813 C CA . VAL B 1 23 ? -11.797 33.031 6.422 1 98 23 VAL B CA 1
ATOM 2814 C C . VAL B 1 23 ? -12.891 34 6.887 1 98 23 VAL B C 1
ATOM 2816 O O . VAL B 1 23 ? -12.688 35.219 6.898 1 98 23 VAL B O 1
ATOM 2819 N N . ASP B 1 24 ? -14.008 33.469 7.184 1 98.06 24 ASP B N 1
ATOM 2820 C CA . ASP B 1 24 ? -15.102 34.281 7.691 1 98.06 24 ASP B CA 1
ATOM 2821 C C . ASP B 1 24 ? -14.875 34.656 9.148 1 98.06 24 ASP B C 1
ATOM 2823 O O . ASP B 1 24 ? -14.562 33.781 9.977 1 98.06 24 ASP B O 1
ATOM 2827 N N . GLY B 1 25 ? -14.984 35.938 9.43 1 98.12 25 GLY B N 1
ATOM 2828 C CA . GLY B 1 25 ? -14.977 36.406 10.812 1 98.12 25 GLY B CA 1
ATOM 2829 C C . GLY B 1 25 ? -13.578 36.625 11.352 1 98.12 25 GLY B C 1
ATOM 2830 O O . GLY B 1 25 ? -13.383 36.719 12.562 1 98.12 25 GLY B O 1
ATOM 2831 N N . ALA B 1 26 ? -12.625 36.719 10.461 1 98.44 26 ALA B N 1
ATOM 2832 C CA . ALA B 1 26 ? -11.258 36.938 10.93 1 98.44 26 ALA B CA 1
ATOM 2833 C C . ALA B 1 26 ? -10.453 37.75 9.906 1 98.44 26 ALA B C 1
ATOM 2835 O O . ALA B 1 26 ? -10.859 37.875 8.742 1 98.44 26 ALA B O 1
ATOM 2836 N N . LYS B 1 27 ? -9.367 38.312 10.312 1 97.81 27 LYS B N 1
ATOM 2837 C CA . LYS B 1 27 ? -8.406 39 9.461 1 97.81 27 LYS B CA 1
ATOM 2838 C C . LYS B 1 27 ? -7 38.938 10.047 1 97.81 27 LYS B C 1
ATOM 2840 O O . LYS B 1 27 ? -6.82 39.031 11.266 1 97.81 27 LYS B O 1
ATOM 2845 N N . VAL B 1 28 ? -6.055 38.812 9.133 1 98.69 28 VAL B N 1
ATOM 2846 C CA . VAL B 1 28 ? -4.68 39 9.586 1 98.69 28 VAL B CA 1
ATOM 2847 C C . VAL B 1 28 ? -4.383 40.469 9.797 1 98.69 28 VAL B C 1
ATOM 2849 O O . VAL B 1 28 ? -4.469 41.281 8.859 1 98.69 28 VAL B O 1
ATOM 2852 N N . THR B 1 29 ? -4.004 40.844 11.008 1 98.69 29 THR B N 1
ATOM 2853 C CA . THR B 1 29 ? -3.811 42.25 11.312 1 98.69 29 THR B CA 1
ATOM 2854 C C . THR B 1 29 ? -2.361 42.531 11.703 1 98.69 29 THR B C 1
ATOM 2856 O O . THR B 1 29 ? -1.961 43.688 11.844 1 98.69 29 THR B O 1
ATOM 2859 N N . ALA B 1 30 ? -1.608 41.469 11.812 1 98.81 30 ALA B N 1
ATOM 2860 C CA . ALA B 1 30 ? -0.204 41.656 12.164 1 98.81 30 ALA B CA 1
ATOM 2861 C C . ALA B 1 30 ? 0.649 40.469 11.656 1 98.81 30 ALA B C 1
ATOM 2863 O O . ALA B 1 30 ? 0.171 39.344 11.547 1 98.81 30 ALA B O 1
ATOM 2864 N N . ILE B 1 31 ? 1.905 40.781 11.367 1 98.81 31 ILE B N 1
ATOM 2865 C CA . ILE B 1 31 ? 2.904 39.781 11.031 1 98.81 31 ILE B CA 1
ATOM 2866 C C . ILE B 1 31 ? 4.215 40.094 11.75 1 98.81 31 ILE B C 1
ATOM 2868 O O . ILE B 1 31 ? 4.516 41.25 12.016 1 98.81 31 ILE B O 1
ATOM 2872 N N . ALA B 1 32 ? 4.934 39.062 12.094 1 98.81 32 ALA B N 1
ATOM 2873 C CA . ALA B 1 32 ? 6.262 39.219 12.68 1 98.81 32 ALA B CA 1
ATOM 2874 C C . ALA B 1 32 ? 7.285 38.344 11.953 1 98.81 32 ALA B C 1
ATOM 2876 O O . ALA B 1 32 ? 7.047 37.156 11.711 1 98.81 32 ALA B O 1
ATOM 2877 N N . THR B 1 33 ? 8.328 38.875 11.531 1 98.12 33 THR B N 1
ATOM 2878 C CA . THR B 1 33 ? 9.484 38.188 10.938 1 98.12 33 THR B CA 1
ATOM 2879 C C . THR B 1 33 ? 10.742 39.031 11.102 1 98.12 33 THR B C 1
ATOM 2881 O O . THR B 1 33 ? 10.664 40.25 11.359 1 98.12 33 THR B O 1
ATOM 2884 N N . ARG B 1 34 ? 11.867 38.406 10.992 1 96.88 34 ARG B N 1
ATOM 2885 C CA . ARG B 1 34 ? 13.125 39.125 11.18 1 96.88 34 ARG B CA 1
ATOM 2886 C C . ARG B 1 34 ? 13.602 39.75 9.875 1 96.88 34 ARG B C 1
ATOM 2888 O O . ARG B 1 34 ? 14.523 40.562 9.867 1 96.88 34 ARG B O 1
ATOM 2895 N N . ASN B 1 35 ? 12.953 39.375 8.766 1 97.19 35 ASN B N 1
ATOM 2896 C CA . ASN B 1 35 ? 13.383 39.812 7.445 1 97.19 35 ASN B CA 1
ATOM 2897 C C . ASN B 1 35 ? 12.727 41.125 7.059 1 97.19 35 ASN B C 1
ATOM 2899 O O . ASN B 1 35 ? 11.516 41.188 6.805 1 97.19 35 ASN B O 1
ATOM 2903 N N . PRO B 1 36 ? 13.516 42.188 6.871 1 97.69 36 PRO B N 1
ATOM 2904 C CA . PRO B 1 36 ? 12.93 43.469 6.59 1 97.69 36 PRO B CA 1
ATOM 2905 C C . PRO B 1 36 ? 12.219 43.531 5.238 1 97.69 36 PRO B C 1
ATOM 2907 O O . PRO B 1 36 ? 11.234 44.25 5.078 1 97.69 36 PRO B O 1
ATOM 2910 N N . ALA B 1 37 ? 12.719 42.844 4.277 1 98.06 37 ALA B N 1
ATOM 2911 C CA . ALA B 1 37 ? 12.086 42.844 2.961 1 98.06 37 ALA B CA 1
ATOM 2912 C C . ALA B 1 37 ? 10.664 42.281 3.039 1 98.06 37 ALA B C 1
ATOM 2914 O O . ALA B 1 37 ? 9.742 42.812 2.418 1 98.06 37 ALA B O 1
ATOM 2915 N N . LYS B 1 38 ? 10.492 41.25 3.822 1 98.06 38 LYS B N 1
ATOM 2916 C CA . LYS B 1 38 ? 9.18 40.656 3.98 1 98.06 38 LYS B CA 1
ATOM 2917 C C . LYS B 1 38 ? 8.234 41.562 4.758 1 98.06 38 LYS B C 1
ATOM 2919 O O . LYS B 1 38 ? 7.035 41.594 4.484 1 98.06 38 LYS B O 1
ATOM 2924 N N . LEU B 1 39 ? 8.758 42.344 5.707 1 98.06 39 LEU B N 1
ATOM 2925 C CA . LEU B 1 39 ? 7.953 43.281 6.461 1 98.06 39 LEU B CA 1
ATOM 2926 C C . LEU B 1 39 ? 7.477 44.438 5.566 1 98.06 39 LEU B C 1
ATOM 2928 O O . LEU B 1 39 ? 6.461 45.062 5.852 1 98.06 39 LEU B O 1
ATOM 2932 N N . ALA B 1 40 ? 8.266 44.625 4.453 1 97.75 40 ALA B N 1
ATOM 2933 C CA . ALA B 1 40 ? 7.926 45.656 3.502 1 97.75 40 ALA B CA 1
ATOM 2934 C C . ALA B 1 40 ? 6.984 45.156 2.418 1 97.75 40 ALA B C 1
ATOM 2936 O O . ALA B 1 40 ? 6.551 45.906 1.549 1 97.75 40 ALA B O 1
ATOM 2937 N N . GLY B 1 41 ? 6.734 43.875 2.463 1 97.88 41 GLY B N 1
ATOM 2938 C CA . GLY B 1 41 ? 5.77 43.312 1.529 1 97.88 41 GLY B CA 1
ATOM 2939 C C . GLY B 1 41 ? 6.422 42.562 0.379 1 97.88 41 GLY B C 1
ATOM 2940 O O . GLY B 1 41 ? 5.73 42.062 -0.502 1 97.88 41 GLY B O 1
ATOM 2941 N N . ASP B 1 42 ? 7.738 42.469 0.391 1 98.31 42 ASP B N 1
ATOM 2942 C CA . ASP B 1 42 ? 8.438 41.719 -0.644 1 98.31 42 ASP B CA 1
ATOM 2943 C C . ASP B 1 42 ? 8.594 40.25 -0.248 1 98.31 42 ASP B C 1
ATOM 2945 O O . ASP B 1 42 ? 9.555 39.875 0.419 1 98.31 42 ASP B O 1
ATOM 2949 N N . TRP B 1 43 ? 7.699 39.438 -0.779 1 98.25 43 TRP B N 1
ATOM 2950 C CA . TRP B 1 43 ? 7.715 38 -0.45 1 98.25 43 TRP B CA 1
ATOM 2951 C C . TRP B 1 43 ? 8.234 37.188 -1.622 1 98.25 43 TRP B C 1
ATOM 2953 O O . TRP B 1 43 ? 7.977 36 -1.708 1 98.25 43 TRP B O 1
ATOM 2963 N N . THR B 1 44 ? 8.977 37.688 -2.596 1 97.12 44 THR B N 1
ATOM 2964 C CA . THR B 1 44 ? 9.414 37.062 -3.834 1 97.12 44 THR B CA 1
ATOM 2965 C C . THR B 1 44 ? 10.406 35.938 -3.543 1 97.12 44 THR B C 1
ATOM 2967 O O . THR B 1 44 ? 10.625 35.062 -4.383 1 97.12 44 THR B O 1
ATOM 2970 N N . SER B 1 45 ? 10.93 35.969 -2.344 1 95 45 SER B N 1
ATOM 2971 C CA . SER B 1 45 ? 11.906 34.938 -1.985 1 95 45 SER B CA 1
ATOM 2972 C C . SER B 1 45 ? 11.219 33.688 -1.46 1 95 45 SER B C 1
ATOM 2974 O O . SER B 1 45 ? 11.867 32.656 -1.274 1 95 45 SER B O 1
ATOM 2976 N N . ILE B 1 46 ? 9.977 33.781 -1.226 1 95 46 ILE B N 1
ATOM 2977 C CA . ILE B 1 46 ? 9.25 32.656 -0.63 1 95 46 ILE B CA 1
ATOM 2978 C C . ILE B 1 46 ? 8.82 31.672 -1.723 1 95 46 ILE B C 1
ATOM 2980 O O . ILE B 1 46 ? 8.164 32.062 -2.691 1 95 46 ILE B O 1
ATOM 2984 N N . GLN B 1 47 ? 9.305 30.453 -1.515 1 89.44 47 GLN B N 1
ATOM 2985 C CA . GLN B 1 47 ? 8.898 29.375 -2.398 1 89.44 47 GLN B CA 1
ATOM 2986 C C . GLN B 1 47 ? 8.68 28.078 -1.616 1 89.44 47 GLN B C 1
ATOM 2988 O O . GLN B 1 47 ? 9.43 27.766 -0.688 1 89.44 47 GLN B O 1
ATOM 2993 N N . GLY B 1 48 ? 7.629 27.406 -1.981 1 83.88 48 GLY B N 1
ATOM 2994 C CA . GLY B 1 48 ? 7.328 26.125 -1.364 1 83.88 48 GLY B CA 1
ATOM 2995 C C . GLY B 1 48 ? 7.191 25 -2.369 1 83.88 48 GLY B C 1
ATOM 2996 O O . GLY B 1 48 ? 7.609 25.125 -3.521 1 83.88 48 GLY B O 1
ATOM 2997 N N . ASN B 1 49 ? 6.695 23.875 -1.903 1 75.38 49 ASN B N 1
ATOM 2998 C CA . ASN B 1 49 ? 6.578 22.688 -2.738 1 75.38 49 ASN B CA 1
ATOM 2999 C C . ASN B 1 49 ? 5.238 22.641 -3.467 1 75.38 49 ASN B C 1
ATOM 3001 O O . ASN B 1 49 ? 4.992 21.734 -4.27 1 75.38 49 ASN B O 1
ATOM 3005 N N . PHE B 1 50 ? 4.438 23.578 -3.156 1 81.94 50 PHE B N 1
ATOM 3006 C CA . PHE B 1 50 ? 3.164 23.734 -3.848 1 81.94 50 PHE B CA 1
ATOM 3007 C C . PHE B 1 50 ? 2.734 25.188 -3.869 1 81.94 50 PHE B C 1
ATOM 3009 O O . PHE B 1 50 ? 3.346 26.031 -3.207 1 81.94 50 PHE B O 1
ATOM 3016 N N . GLY B 1 51 ? 1.715 25.484 -4.684 1 85.12 51 GLY B N 1
ATOM 3017 C CA . GLY B 1 51 ? 1.238 26.859 -4.742 1 85.12 51 GLY B CA 1
ATOM 3018 C C . GLY B 1 51 ? 2.17 27.781 -5.504 1 85.12 51 GLY B C 1
ATOM 3019 O O . GLY B 1 51 ? 3.217 27.344 -5.992 1 85.12 51 GLY B O 1
ATOM 3020 N N . PRO B 1 52 ? 1.796 29.016 -5.547 1 91.38 52 PRO B N 1
ATOM 3021 C CA . PRO B 1 52 ? 2.602 29.984 -6.289 1 91.38 52 PRO B CA 1
ATOM 3022 C C . PRO B 1 52 ? 3.795 30.5 -5.484 1 91.38 52 PRO B C 1
ATOM 3024 O O . PRO B 1 52 ? 3.799 30.406 -4.254 1 91.38 52 PRO B O 1
ATOM 3027 N N . ARG B 1 53 ? 4.723 31.016 -6.215 1 91.38 53 ARG B N 1
ATOM 3028 C CA . ARG B 1 53 ? 5.785 31.781 -5.586 1 91.38 53 ARG B CA 1
ATOM 3029 C C . ARG B 1 53 ? 5.246 33.094 -4.996 1 91.38 53 ARG B C 1
ATOM 3031 O O . ARG B 1 53 ? 4.285 33.656 -5.516 1 91.38 53 ARG B O 1
ATOM 3038 N N . GLY B 1 54 ? 6.004 33.5 -3.984 1 95.38 54 GLY B N 1
ATOM 3039 C CA . GLY B 1 54 ? 5.609 34.75 -3.373 1 95.38 54 GLY B CA 1
ATOM 3040 C C . GLY B 1 54 ? 5.809 35.938 -4.285 1 95.38 54 GLY B C 1
ATOM 3041 O O . GLY B 1 54 ? 6.609 35.906 -5.219 1 95.38 54 GLY B O 1
ATOM 3042 N N . GLY B 1 55 ? 5.09 36.969 -3.938 1 97.06 55 GLY B N 1
ATOM 3043 C CA . GLY B 1 55 ? 5.18 38.219 -4.676 1 97.06 55 GLY B CA 1
ATOM 3044 C C . GLY B 1 55 ? 5.133 39.469 -3.783 1 97.06 55 GLY B C 1
ATOM 3045 O O . GLY B 1 55 ? 5.445 39.375 -2.594 1 97.06 55 GLY B O 1
ATOM 3046 N N . GLN B 1 56 ? 4.848 40.531 -4.461 1 97.81 56 GLN B N 1
ATOM 3047 C CA . GLN B 1 56 ? 4.637 41.75 -3.693 1 97.81 56 GLN B CA 1
ATOM 3048 C C . GLN B 1 56 ? 3.27 41.75 -3.016 1 97.81 56 GLN B C 1
ATOM 3050 O O . GLN B 1 56 ? 2.254 41.469 -3.656 1 97.81 56 GLN B O 1
ATOM 3055 N N . VAL B 1 57 ? 3.34 42 -1.726 1 97.5 57 VAL B N 1
ATOM 3056 C CA . VAL B 1 57 ? 2.105 41.938 -0.949 1 97.5 57 VAL B CA 1
ATOM 3057 C C . VAL B 1 57 ? 1.843 43.312 -0.31 1 97.5 57 VAL B C 1
ATOM 3059 O O . VAL B 1 57 ? 2.756 43.938 0.237 1 97.5 57 VAL B O 1
ATOM 3062 N N . ASP B 1 58 ? 0.632 43.812 -0.418 1 96.62 58 ASP B N 1
ATOM 3063 C CA . ASP B 1 58 ? 0.229 45.062 0.254 1 96.62 58 ASP B CA 1
ATOM 3064 C C . ASP B 1 58 ? -0.045 44.812 1.735 1 96.62 58 ASP B C 1
ATOM 3066 O O . ASP B 1 58 ? -1.012 44.125 2.088 1 96.62 58 ASP B O 1
ATOM 3070 N N . LEU B 1 59 ? 0.761 45.375 2.592 1 97.69 59 LEU B N 1
ATOM 3071 C CA . LEU B 1 59 ? 0.648 45.156 4.031 1 97.69 59 LEU B CA 1
ATOM 3072 C C . LEU B 1 59 ? 0.172 46.438 4.727 1 97.69 59 LEU B C 1
ATOM 3074 O O . LEU B 1 59 ? 0.399 46.625 5.926 1 97.69 59 LEU B O 1
ATOM 3078 N N . SER B 1 60 ? -0.51 47.312 3.998 1 95.94 60 SER B N 1
ATOM 3079 C CA . SER B 1 60 ? -0.896 48.625 4.52 1 95.94 60 SER B CA 1
ATOM 3080 C C . SER B 1 60 ? -1.834 48.469 5.715 1 95.94 60 SER B C 1
ATOM 3082 O O . SER B 1 60 ? -1.837 49.312 6.609 1 95.94 60 SER B O 1
ATOM 3084 N N . ASP B 1 61 ? -2.607 47.406 5.812 1 95.38 61 ASP B N 1
ATOM 3085 C CA . ASP B 1 61 ? -3.562 47.219 6.898 1 95.38 61 ASP B CA 1
ATOM 3086 C C . ASP B 1 61 ? -3.057 46.156 7.887 1 95.38 61 ASP B C 1
ATOM 3088 O O . ASP B 1 61 ? -3.836 45.625 8.664 1 95.38 61 ASP B O 1
ATOM 3092 N N . VAL B 1 62 ? -1.799 45.844 7.836 1 98.38 62 VAL B N 1
ATOM 3093 C CA . VAL B 1 62 ? -1.195 44.812 8.68 1 98.38 62 VAL B CA 1
ATOM 3094 C C . VAL B 1 62 ? -0.021 45.406 9.453 1 98.38 62 VAL B C 1
ATOM 3096 O O . VAL B 1 62 ? 0.907 45.969 8.859 1 98.38 62 VAL B O 1
ATOM 3099 N N . LYS B 1 63 ? -0.115 45.375 10.75 1 98.5 63 LYS B N 1
ATOM 3100 C CA . LYS B 1 63 ? 1.037 45.75 11.555 1 98.5 63 LYS B CA 1
ATOM 3101 C C . LYS B 1 63 ? 2.219 44.812 11.32 1 98.5 63 LYS B C 1
ATOM 3103 O O . LYS B 1 63 ? 2.041 43.625 11.195 1 98.5 63 LYS B O 1
ATOM 3108 N N . THR B 1 64 ? 3.375 45.406 11.195 1 98.5 64 THR B N 1
ATOM 3109 C CA . THR B 1 64 ? 4.57 44.594 10.969 1 98.5 64 THR B CA 1
ATOM 3110 C C . THR B 1 64 ? 5.539 44.719 12.141 1 98.5 64 THR B C 1
ATOM 3112 O O . THR B 1 64 ? 5.762 45.812 12.656 1 98.5 64 THR B O 1
ATOM 3115 N N . TYR B 1 65 ? 5.973 43.594 12.633 1 98.56 65 TYR B N 1
ATOM 3116 C CA . TYR B 1 65 ? 6.879 43.562 13.773 1 98.56 65 TYR B CA 1
ATOM 3117 C C . TYR B 1 65 ? 8.172 42.844 13.422 1 98.56 65 TYR B C 1
ATOM 3119 O O . TYR B 1 65 ? 8.141 41.75 12.859 1 98.56 65 TYR B O 1
ATOM 3127 N N . SER B 1 66 ? 9.352 43.375 13.75 1 98.19 66 SER B N 1
ATOM 3128 C CA . SER B 1 66 ? 10.641 42.688 13.57 1 98.19 66 SER B CA 1
ATOM 3129 C C . SER B 1 66 ? 10.945 41.75 14.727 1 98.19 66 SER B C 1
ATOM 3131 O O . SER B 1 66 ? 11.789 40.875 14.609 1 98.19 66 SER B O 1
ATOM 3133 N N . ASP B 1 67 ? 10.258 42 15.797 1 98.25 67 ASP B N 1
ATOM 3134 C CA . ASP B 1 67 ? 10.328 41.188 17 1 98.25 67 ASP B CA 1
ATOM 3135 C C . ASP B 1 67 ? 8.953 40.625 17.391 1 98.25 67 ASP B C 1
ATOM 3137 O O . ASP B 1 67 ? 8.047 41.406 17.703 1 98.25 67 ASP B O 1
ATOM 3141 N N . TYR B 1 68 ? 8.828 39.25 17.438 1 98.62 68 TYR B N 1
ATOM 3142 C CA . TYR B 1 68 ? 7.508 38.656 17.656 1 98.62 68 TYR B CA 1
ATOM 3143 C C . TYR B 1 68 ? 7.004 38.969 19.062 1 98.62 68 TYR B C 1
ATOM 3145 O O . TYR B 1 68 ? 5.805 38.844 19.328 1 98.62 68 TYR B O 1
ATOM 3153 N N . HIS B 1 69 ? 7.891 39.375 20.031 1 98.69 69 HIS B N 1
ATOM 3154 C CA . HIS B 1 69 ? 7.453 39.75 21.359 1 98.69 69 HIS B CA 1
ATOM 3155 C C . HIS B 1 69 ? 6.52 40.969 21.312 1 98.69 69 HIS B C 1
ATOM 3157 O O . HIS B 1 69 ? 5.598 41.062 22.125 1 98.69 69 HIS B O 1
ATOM 3163 N N . GLU B 1 70 ? 6.832 41.844 20.391 1 98.75 70 GLU B N 1
ATOM 3164 C CA . GLU B 1 70 ? 5.965 43 20.219 1 98.75 70 GLU B CA 1
ATOM 3165 C C . GLU B 1 70 ? 4.578 42.594 19.734 1 98.75 70 GLU B C 1
ATOM 3167 O O . GLU B 1 70 ? 3.574 43.188 20.141 1 98.75 70 GLU B O 1
ATOM 3172 N N . LEU B 1 71 ? 4.547 41.594 18.859 1 98.81 71 LEU B N 1
ATOM 3173 C CA . LEU B 1 71 ? 3.268 41.062 18.406 1 98.81 71 LEU B CA 1
ATOM 3174 C C . LEU B 1 71 ? 2.512 40.406 19.562 1 98.81 71 LEU B C 1
ATOM 3176 O O . LEU B 1 71 ? 1.308 40.625 19.719 1 98.81 71 LEU B O 1
ATOM 3180 N N . LEU B 1 72 ? 3.191 39.688 20.422 1 98.81 72 LEU B N 1
ATOM 3181 C CA . LEU B 1 72 ? 2.574 39.031 21.562 1 98.81 72 LEU B CA 1
ATOM 3182 C C . LEU B 1 72 ? 2.025 40.062 22.547 1 98.81 72 LEU B C 1
ATOM 3184 O O . LEU B 1 72 ? 1.02 39.812 23.219 1 98.81 72 LEU B O 1
ATOM 3188 N N . ALA B 1 73 ? 2.629 41.25 22.609 1 98.56 73 ALA B N 1
ATOM 3189 C CA . ALA B 1 73 ? 2.24 42.281 23.562 1 98.56 73 ALA B CA 1
ATOM 3190 C C . ALA B 1 73 ? 1.074 43.094 23.016 1 98.56 73 ALA B C 1
ATOM 3192 O O . ALA B 1 73 ? 0.444 43.875 23.766 1 98.56 73 ALA B O 1
ATOM 3193 N N . ASP B 1 74 ? 0.804 43 21.75 1 98.5 74 ASP B N 1
ATOM 3194 C CA . ASP B 1 74 ? -0.262 43.75 21.109 1 98.5 74 ASP B CA 1
ATOM 3195 C C . ASP B 1 74 ? -1.635 43.312 21.594 1 98.5 74 ASP B C 1
ATOM 3197 O O . ASP B 1 74 ? -2.043 42.156 21.344 1 98.5 74 ASP B O 1
ATOM 3201 N N . PRO B 1 75 ? -2.371 44.156 22.266 1 97.75 75 PRO B N 1
ATOM 3202 C CA . PRO B 1 75 ? -3.666 43.75 22.828 1 97.75 75 PRO B CA 1
ATOM 3203 C C . PRO B 1 75 ? -4.719 43.5 21.75 1 97.75 75 PRO B C 1
ATOM 3205 O O . PRO B 1 75 ? -5.785 42.969 22.031 1 97.75 75 PRO B O 1
ATOM 3208 N N . ASP B 1 76 ? -4.359 43.844 20.516 1 97.81 76 ASP B N 1
ATOM 3209 C CA . ASP B 1 76 ? -5.332 43.719 19.438 1 97.81 76 ASP B CA 1
ATOM 3210 C C . ASP B 1 76 ? -5.207 42.375 18.734 1 97.81 76 ASP B C 1
ATOM 3212 O O . ASP B 1 76 ? -5.875 42.125 17.734 1 97.81 76 ASP B O 1
ATOM 3216 N N . ILE B 1 77 ? -4.406 41.469 19.219 1 98.75 77 ILE B N 1
ATOM 3217 C CA . ILE B 1 77 ? -4.25 40.156 18.625 1 98.75 77 ILE B CA 1
ATOM 3218 C C . ILE B 1 77 ? -5.008 39.125 19.453 1 98.75 77 ILE B C 1
ATOM 3220 O O . ILE B 1 77 ? -4.777 39 20.656 1 98.75 77 ILE B O 1
ATOM 3224 N N . ASP B 1 78 ? -5.895 38.406 18.828 1 98.69 78 ASP B N 1
ATOM 3225 C CA . ASP B 1 78 ? -6.707 37.375 19.484 1 98.69 78 ASP B CA 1
ATOM 3226 C C . ASP B 1 78 ? -6.098 36 19.297 1 98.69 78 ASP B C 1
ATOM 3228 O O . ASP B 1 78 ? -6.109 35.188 20.234 1 98.69 78 ASP B O 1
ATOM 3232 N N . LEU B 1 79 ? -5.625 35.719 18.172 1 98.88 79 LEU B N 1
ATOM 3233 C CA . LEU B 1 79 ? -5.078 34.406 17.766 1 98.88 79 LEU B CA 1
ATOM 3234 C C . LEU B 1 79 ? -3.68 34.562 17.188 1 98.88 79 LEU B C 1
ATOM 3236 O O . LEU B 1 79 ? -3.477 35.344 16.234 1 98.88 79 LEU B O 1
ATOM 3240 N N . VAL B 1 80 ? -2.752 33.906 17.781 1 98.94 80 VAL B N 1
ATOM 3241 C CA . VAL B 1 80 ? -1.396 33.875 17.234 1 98.94 80 VAL B CA 1
ATOM 3242 C C . VAL B 1 80 ? -1.208 32.625 16.391 1 98.94 80 VAL B C 1
ATOM 3244 O O . VAL B 1 80 ? -1.449 31.516 16.844 1 98.94 80 VAL B O 1
ATOM 3247 N N . ASP B 1 81 ? -0.861 32.781 15.125 1 98.94 81 ASP B N 1
ATOM 3248 C CA . ASP B 1 81 ? -0.546 31.75 14.164 1 98.94 81 ASP B CA 1
ATOM 3249 C C . ASP B 1 81 ? 0.963 31.594 13.992 1 98.94 81 ASP B C 1
ATOM 3251 O O . ASP B 1 81 ? 1.617 32.438 13.375 1 98.94 81 ASP B O 1
ATOM 3255 N N . ILE B 1 82 ? 1.448 30.484 14.531 1 98.94 82 ILE B N 1
ATOM 3256 C CA . ILE B 1 82 ? 2.891 30.281 14.57 1 98.94 82 ILE B CA 1
ATOM 3257 C C . ILE B 1 82 ? 3.322 29.406 13.391 1 98.94 82 ILE B C 1
ATOM 3259 O O . ILE B 1 82 ? 3.016 28.219 13.344 1 98.94 82 ILE B O 1
ATOM 3263 N N . CYS B 1 83 ? 4.066 30 12.461 1 98.31 83 CYS B N 1
ATOM 3264 C CA . CYS B 1 83 ? 4.594 29.344 11.266 1 98.31 83 CYS B CA 1
ATOM 3265 C C . CYS B 1 83 ? 6.117 29.406 11.234 1 98.31 83 CYS B C 1
ATOM 3267 O O . CYS B 1 83 ? 6.703 29.859 10.25 1 98.31 83 CYS B O 1
ATOM 3269 N N . LEU B 1 84 ? 6.75 28.969 12.281 1 96.81 84 LEU B N 1
ATOM 3270 C CA . LEU B 1 84 ? 8.195 29.016 12.477 1 96.81 84 LEU B CA 1
ATOM 3271 C C . LEU B 1 84 ? 8.805 27.625 12.281 1 96.81 84 LEU B C 1
ATOM 3273 O O . LEU B 1 84 ? 8.078 26.625 12.188 1 96.81 84 LEU B O 1
ATOM 3277 N N . PRO B 1 85 ? 10.117 27.562 12.18 1 93.19 85 PRO B N 1
ATOM 3278 C CA . PRO B 1 85 ? 10.758 26.25 12.211 1 93.19 85 PRO B CA 1
ATOM 3279 C C . PRO B 1 85 ? 10.445 25.469 13.484 1 93.19 85 PRO B C 1
ATOM 3281 O O . PRO B 1 85 ? 10.227 26.062 14.539 1 93.19 85 PRO B O 1
ATOM 3284 N N . LEU B 1 86 ? 10.531 24.234 13.336 1 94.31 86 LEU B N 1
ATOM 3285 C CA . LEU B 1 86 ? 10.055 23.297 14.352 1 94.31 86 LEU B CA 1
ATOM 3286 C C . LEU B 1 86 ? 10.758 23.547 15.688 1 94.31 86 LEU B C 1
ATOM 3288 O O . LEU B 1 86 ? 10.125 23.453 16.75 1 94.31 86 LEU B O 1
ATOM 3292 N N . ASP B 1 87 ? 11.984 23.922 15.68 1 92.62 87 ASP B N 1
ATOM 3293 C CA . ASP B 1 87 ? 12.773 24.047 16.906 1 92.62 87 ASP B CA 1
ATOM 3294 C C . ASP B 1 87 ? 12.344 25.266 17.703 1 92.62 87 ASP B C 1
ATOM 3296 O O . ASP B 1 87 ? 12.727 25.422 18.875 1 92.62 87 ASP B O 1
ATOM 3300 N N . GLN B 1 88 ? 11.477 26.062 17.141 1 96.31 88 GLN B N 1
ATOM 3301 C CA . GLN B 1 88 ? 11.031 27.281 17.812 1 96.31 88 GLN B CA 1
ATOM 3302 C C . GLN B 1 88 ? 9.594 27.141 18.312 1 96.31 88 GLN B C 1
ATOM 3304 O O . GLN B 1 88 ? 9.094 28.016 19.016 1 96.31 88 GLN B O 1
ATOM 3309 N N . HIS B 1 89 ? 8.93 26.078 17.984 1 98.38 89 HIS B N 1
ATOM 3310 C CA . HIS B 1 89 ? 7.516 25.906 18.297 1 98.38 89 HIS B CA 1
ATOM 3311 C C . HIS B 1 89 ? 7.25 26.016 19.781 1 98.38 89 HIS B C 1
ATOM 3313 O O . HIS B 1 89 ? 6.398 26.797 20.219 1 98.38 89 HIS B O 1
ATOM 3319 N N . GLU B 1 90 ? 8.023 25.297 20.547 1 98.38 90 GLU B N 1
ATOM 3320 C CA . GLU B 1 90 ? 7.73 25.234 21.969 1 98.38 90 GLU B CA 1
ATOM 3321 C C . GLU B 1 90 ? 7.863 26.609 22.625 1 98.38 90 GLU B C 1
ATOM 3323 O O . GLU B 1 90 ? 6.926 27.094 23.266 1 98.38 90 GLU B O 1
ATOM 3328 N N . THR B 1 91 ? 9.008 27.234 22.422 1 98.62 91 THR B N 1
ATOM 3329 C CA . THR B 1 91 ? 9.297 28.516 23.078 1 98.62 91 THR B CA 1
ATOM 3330 C C . THR B 1 91 ? 8.242 29.562 22.719 1 98.62 91 THR B C 1
ATOM 3332 O O . THR B 1 91 ? 7.652 30.172 23.609 1 98.62 91 THR B O 1
ATOM 3335 N N . VAL B 1 92 ? 7.949 29.688 21.484 1 98.81 92 VAL B N 1
ATOM 3336 C CA . VAL B 1 92 ? 7.055 30.75 21.031 1 98.81 92 VAL B CA 1
ATOM 3337 C C . VAL B 1 92 ? 5.621 30.438 21.453 1 98.81 92 VAL B C 1
ATOM 3339 O O . VAL B 1 92 ? 4.867 31.344 21.828 1 98.81 92 VAL B O 1
ATOM 3342 N N . THR B 1 93 ? 5.234 29.172 21.391 1 98.88 93 THR B N 1
ATOM 3343 C CA . THR B 1 93 ? 3.904 28.781 21.828 1 98.88 93 THR B CA 1
ATOM 3344 C C . THR B 1 93 ? 3.713 29.094 23.312 1 98.88 93 THR B C 1
ATOM 3346 O O . THR B 1 93 ? 2.707 29.688 23.703 1 98.88 93 THR B O 1
ATOM 3349 N N . LEU B 1 94 ? 4.695 28.734 24.141 1 98.81 94 LEU B N 1
ATOM 3350 C CA . LEU B 1 94 ? 4.594 28.969 25.578 1 98.81 94 LEU B CA 1
ATOM 3351 C C . LEU B 1 94 ? 4.52 30.453 25.891 1 98.81 94 LEU B C 1
ATOM 3353 O O . LEU B 1 94 ? 3.734 30.875 26.734 1 98.81 94 LEU B O 1
ATOM 3357 N N . GLU B 1 95 ? 5.293 31.234 25.203 1 98.88 95 GLU B N 1
ATOM 3358 C CA . GLU B 1 95 ? 5.277 32.688 25.406 1 98.88 95 GLU B CA 1
ATOM 3359 C C . GLU B 1 95 ? 3.943 33.281 24.969 1 98.88 95 GLU B C 1
ATOM 3361 O O . GLU B 1 95 ? 3.43 34.188 25.625 1 98.88 95 GLU B O 1
ATOM 3366 N N . ALA B 1 96 ? 3.406 32.781 23.859 1 98.88 96 ALA B N 1
ATOM 3367 C CA . ALA B 1 96 ? 2.113 33.25 23.391 1 98.88 96 ALA B CA 1
ATOM 3368 C C . ALA B 1 96 ? 1.007 32.938 24.391 1 98.88 96 ALA B C 1
ATOM 3370 O O . ALA B 1 96 ? 0.151 33.781 24.672 1 98.88 96 ALA B O 1
ATOM 3371 N N . ILE B 1 97 ? 1.024 31.766 24.922 1 98.69 97 ILE B N 1
ATOM 3372 C CA . ILE B 1 97 ? 0.049 31.344 25.922 1 98.69 97 ILE B CA 1
ATOM 3373 C C . ILE B 1 97 ? 0.173 32.219 27.172 1 98.69 97 ILE B C 1
ATOM 3375 O O . ILE B 1 97 ? -0.832 32.688 27.703 1 98.69 97 ILE B O 1
ATOM 3379 N N . ALA B 1 98 ? 1.371 32.5 27.562 1 98.38 98 ALA B N 1
ATOM 3380 C CA . ALA B 1 98 ? 1.624 33.344 28.719 1 98.38 98 ALA B CA 1
ATOM 3381 C C . ALA B 1 98 ? 1.104 34.75 28.5 1 98.38 98 ALA B C 1
ATOM 3383 O O . ALA B 1 98 ? 0.684 35.406 29.438 1 98.38 98 ALA B O 1
ATOM 3384 N N . ALA B 1 99 ? 1.107 35.156 27.281 1 98.62 99 ALA B N 1
ATOM 3385 C CA . ALA B 1 99 ? 0.639 36.5 26.922 1 98.62 99 ALA B CA 1
ATOM 3386 C C . ALA B 1 99 ? -0.883 36.531 26.812 1 98.62 99 ALA B C 1
ATOM 3388 O O . ALA B 1 99 ? -1.463 37.562 26.469 1 98.62 99 ALA B O 1
ATOM 3389 N N . GLY B 1 100 ? -1.542 35.406 27.016 1 98.25 100 GLY B N 1
ATOM 3390 C CA . GLY B 1 100 ? -2.994 35.344 27.062 1 98.25 100 GLY B CA 1
ATOM 3391 C C . GLY B 1 100 ? -3.623 35.125 25.703 1 98.25 100 GLY B C 1
ATOM 3392 O O . GLY B 1 100 ? -4.82 35.375 25.516 1 98.25 100 GLY B O 1
ATOM 3393 N N . LYS B 1 101 ? -2.828 34.688 24.75 1 98.69 101 LYS B N 1
ATOM 3394 C CA . LYS B 1 101 ? -3.328 34.562 23.391 1 98.69 101 LYS B CA 1
ATOM 3395 C C . LYS B 1 101 ? -3.84 33.156 23.109 1 98.69 101 LYS B C 1
ATOM 3397 O O . LYS B 1 101 ? -3.361 32.188 23.719 1 98.69 101 LYS B O 1
ATOM 3402 N N . ALA B 1 102 ? -4.891 33 22.266 1 98.81 102 ALA B N 1
ATOM 3403 C CA . ALA B 1 102 ? -5.113 31.719 21.594 1 98.81 102 ALA B CA 1
ATOM 3404 C C . ALA B 1 102 ? -3.996 31.422 20.594 1 98.81 102 ALA B C 1
ATOM 3406 O O . ALA B 1 102 ? -3.393 32.344 20.031 1 98.81 102 ALA B O 1
ATOM 3407 N N . VAL B 1 103 ? -3.713 30.125 20.422 1 98.94 103 VAL B N 1
ATOM 3408 C CA . VAL B 1 103 ? -2.561 29.797 19.594 1 98.94 103 VAL B CA 1
ATOM 3409 C C . VAL B 1 103 ? -2.939 28.688 18.609 1 98.94 103 VAL B C 1
ATOM 3411 O O . VAL B 1 103 ? -3.625 27.734 18.969 1 98.94 103 VAL B O 1
ATOM 3414 N N . ILE B 1 104 ? -2.557 28.797 17.359 1 98.94 104 ILE B N 1
ATOM 3415 C CA . ILE B 1 104 ? -2.439 27.719 16.391 1 98.94 104 ILE B CA 1
ATOM 3416 C C . ILE B 1 104 ? -1.005 27.641 15.875 1 98.94 104 ILE B C 1
ATOM 3418 O O . ILE B 1 104 ? -0.429 28.656 15.469 1 98.94 104 ILE B O 1
ATOM 3422 N N . VAL B 1 105 ? -0.392 26.531 16.016 1 98.88 105 VAL B N 1
ATOM 3423 C CA . VAL B 1 105 ? 0.991 26.344 15.602 1 98.88 105 VAL B CA 1
ATOM 3424 C C . VAL B 1 105 ? 1.047 25.328 14.469 1 98.88 105 VAL B C 1
ATOM 3426 O O . VAL B 1 105 ? 0.284 24.359 14.453 1 98.88 105 VAL B O 1
ATOM 3429 N N . GLU B 1 106 ? 1.877 25.5 13.531 1 98.25 106 GLU B N 1
ATOM 3430 C CA . GLU B 1 106 ? 2.072 24.562 12.422 1 98.25 106 GLU B CA 1
ATOM 3431 C C . GLU B 1 106 ? 2.488 23.188 12.93 1 98.25 106 GLU B C 1
ATOM 3433 O O . GLU B 1 106 ? 3.092 23.062 14 1 98.25 106 GLU B O 1
ATOM 3438 N N . LYS B 1 107 ? 2.117 22.203 12.227 1 98.44 107 LYS B N 1
ATOM 3439 C CA . LYS B 1 107 ? 2.592 20.844 12.516 1 98.44 107 LYS B CA 1
ATOM 3440 C C . LYS B 1 107 ? 4.062 20.688 12.133 1 98.44 107 LYS B C 1
ATOM 3442 O O . LYS B 1 107 ? 4.559 21.391 11.242 1 98.44 107 LYS B O 1
ATOM 3447 N N . ALA B 1 108 ? 4.832 19.891 12.727 1 98 108 ALA B N 1
ATOM 3448 C CA . ALA B 1 108 ? 4.473 19.094 13.898 1 98 108 ALA B CA 1
ATOM 3449 C C . ALA B 1 108 ? 4.426 19.953 15.156 1 98 108 ALA B C 1
ATOM 3451 O O . ALA B 1 108 ? 5.012 21.047 15.188 1 98 108 ALA B O 1
ATOM 3452 N N . ILE B 1 109 ? 3.768 19.484 16.156 1 98.62 109 ILE B N 1
ATOM 3453 C CA . ILE B 1 109 ? 3.617 20.234 17.406 1 98.62 109 ILE B CA 1
ATOM 3454 C C . ILE B 1 109 ? 4.992 20.531 18 1 98.62 109 ILE B C 1
ATOM 3456 O O . ILE B 1 109 ? 5.254 21.641 18.453 1 98.62 109 ILE B O 1
ATOM 3460 N N . ALA B 1 110 ? 5.848 19.578 17.938 1 97.69 110 ALA B N 1
ATOM 3461 C CA . ALA B 1 110 ? 7.223 19.625 18.438 1 97.69 110 ALA B CA 1
ATOM 3462 C C . ALA B 1 110 ? 8.031 18.453 17.891 1 97.69 110 ALA B C 1
ATOM 3464 O O . ALA B 1 110 ? 7.508 17.609 17.172 1 97.69 110 ALA B O 1
ATOM 3465 N N . LEU B 1 111 ? 9.312 18.469 18.219 1 94.69 111 LEU B N 1
ATOM 3466 C CA . LEU B 1 111 ? 10.148 17.344 17.812 1 94.69 111 LEU B CA 1
ATOM 3467 C C . LEU B 1 111 ? 10.133 16.25 18.891 1 94.69 111 LEU B C 1
ATOM 3469 O O . LEU B 1 111 ? 10.133 15.055 18.562 1 94.69 111 LEU B O 1
ATOM 3473 N N . ASP B 1 112 ? 10.125 16.688 20.094 1 93.88 112 ASP B N 1
ATOM 3474 C CA . ASP B 1 112 ? 10.117 15.703 21.172 1 93.88 112 ASP B CA 1
ATOM 3475 C C . ASP B 1 112 ? 8.766 15.688 21.891 1 93.88 112 ASP B C 1
ATOM 3477 O O . ASP B 1 112 ? 8.094 16.719 21.984 1 93.88 112 ASP B O 1
ATOM 3481 N N . ILE B 1 113 ? 8.461 14.562 22.484 1 96.44 113 ILE B N 1
ATOM 3482 C CA . ILE B 1 113 ? 7.164 14.336 23.109 1 96.44 113 ILE B CA 1
ATOM 3483 C C . ILE B 1 113 ? 7.051 15.18 24.375 1 96.44 113 ILE B C 1
ATOM 3485 O O . ILE B 1 113 ? 5.98 15.703 24.672 1 96.44 113 ILE B O 1
ATOM 3489 N N . ALA B 1 114 ? 8.133 15.352 25.109 1 97.38 114 ALA B N 1
ATOM 3490 C CA . ALA B 1 114 ? 8.117 16.141 26.328 1 97.38 114 ALA B CA 1
ATOM 3491 C C . ALA B 1 114 ? 7.762 17.594 26.047 1 97.38 114 ALA B C 1
ATOM 3493 O O . ALA B 1 114 ? 7.016 18.219 26.812 1 97.38 114 ALA B O 1
ATOM 3494 N N . ALA B 1 115 ? 8.305 18.094 25 1 97.94 115 ALA B N 1
ATOM 3495 C CA . ALA B 1 115 ? 7.977 19.469 24.594 1 97.94 115 ALA B CA 1
ATOM 3496 C C . ALA B 1 115 ? 6.492 19.594 24.266 1 97.94 115 ALA B C 1
ATOM 3498 O O . ALA B 1 115 ? 5.84 20.562 24.688 1 97.94 115 ALA B O 1
ATOM 3499 N N . ALA B 1 116 ? 5.98 18.656 23.516 1 98.5 116 ALA B N 1
ATOM 3500 C CA . ALA B 1 116 ? 4.555 18.656 23.203 1 98.5 116 ALA B CA 1
ATOM 3501 C C . ALA B 1 116 ? 3.707 18.625 24.469 1 98.5 116 ALA B C 1
ATOM 3503 O O . ALA B 1 116 ? 2.727 19.375 24.578 1 98.5 116 ALA B O 1
ATOM 3504 N N . ASP B 1 117 ? 4.113 17.812 25.391 1 98.31 117 ASP B N 1
ATOM 3505 C CA . ASP B 1 117 ? 3.398 17.703 26.672 1 98.31 117 ASP B CA 1
ATOM 3506 C C . ASP B 1 117 ? 3.393 19.047 27.406 1 98.31 117 ASP B C 1
ATOM 3508 O O . ASP B 1 117 ? 2.357 19.484 27.906 1 98.31 117 ASP B O 1
ATOM 3512 N N . ARG B 1 118 ? 4.5 19.703 27.422 1 98.62 118 ARG B N 1
ATOM 3513 C CA . ARG B 1 118 ? 4.602 20.984 28.094 1 98.62 118 ARG B CA 1
ATOM 3514 C C . ARG B 1 118 ? 3.695 22.031 27.422 1 98.62 118 ARG B C 1
ATOM 3516 O O . ARG B 1 118 ? 3.055 22.828 28.109 1 98.62 118 ARG B O 1
ATOM 3523 N N . MET B 1 119 ? 3.625 22.016 26.156 1 98.81 119 MET B N 1
ATOM 3524 C CA . MET B 1 119 ? 2.789 22.953 25.422 1 98.81 119 MET B CA 1
ATOM 3525 C C . MET B 1 119 ? 1.312 22.719 25.719 1 98.81 119 MET B C 1
ATOM 3527 O O . MET B 1 119 ? 0.576 23.656 26 1 98.81 119 MET B O 1
ATOM 3531 N N . VAL B 1 120 ? 0.899 21.438 25.672 1 98.62 120 VAL B N 1
ATOM 3532 C CA . VAL B 1 120 ? -0.492 21.078 25.922 1 98.62 120 VAL B CA 1
ATOM 3533 C C . VAL B 1 120 ? -0.864 21.438 27.359 1 98.62 120 VAL B C 1
ATOM 3535 O O . VAL B 1 120 ? -1.912 22.031 27.609 1 98.62 120 VAL B O 1
ATOM 3538 N N . GLU B 1 121 ? 0.001 21.125 28.266 1 98.44 121 GLU B N 1
ATOM 3539 C CA . GLU B 1 121 ? -0.25 21.375 29.688 1 98.44 121 GLU B CA 1
ATOM 3540 C C . GLU B 1 121 ? -0.307 22.875 29.969 1 98.44 121 GLU B C 1
ATOM 3542 O O . GLU B 1 121 ? -1.127 23.328 30.781 1 98.44 121 GLU B O 1
ATOM 3547 N N . ALA B 1 122 ? 0.585 23.625 29.406 1 98.56 122 ALA B N 1
ATOM 3548 C CA . ALA B 1 122 ? 0.605 25.062 29.609 1 98.56 122 ALA B CA 1
ATOM 3549 C C . ALA B 1 122 ? -0.713 25.703 29.172 1 98.56 122 ALA B C 1
ATOM 3551 O O . ALA B 1 122 ? -1.245 26.578 29.844 1 98.56 122 ALA B O 1
ATOM 3552 N N . ALA B 1 123 ? -1.213 25.297 28.016 1 98.5 123 ALA B N 1
ATOM 3553 C CA . ALA B 1 123 ? -2.48 25.828 27.516 1 98.5 123 ALA B CA 1
ATOM 3554 C C . ALA B 1 123 ? -3.629 25.469 28.469 1 98.5 123 ALA B C 1
ATOM 3556 O O . ALA B 1 123 ? -4.469 26.328 28.766 1 98.5 123 ALA B O 1
ATOM 3557 N N . ARG B 1 124 ? -3.645 24.219 28.891 1 97.81 124 ARG B N 1
ATOM 3558 C CA . ARG B 1 124 ? -4.668 23.781 29.828 1 97.81 124 ARG B CA 1
ATOM 3559 C C . ARG B 1 124 ? -4.633 24.594 31.125 1 97.81 124 ARG B C 1
ATOM 3561 O O . ARG B 1 124 ? -5.668 25.062 31.594 1 97.81 124 ARG B O 1
ATOM 3568 N N . ALA B 1 125 ? -3.502 24.812 31.672 1 98.12 125 ALA B N 1
ATOM 3569 C CA . ALA B 1 125 ? -3.322 25.531 32.938 1 98.12 125 ALA B CA 1
ATOM 3570 C C . ALA B 1 125 ? -3.742 26.984 32.781 1 98.12 125 ALA B C 1
ATOM 3572 O O . ALA B 1 125 ? -4.301 27.578 33.719 1 98.12 125 ALA B O 1
ATOM 3573 N N . ALA B 1 126 ? -3.504 27.562 31.656 1 98.06 126 ALA B N 1
ATOM 3574 C CA . ALA B 1 126 ? -3.787 28.984 31.422 1 98.06 126 ALA B CA 1
ATOM 3575 C C . ALA B 1 126 ? -5.23 29.188 30.984 1 98.06 126 ALA B C 1
ATOM 3577 O O . ALA B 1 126 ? -5.719 30.312 30.938 1 98.06 126 ALA B O 1
ATOM 3578 N N . GLY B 1 127 ? -5.91 28.047 30.641 1 97.62 127 GLY B N 1
ATOM 3579 C CA . GLY B 1 127 ? -7.25 28.156 30.078 1 97.62 127 GLY B CA 1
ATOM 3580 C C . GLY B 1 127 ? -7.277 28.812 28.719 1 97.62 127 GLY B C 1
ATOM 3581 O O . GLY B 1 127 ? -8.164 29.625 28.438 1 97.62 127 GLY B O 1
ATOM 3582 N N . ARG B 1 128 ? -6.238 28.609 27.953 1 97.69 128 ARG B N 1
ATOM 3583 C CA . ARG B 1 128 ? -6.148 29.188 26.609 1 97.69 128 ARG B CA 1
ATOM 3584 C C . ARG B 1 128 ? -6.312 28.125 25.547 1 97.69 128 ARG B C 1
ATOM 3586 O O . ARG B 1 128 ? -5.926 26.969 25.75 1 97.69 128 ARG B O 1
ATOM 3593 N N . LEU B 1 129 ? -6.84 28.5 24.422 1 98.5 129 LEU B N 1
ATOM 3594 C CA . LEU B 1 129 ? -6.969 27.609 23.266 1 98.5 129 LEU B CA 1
ATOM 3595 C C . LEU B 1 129 ? -5.609 27.359 22.625 1 98.5 129 LEU B C 1
ATOM 3597 O O . LEU B 1 129 ? -4.867 28.312 22.344 1 98.5 129 LEU B O 1
ATOM 3601 N N . PHE B 1 130 ? -5.281 26.078 22.5 1 98.75 130 PHE B N 1
ATOM 3602 C CA . PHE B 1 130 ? -4.07 25.656 21.812 1 98.75 130 PHE B CA 1
ATOM 3603 C C . PHE B 1 130 ? -4.391 24.641 20.719 1 98.75 130 PHE B C 1
ATOM 3605 O O . PHE B 1 130 ? -4.914 23.562 21 1 98.75 130 PHE B O 1
ATOM 3612 N N . MET B 1 131 ? -4.062 25.016 19.453 1 98.94 131 MET B N 1
ATOM 3613 C CA . MET B 1 131 ? -4.387 24.219 18.281 1 98.94 131 MET B CA 1
ATOM 3614 C C . MET B 1 131 ? -3.141 23.953 17.453 1 98.94 131 MET B C 1
ATOM 3616 O O . MET B 1 131 ? -2.168 24.703 17.516 1 98.94 131 MET B O 1
ATOM 3620 N N . VAL B 1 132 ? -3.107 22.844 16.812 1 98.94 132 VAL B N 1
ATOM 3621 C CA . VAL B 1 132 ? -2.025 22.484 15.898 1 98.94 132 VAL B CA 1
ATOM 3622 C C . VAL B 1 132 ? -2.572 22.328 14.484 1 98.94 132 VAL B C 1
ATOM 3624 O O . VAL B 1 132 ? -3.59 21.656 14.273 1 98.94 132 VAL B O 1
ATOM 3627 N N . ALA B 1 133 ? -1.881 22.859 13.531 1 98.81 133 ALA B N 1
ATOM 3628 C CA . ALA B 1 133 ? -2.367 23 12.164 1 98.81 133 ALA B CA 1
ATOM 3629 C C . ALA B 1 133 ? -2.037 21.75 11.344 1 98.81 133 ALA B C 1
ATOM 3631 O O . ALA B 1 133 ? -1.163 21.797 10.469 1 98.81 133 ALA B O 1
ATOM 3632 N N . HIS B 1 134 ? -2.785 20.703 11.539 1 98.81 134 HIS B N 1
ATOM 3633 C CA . HIS B 1 134 ? -2.738 19.531 10.688 1 98.81 134 HIS B CA 1
ATOM 3634 C C . HIS B 1 134 ? -3.732 19.625 9.539 1 98.81 134 HIS B C 1
ATOM 3636 O O . HIS B 1 134 ? -4.914 19.312 9.703 1 98.81 134 HIS B O 1
ATOM 3642 N N . VAL B 1 135 ? -3.268 19.812 8.359 1 98.44 135 VAL B N 1
ATOM 3643 C CA . VAL B 1 135 ? -4.098 20.328 7.273 1 98.44 135 VAL B CA 1
ATOM 3644 C C . VAL B 1 135 ? -4.734 19.156 6.527 1 98.44 135 VAL B C 1
ATOM 3646 O O . VAL B 1 135 ? -5.742 19.328 5.836 1 98.44 135 VAL B O 1
ATOM 3649 N N . LEU B 1 136 ? -4.262 17.938 6.668 1 98.5 136 LEU B N 1
ATOM 3650 C CA . LEU B 1 136 ? -4.598 16.828 5.785 1 98.5 136 LEU B CA 1
ATOM 3651 C C . LEU B 1 136 ? -6.102 16.578 5.777 1 98.5 136 LEU B C 1
ATOM 3653 O O . LEU B 1 136 ? -6.703 16.438 4.711 1 98.5 136 LEU B O 1
ATOM 3657 N N . PRO B 1 137 ? -6.773 16.609 6.965 1 98.31 137 PRO B N 1
ATOM 3658 C CA . PRO B 1 137 ? -8.203 16.297 6.969 1 98.31 137 PRO B CA 1
ATOM 3659 C C . PRO B 1 137 ? -9.031 17.344 6.211 1 98.31 137 PRO B C 1
ATOM 3661 O O . PRO B 1 137 ? -10.227 17.125 5.969 1 98.31 137 PRO B O 1
ATOM 3664 N N . PHE B 1 138 ? -8.398 18.422 5.816 1 97.75 138 PHE B N 1
ATOM 3665 C CA . PHE B 1 138 ? -9.141 19.5 5.172 1 97.75 138 PHE B CA 1
ATOM 3666 C C . PHE B 1 138 ? -9.016 19.422 3.656 1 97.75 138 PHE B C 1
ATOM 3668 O O . PHE B 1 138 ? -9.672 20.156 2.93 1 97.75 138 PHE B O 1
ATOM 3675 N N . PHE B 1 139 ? -8.125 18.594 3.158 1 97 139 PHE B N 1
ATOM 3676 C CA . PHE B 1 139 ? -8.125 18.297 1.73 1 97 139 PHE B CA 1
ATOM 3677 C C . PHE B 1 139 ? -9.367 17.5 1.345 1 97 139 PHE B C 1
ATOM 3679 O O . PHE B 1 139 ? -9.773 16.594 2.062 1 97 139 PHE B O 1
ATOM 3686 N N . PRO B 1 140 ? -9.969 17.781 0.244 1 96.94 140 PRO B N 1
ATOM 3687 C CA . PRO B 1 140 ? -11.297 17.25 -0.083 1 96.94 140 PRO B CA 1
ATOM 3688 C C . PRO B 1 140 ? -11.344 15.719 -0.045 1 96.94 140 PRO B C 1
ATOM 3690 O O . PRO B 1 140 ? -12.312 15.141 0.456 1 96.94 140 PRO B O 1
ATOM 3693 N N . GLU B 1 141 ? -10.383 15.039 -0.574 1 97.75 141 GLU B N 1
ATOM 3694 C CA . GLU B 1 141 ? -10.383 13.578 -0.631 1 97.75 141 GLU B CA 1
ATOM 3695 C C . GLU B 1 141 ? -10.289 12.977 0.765 1 97.75 141 GLU B C 1
ATOM 3697 O O . GLU B 1 141 ? -10.969 12 1.073 1 97.75 141 GLU B O 1
ATOM 3702 N N . PHE B 1 142 ? -9.445 13.578 1.604 1 98.25 142 PHE B N 1
ATOM 3703 C CA . PHE B 1 142 ? -9.266 13.07 2.959 1 98.25 142 PHE B CA 1
ATOM 3704 C C . PHE B 1 142 ? -10.453 13.445 3.842 1 98.25 142 PHE B C 1
ATOM 3706 O O . PHE B 1 142 ? -10.836 12.68 4.727 1 98.25 142 PHE B O 1
ATOM 3713 N N . LYS B 1 143 ? -10.992 14.617 3.596 1 98 143 LYS B N 1
ATOM 3714 C CA . LYS B 1 143 ? -12.219 14.984 4.293 1 98 143 LYS B CA 1
ATOM 3715 C C . LYS B 1 143 ? -13.336 14 3.99 1 98 143 LYS B C 1
ATOM 3717 O O . LYS B 1 143 ? -14.047 13.555 4.898 1 98 143 LYS B O 1
ATOM 3722 N N . PHE B 1 144 ? -13.5 13.672 2.732 1 98.06 144 PHE B N 1
ATOM 3723 C CA . PHE B 1 144 ? -14.516 12.703 2.328 1 98.06 144 PHE B CA 1
ATOM 3724 C C . PHE B 1 144 ? -14.297 11.367 3.029 1 98.06 144 PHE B C 1
ATOM 3726 O O . PHE B 1 144 ? -15.234 10.781 3.568 1 98.06 144 PHE B O 1
ATOM 3733 N N . ALA B 1 145 ? -13.086 10.906 3 1 98.56 145 ALA B N 1
ATOM 3734 C CA . ALA B 1 145 ? -12.742 9.641 3.637 1 98.56 145 ALA B CA 1
ATOM 3735 C C . ALA B 1 145 ? -13.055 9.672 5.129 1 98.56 145 ALA B C 1
ATOM 3737 O O . ALA B 1 145 ? -13.625 8.719 5.676 1 98.56 145 ALA B O 1
ATOM 3738 N N . ALA B 1 146 ? -12.664 10.75 5.797 1 98.62 146 ALA B N 1
ATOM 3739 C CA . ALA B 1 146 ? -12.93 10.898 7.227 1 98.62 146 ALA B CA 1
ATOM 3740 C C . ALA B 1 146 ? -14.43 10.859 7.508 1 98.62 146 ALA B C 1
ATOM 3742 O O . ALA B 1 146 ? -14.883 10.148 8.406 1 98.62 146 ALA B O 1
ATOM 3743 N N . ASP B 1 147 ? -15.172 11.625 6.719 1 97.88 147 ASP B N 1
ATOM 3744 C CA . ASP B 1 147 ? -16.625 11.648 6.883 1 97.88 147 ASP B CA 1
ATOM 3745 C C . ASP B 1 147 ? -17.234 10.266 6.676 1 97.88 147 ASP B C 1
ATOM 3747 O O . ASP B 1 147 ? -18.125 9.852 7.422 1 97.88 147 ASP B O 1
ATOM 3751 N N . ALA B 1 148 ? -16.734 9.547 5.691 1 98.25 148 ALA B N 1
ATOM 3752 C CA . ALA B 1 148 ? -17.219 8.203 5.402 1 98.25 148 ALA B CA 1
ATOM 3753 C C . ALA B 1 148 ? -16.984 7.262 6.578 1 98.25 148 ALA B C 1
ATOM 3755 O O . ALA B 1 148 ? -17.875 6.52 6.98 1 98.25 148 ALA B O 1
ATOM 3756 N N . ILE B 1 149 ? -15.805 7.309 7.16 1 98.56 149 ILE B N 1
ATOM 3757 C CA . ILE B 1 149 ? -15.43 6.43 8.258 1 98.56 149 ILE B CA 1
ATOM 3758 C C . ILE B 1 149 ? -16.234 6.785 9.508 1 98.56 149 ILE B C 1
ATOM 3760 O O . ILE B 1 149 ? -16.828 5.91 10.148 1 98.56 149 ILE B O 1
ATOM 3764 N N . MET B 1 150 ? -16.344 8.047 9.828 1 97.88 150 MET B N 1
ATOM 3765 C CA . MET B 1 150 ? -16.859 8.492 11.117 1 97.88 150 MET B CA 1
ATOM 3766 C C . MET B 1 150 ? -18.375 8.492 11.133 1 97.88 150 MET B C 1
ATOM 3768 O O . MET B 1 150 ? -19 8.281 12.172 1 97.88 150 MET B O 1
ATOM 3772 N N . SER B 1 151 ? -19.031 8.727 9.953 1 97.69 151 SER B N 1
ATOM 3773 C CA . SER B 1 151 ? -20.484 8.773 9.883 1 97.69 151 SER B CA 1
ATOM 3774 C C . SER B 1 151 ? -21.094 7.367 9.859 1 97.69 151 SER B C 1
ATOM 3776 O O . SER B 1 151 ? -22.281 7.188 10.141 1 97.69 151 SER B O 1
ATOM 3778 N N . GLY B 1 152 ? -20.312 6.418 9.359 1 97.44 152 GLY B N 1
ATOM 3779 C CA . GLY B 1 152 ? -20.828 5.066 9.203 1 97.44 152 GLY B CA 1
ATOM 3780 C C . GLY B 1 152 ? -21.688 4.898 7.969 1 97.44 152 GLY B C 1
ATOM 3781 O O . GLY B 1 152 ? -22.406 3.904 7.836 1 97.44 152 GLY B O 1
ATOM 3782 N N . LYS B 1 153 ? -21.625 5.844 7.152 1 96.62 153 LYS B N 1
ATOM 3783 C CA . LYS B 1 153 ? -22.469 5.879 5.957 1 96.62 153 LYS B CA 1
ATOM 3784 C C . LYS B 1 153 ? -22.344 4.586 5.156 1 96.62 153 LYS B C 1
ATOM 3786 O O . LYS B 1 153 ? -23.312 4.086 4.605 1 96.62 153 LYS B O 1
ATOM 3791 N N . TYR B 1 154 ? -21.188 4.043 5.051 1 97.94 154 TYR B N 1
ATOM 3792 C CA . TYR B 1 154 ? -20.938 2.842 4.266 1 97.94 154 TYR B CA 1
ATOM 3793 C C . TYR B 1 154 ? -20.672 1.646 5.172 1 97.94 154 TYR B C 1
ATOM 3795 O O . TYR B 1 154 ? -20.016 0.685 4.766 1 97.94 154 TYR B O 1
ATOM 3803 N N . GLY B 1 155 ? -21.094 1.725 6.465 1 97.94 155 GLY B N 1
ATOM 3804 C CA . GLY B 1 155 ? -20.844 0.654 7.418 1 97.94 155 GLY B CA 1
ATOM 3805 C C . GLY B 1 155 ? -19.516 0.806 8.156 1 97.94 155 GLY B C 1
ATOM 3806 O O . GLY B 1 155 ? -18.812 1.792 7.961 1 97.94 155 GLY B O 1
ATOM 3807 N N . LYS B 1 156 ? -19.219 -0.183 8.945 1 97.19 156 LYS B N 1
ATOM 3808 C CA . LYS B 1 156 ? -18.031 -0.14 9.805 1 97.19 156 LYS B CA 1
ATOM 3809 C C . LYS B 1 156 ? -16.75 -0.222 8.984 1 97.19 156 LYS B C 1
ATOM 3811 O O . LYS B 1 156 ? -16.703 -0.92 7.973 1 97.19 156 LYS B O 1
ATOM 3816 N N . LEU B 1 157 ? -15.695 0.48 9.438 1 98.5 157 LEU B N 1
ATOM 3817 C CA . LEU B 1 157 ? -14.359 0.355 8.867 1 98.5 157 LEU B CA 1
ATOM 3818 C C . LEU B 1 157 ? -13.758 -1.016 9.172 1 98.5 157 LEU B C 1
ATOM 3820 O O . LEU B 1 157 ? -13.703 -1.431 10.328 1 98.5 157 LEU B O 1
ATOM 3824 N N . ARG B 1 158 ? -13.32 -1.733 8.148 1 98 158 ARG B N 1
ATOM 3825 C CA . ARG B 1 158 ? -12.688 -3.037 8.328 1 98 158 ARG B CA 1
ATOM 3826 C C . ARG B 1 158 ? -11.172 -2.93 8.211 1 98 158 ARG B C 1
ATOM 3828 O O . ARG B 1 158 ? -10.438 -3.504 9.023 1 98 158 ARG B O 1
ATOM 3835 N N . ALA B 1 159 ? -10.75 -2.229 7.242 1 98.69 159 ALA B N 1
ATOM 3836 C CA . ALA B 1 159 ? -9.312 -2.078 7.004 1 98.69 159 ALA B CA 1
ATOM 3837 C C . ALA B 1 159 ? -9.016 -0.774 6.273 1 98.69 159 ALA B C 1
ATOM 3839 O O . ALA B 1 159 ? -9.875 -0.226 5.586 1 98.69 159 ALA B O 1
ATOM 3840 N N . ALA B 1 160 ? -7.824 -0.283 6.434 1 98.81 160 ALA B N 1
ATOM 3841 C CA . ALA B 1 160 ? -7.348 0.896 5.711 1 98.81 160 ALA B CA 1
ATOM 3842 C C . ALA B 1 160 ? -5.836 0.849 5.52 1 98.81 160 ALA B C 1
ATOM 3844 O O . ALA B 1 160 ? -5.109 0.341 6.379 1 98.81 160 ALA B O 1
ATOM 3845 N N . HIS B 1 161 ? -5.383 1.294 4.391 1 98.81 161 HIS B N 1
ATOM 3846 C CA . HIS B 1 161 ? -3.967 1.45 4.086 1 98.81 161 HIS B CA 1
ATOM 3847 C C . HIS B 1 161 ? -3.668 2.846 3.551 1 98.81 161 HIS B C 1
ATOM 3849 O O . HIS B 1 161 ? -4.34 3.318 2.631 1 98.81 161 HIS B O 1
ATOM 3855 N N . PHE B 1 162 ? -2.686 3.502 4.172 1 98.88 162 PHE B N 1
ATOM 3856 C CA . PHE B 1 162 ? -2.307 4.855 3.777 1 98.88 162 PHE B CA 1
ATOM 3857 C C . PHE B 1 162 ? -0.889 4.875 3.219 1 98.88 162 PHE B C 1
ATOM 3859 O O . PHE B 1 162 ? -0.026 4.121 3.668 1 98.88 162 PHE B O 1
ATOM 3866 N N . ARG B 1 163 ? -0.648 5.711 2.23 1 98.69 163 ARG B N 1
ATOM 3867 C CA . ARG B 1 163 ? 0.63 5.863 1.542 1 98.69 163 ARG B CA 1
ATOM 3868 C C . ARG B 1 163 ? 1.041 7.332 1.469 1 98.69 163 ARG B C 1
ATOM 3870 O O . ARG B 1 163 ? 0.226 8.195 1.136 1 98.69 163 ARG B O 1
ATOM 3877 N N . ARG B 1 164 ? 2.266 7.621 1.805 1 98.69 164 ARG B N 1
ATOM 3878 C CA . ARG B 1 164 ? 2.799 8.969 1.648 1 98.69 164 ARG B CA 1
ATOM 3879 C C . ARG B 1 164 ? 4.309 8.945 1.442 1 98.69 164 ARG B C 1
ATOM 3881 O O . ARG B 1 164 ? 5.055 8.523 2.328 1 98.69 164 ARG B O 1
ATOM 3888 N N . MET B 1 165 ? 4.773 9.43 0.276 1 97.94 165 MET B N 1
ATOM 3889 C CA . MET B 1 165 ? 6.18 9.336 -0.109 1 97.94 165 MET B CA 1
ATOM 3890 C C . MET B 1 165 ? 6.688 10.664 -0.658 1 97.94 165 MET B C 1
ATOM 3892 O O . MET B 1 165 ? 5.949 11.383 -1.332 1 97.94 165 MET B O 1
ATOM 3896 N N . ILE B 1 166 ? 7.902 10.977 -0.356 1 96.12 166 ILE B N 1
ATOM 3897 C CA . ILE B 1 166 ? 8.602 12.102 -0.972 1 96.12 166 ILE B CA 1
ATOM 3898 C C . ILE B 1 166 ? 10 11.664 -1.4 1 96.12 166 ILE B C 1
ATOM 3900 O O . ILE B 1 166 ? 10.484 10.617 -0.974 1 96.12 166 ILE B O 1
ATOM 3904 N N . SER B 1 167 ? 10.555 12.383 -2.322 1 94.19 167 SER B N 1
ATOM 3905 C CA . SER B 1 167 ? 11.977 12.234 -2.59 1 94.19 167 SER B CA 1
ATOM 3906 C C . SER B 1 167 ? 12.812 13.055 -1.615 1 94.19 167 SER B C 1
ATOM 3908 O O . SER B 1 167 ? 12.281 13.922 -0.911 1 94.19 167 SER B O 1
ATOM 3910 N N . LYS B 1 168 ? 14.078 12.609 -1.5 1 82.19 168 LYS B N 1
ATOM 3911 C CA . LYS B 1 168 ? 14.945 13.406 -0.639 1 82.19 168 LYS B CA 1
ATOM 3912 C C . LYS B 1 168 ? 14.977 14.867 -1.094 1 82.19 168 LYS B C 1
ATOM 3914 O O . LYS B 1 168 ? 15.148 15.148 -2.283 1 82.19 168 LYS B O 1
ATOM 3919 N N . PRO B 1 169 ? 14.609 15.672 -0.149 1 65.25 169 PRO B N 1
ATOM 3920 C CA . PRO B 1 169 ? 14.617 17.094 -0.51 1 65.25 169 PRO B CA 1
ATOM 3921 C C . PRO B 1 169 ? 16 17.578 -0.93 1 65.25 169 PRO B C 1
ATOM 3923 O O . PRO B 1 169 ? 17 17.219 -0.314 1 65.25 169 PRO B O 1
ATOM 3926 N N . ASP B 1 170 ? 16.188 17.859 -2.199 1 57.62 170 ASP B N 1
ATOM 3927 C CA . ASP B 1 170 ? 17.469 18.391 -2.656 1 57.62 170 ASP B CA 1
ATOM 3928 C C . ASP B 1 170 ? 17.516 19.906 -2.521 1 57.62 170 ASP B C 1
ATOM 3930 O O . ASP B 1 170 ? 18.516 20.547 -2.875 1 57.62 170 ASP B O 1
ATOM 3934 N N . TRP B 1 171 ? 16.469 20.438 -2.051 1 49.03 171 TRP B N 1
ATOM 3935 C CA . TRP B 1 171 ? 16.422 21.891 -2.189 1 49.03 171 TRP B CA 1
ATOM 3936 C C . TRP B 1 171 ? 16.922 22.578 -0.923 1 49.03 171 TRP B C 1
ATOM 3938 O O . TRP B 1 171 ? 17.188 23.781 -0.928 1 49.03 171 TRP B O 1
ATOM 3948 N N . SER B 1 172 ? 16.859 21.953 0.192 1 53 172 SER B N 1
ATOM 3949 C CA . SER B 1 172 ? 17.297 22.641 1.406 1 53 172 SER B CA 1
ATOM 3950 C C . SER B 1 172 ? 18.125 21.719 2.289 1 53 172 SER B C 1
ATOM 3952 O O . SER B 1 172 ? 17.703 20.625 2.637 1 53 172 SER B O 1
ATOM 3954 N N . ASP B 1 173 ? 19.312 22.109 2.508 1 56.53 173 ASP B N 1
ATOM 3955 C CA . ASP B 1 173 ? 20.203 21.422 3.43 1 56.53 173 ASP B CA 1
ATOM 3956 C C . ASP B 1 173 ? 19.547 21.203 4.785 1 56.53 173 ASP B C 1
ATOM 3958 O O . ASP B 1 173 ? 19.719 20.156 5.414 1 56.53 173 ASP B O 1
ATOM 3962 N N . ASP B 1 174 ? 18.766 22.156 5.219 1 56.69 174 ASP B N 1
ATOM 3963 C CA . ASP B 1 174 ? 18.141 22.094 6.531 1 56.69 174 ASP B CA 1
ATOM 3964 C C . ASP B 1 174 ? 17.047 21.031 6.566 1 56.69 174 ASP B C 1
ATOM 3966 O O . ASP B 1 174 ? 16.922 20.297 7.547 1 56.69 174 ASP B O 1
ATOM 3970 N N . MET B 1 175 ? 16.344 20.953 5.531 1 58.38 175 MET B N 1
ATOM 3971 C CA . MET B 1 175 ? 15.242 19.984 5.477 1 58.38 175 MET B CA 1
ATOM 3972 C C . MET B 1 175 ? 15.766 18.562 5.426 1 58.38 175 MET B C 1
ATOM 3974 O O . MET B 1 175 ? 15.062 17.625 5.805 1 58.38 175 MET B O 1
ATOM 3978 N N . ALA B 1 176 ? 16.984 18.609 5.27 1 64.81 176 ALA B N 1
ATOM 3979 C CA . ALA B 1 176 ? 17.578 17.281 5.129 1 64.81 176 ALA B CA 1
ATOM 3980 C C . ALA B 1 176 ? 18.172 16.797 6.445 1 64.81 176 ALA B C 1
ATOM 3982 O O . ALA B 1 176 ? 18.547 15.625 6.574 1 64.81 176 ALA B O 1
ATOM 3983 N N . ASP B 1 177 ? 18.109 17.734 7.441 1 78.44 177 ASP B N 1
ATOM 3984 C CA . ASP B 1 177 ? 18.688 17.359 8.727 1 78.44 177 ASP B CA 1
ATOM 3985 C C . ASP B 1 177 ? 17.609 16.781 9.664 1 78.44 177 ASP B C 1
ATOM 3987 O O . ASP B 1 177 ? 16.828 17.531 10.25 1 78.44 177 ASP B O 1
ATOM 3991 N N . PRO B 1 178 ? 17.625 15.547 9.906 1 80.69 178 PRO B N 1
ATOM 3992 C CA . PRO B 1 178 ? 16.594 14.93 10.742 1 80.69 178 PRO B CA 1
ATOM 3993 C C . PRO B 1 178 ? 16.609 15.438 12.18 1 80.69 178 PRO B C 1
ATOM 3995 O O . PRO B 1 178 ? 15.586 15.43 12.852 1 80.69 178 PRO B O 1
ATOM 3998 N N . ALA B 1 179 ? 17.672 15.953 12.594 1 81.38 179 ALA B N 1
ATOM 3999 C CA . ALA B 1 179 ? 17.75 16.484 13.945 1 81.38 179 ALA B CA 1
ATOM 4000 C C . ALA B 1 179 ? 16.922 17.766 14.086 1 81.38 179 ALA B C 1
ATOM 4002 O O . ALA B 1 179 ? 16.5 18.109 15.195 1 81.38 179 ALA B O 1
ATOM 4003 N N . LYS B 1 180 ? 16.672 18.328 12.945 1 84.25 180 LYS B N 1
ATOM 4004 C CA . LYS 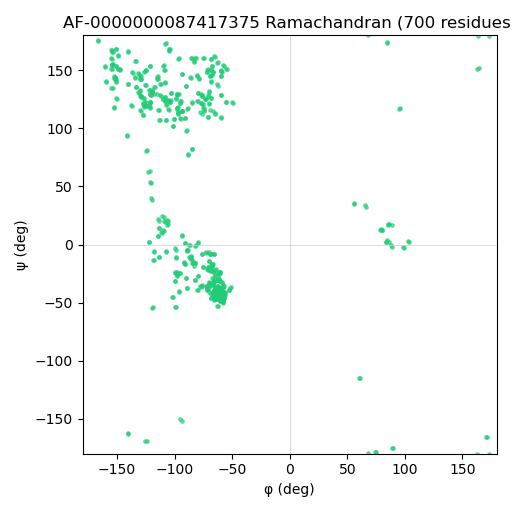B 1 180 ? 15.914 19.594 12.953 1 84.25 180 LYS B CA 1
ATOM 4005 C C . LYS B 1 180 ? 14.445 19.344 12.617 1 84.25 180 LYS B C 1
ATOM 4007 O O . LYS B 1 180 ? 13.562 20.047 13.125 1 84.25 180 LYS B O 1
ATOM 4012 N N . THR B 1 181 ? 14.172 18.344 11.797 1 87.44 181 THR B N 1
ATOM 4013 C CA . THR B 1 181 ? 12.812 18.203 11.266 1 87.44 181 THR B CA 1
ATOM 4014 C C . THR B 1 181 ? 12.188 16.891 11.711 1 87.44 181 THR B C 1
ATOM 4016 O O . THR B 1 181 ? 10.977 16.703 11.578 1 87.44 181 THR B O 1
ATOM 4019 N N . GLY B 1 182 ? 13.023 15.984 12.242 1 91.31 182 GLY B N 1
ATOM 4020 C CA . GLY B 1 182 ? 12.547 14.648 12.57 1 91.31 182 GLY B CA 1
ATOM 4021 C C . GLY B 1 182 ? 12.539 13.711 11.383 1 91.31 182 GLY B C 1
ATOM 4022 O O . GLY B 1 182 ? 12.188 12.539 11.516 1 91.31 182 GLY B O 1
ATOM 4023 N N . GLY B 1 183 ? 13.016 14.242 10.188 1 92.75 183 GLY B N 1
ATOM 4024 C CA . GLY B 1 183 ? 13.016 13.422 8.984 1 92.75 183 GLY B CA 1
ATOM 4025 C C . GLY B 1 183 ? 11.625 13.117 8.477 1 92.75 183 GLY B C 1
ATOM 4026 O O . GLY B 1 183 ? 10.633 13.562 9.055 1 92.75 183 GLY B O 1
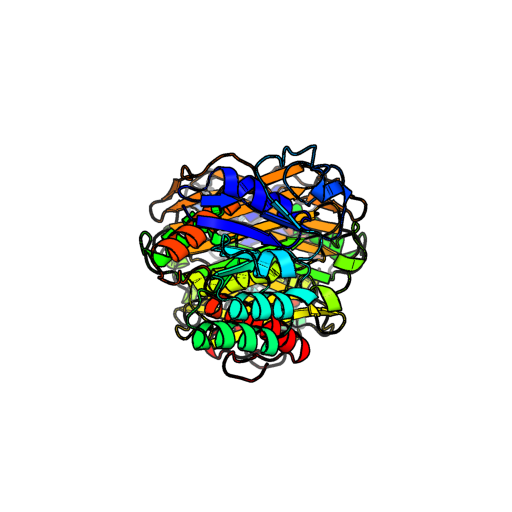ATOM 4027 N N . PRO B 1 184 ? 11.578 12.344 7.359 1 94.88 184 PRO B N 1
ATOM 4028 C CA . PRO B 1 184 ? 10.266 12.016 6.785 1 94.88 184 PRO B CA 1
ATOM 4029 C C . PRO B 1 184 ? 9.375 11.234 7.75 1 94.88 184 PRO B C 1
ATOM 4031 O O . PRO B 1 184 ? 8.148 11.289 7.645 1 94.88 184 PRO B O 1
ATOM 4034 N N . GLY B 1 185 ? 9.945 10.555 8.703 1 96.12 185 GLY B N 1
ATOM 4035 C CA . GLY B 1 185 ? 9.188 9.789 9.688 1 96.12 185 GLY B CA 1
ATOM 4036 C C . GLY B 1 185 ? 8.383 10.672 10.625 1 96.12 185 GLY B C 1
ATOM 4037 O O . GLY B 1 185 ? 7.453 10.188 11.281 1 96.12 185 GLY B O 1
ATOM 4038 N N . ILE B 1 186 ? 8.727 11.93 10.711 1 96.62 186 ILE B N 1
ATOM 4039 C CA . ILE B 1 186 ? 7.953 12.875 11.516 1 96.62 186 ILE B CA 1
ATOM 4040 C C . ILE B 1 186 ? 7.398 13.977 10.625 1 96.62 186 ILE B C 1
ATOM 4042 O O . ILE B 1 186 ? 6.184 14.086 10.438 1 96.62 186 ILE B O 1
ATOM 4046 N N . ASP B 1 187 ? 8.195 14.633 9.875 1 94.56 187 ASP B N 1
ATOM 4047 C CA . ASP B 1 187 ? 7.797 15.805 9.109 1 94.56 187 ASP B CA 1
ATOM 4048 C C . ASP B 1 187 ? 6.719 15.453 8.086 1 94.56 187 ASP B C 1
ATOM 4050 O O . ASP B 1 187 ? 5.793 16.234 7.855 1 94.56 187 ASP B O 1
ATOM 4054 N N . LEU B 1 188 ? 6.801 14.328 7.496 1 96.12 188 LEU B N 1
ATOM 4055 C CA . LEU B 1 188 ? 5.883 13.898 6.449 1 96.12 188 LEU B CA 1
ATOM 4056 C C . LEU B 1 188 ? 4.812 12.969 7.016 1 96.12 188 LEU B C 1
ATOM 4058 O O . LEU B 1 188 ? 3.617 13.242 6.898 1 96.12 188 LEU B O 1
ATOM 4062 N N . HIS B 1 189 ? 5.273 11.953 7.676 1 98.25 189 HIS B N 1
ATOM 4063 C CA . HIS B 1 189 ? 4.449 10.82 8.086 1 98.25 189 HIS B CA 1
ATOM 4064 C C . HIS B 1 189 ? 3.439 11.234 9.148 1 98.25 189 HIS B C 1
ATOM 4066 O O . HIS B 1 189 ? 2.377 10.625 9.273 1 98.25 189 HIS B O 1
ATOM 4072 N N . ILE B 1 190 ? 3.686 12.305 9.844 1 98.56 190 ILE B N 1
ATOM 4073 C CA . ILE B 1 190 ? 2.836 12.734 10.953 1 98.56 190 ILE B CA 1
ATOM 4074 C C . ILE B 1 190 ? 1.452 13.109 10.422 1 98.56 190 ILE B C 1
ATOM 4076 O O . ILE B 1 190 ? 0.465 13.062 11.164 1 98.56 190 ILE B O 1
ATOM 4080 N N . HIS B 1 191 ? 1.368 13.508 9.141 1 98.69 191 HIS B N 1
ATOM 4081 C CA . HIS B 1 191 ? 0.066 13.758 8.531 1 98.69 191 HIS B CA 1
ATOM 4082 C C . HIS B 1 191 ? -0.828 12.531 8.625 1 98.69 191 HIS B C 1
ATOM 4084 O O . HIS B 1 191 ? -2.014 12.641 8.938 1 98.69 191 HIS B O 1
ATOM 4090 N N . ASP B 1 192 ? -0.271 11.383 8.398 1 98.75 192 ASP B N 1
ATOM 4091 C CA . ASP B 1 192 ? -1.057 10.148 8.391 1 98.75 192 ASP B CA 1
ATOM 4092 C C . ASP B 1 192 ? -1.329 9.656 9.805 1 98.75 192 ASP B C 1
ATOM 4094 O O . ASP B 1 192 ? -2.412 9.141 10.094 1 98.75 192 ASP B O 1
ATOM 4098 N N . THR B 1 193 ? -0.291 9.781 10.711 1 98.81 193 THR B N 1
ATOM 4099 C CA . THR B 1 193 ? -0.551 9.344 12.078 1 98.81 193 THR B CA 1
ATOM 4100 C C . THR B 1 193 ? -1.639 10.203 12.719 1 98.81 193 THR B C 1
ATOM 4102 O O . THR B 1 193 ? -2.477 9.695 13.469 1 98.81 193 THR B O 1
ATOM 4105 N N . HIS B 1 194 ? -1.661 11.508 12.414 1 98.88 194 HIS B N 1
ATOM 4106 C CA . HIS B 1 194 ? -2.723 12.383 12.883 1 98.88 194 HIS B CA 1
ATOM 4107 C C . HIS B 1 194 ? -4.074 11.977 12.312 1 98.88 194 HIS B C 1
ATOM 4109 O O . HIS B 1 194 ? -5.062 11.891 13.047 1 98.88 194 HIS B O 1
ATOM 4115 N N . PHE B 1 195 ? -4.109 11.734 11 1 98.88 195 PHE B N 1
ATOM 4116 C CA . PHE B 1 195 ? -5.352 11.367 10.328 1 98.88 195 PHE B CA 1
ATOM 4117 C C . PHE B 1 195 ? -5.895 10.055 10.883 1 98.88 195 PHE B C 1
ATOM 4119 O O . PHE B 1 195 ? -7.09 9.938 11.164 1 98.88 195 PHE B O 1
ATOM 4126 N N . ILE B 1 196 ? -5.027 9.07 11.07 1 98.81 196 ILE B N 1
ATOM 4127 C CA . ILE B 1 196 ? -5.41 7.773 11.625 1 98.81 196 ILE B CA 1
ATOM 4128 C C . ILE B 1 196 ? -5.973 7.961 13.031 1 98.81 196 ILE B C 1
ATOM 4130 O O . ILE B 1 196 ? -7.02 7.402 13.367 1 98.81 196 ILE B O 1
ATOM 4134 N N . GLY B 1 197 ? -5.273 8.727 13.859 1 98.44 197 GLY B N 1
ATOM 4135 C CA . GLY B 1 197 ? -5.785 9.016 15.188 1 98.44 197 GLY B CA 1
ATOM 4136 C C . GLY B 1 197 ? -7.145 9.688 15.172 1 98.44 197 GLY B C 1
ATOM 4137 O O . GLY B 1 197 ? -7.988 9.414 16.031 1 98.44 197 GLY B O 1
ATOM 4138 N N . TRP B 1 198 ? -7.375 10.562 14.211 1 98.5 198 TRP B N 1
ATOM 4139 C CA . TRP B 1 198 ? -8.617 11.312 14.07 1 98.5 198 TRP B CA 1
ATOM 4140 C C . TRP B 1 198 ? -9.781 10.383 13.727 1 98.5 198 TRP B C 1
ATOM 4142 O O . TRP B 1 198 ? -10.828 10.422 14.367 1 98.5 198 TRP B O 1
ATOM 4152 N N . VAL B 1 199 ? -9.523 9.445 12.781 1 98.06 199 VAL B N 1
ATOM 4153 C CA . VAL B 1 199 ? -10.672 8.734 12.219 1 98.06 199 VAL B CA 1
ATOM 4154 C C . VAL B 1 199 ? -10.812 7.367 12.891 1 98.06 199 VAL B C 1
ATOM 4156 O O . VAL B 1 199 ? -11.906 6.801 12.938 1 98.06 199 VAL B O 1
ATOM 4159 N N . CYS B 1 200 ? -9.68 6.797 13.453 1 97.19 200 CYS B N 1
ATOM 4160 C CA . CYS B 1 200 ? -9.727 5.449 14.008 1 97.19 200 CYS B CA 1
ATOM 4161 C C . CYS B 1 200 ? -9.523 5.477 15.523 1 97.19 200 CYS B C 1
ATOM 4163 O O . CYS B 1 200 ? -9.742 4.469 16.203 1 97.19 200 CYS B O 1
ATOM 4165 N N . GLY B 1 201 ? -9.133 6.633 16.047 1 96.12 201 GLY B N 1
ATOM 4166 C CA . GLY B 1 201 ? -8.695 6.68 17.438 1 96.12 201 GLY B CA 1
ATOM 4167 C C . GLY B 1 201 ? -7.234 6.316 17.625 1 96.12 201 GLY B C 1
ATOM 4168 O O . GLY B 1 201 ? -6.559 5.949 16.656 1 96.12 201 GLY B O 1
ATOM 4169 N N . THR B 1 202 ? -6.727 6.453 18.797 1 93.88 202 THR B N 1
ATOM 4170 C CA . THR B 1 202 ? -5.328 6.168 19.094 1 93.88 202 THR B CA 1
ATOM 4171 C C . THR B 1 202 ? -5.086 4.664 19.188 1 93.88 202 THR B C 1
ATOM 4173 O O . THR B 1 202 ? -5.73 3.973 19.984 1 93.88 202 THR B O 1
ATOM 4176 N N . PRO B 1 203 ? -4.191 4.141 18.359 1 97.25 203 PRO B N 1
ATOM 4177 C CA . PRO B 1 203 ? -3.854 2.721 18.484 1 97.25 203 PRO B CA 1
ATOM 4178 C C . PRO B 1 203 ? -3.221 2.387 19.844 1 97.25 203 PRO B C 1
ATOM 4180 O O . PRO B 1 203 ? -2.59 3.248 20.453 1 97.25 203 PRO B O 1
ATOM 4183 N N . LYS B 1 204 ? -3.316 1.161 20.234 1 96.31 204 LYS B N 1
ATOM 4184 C CA . LYS B 1 204 ? -2.713 0.697 21.484 1 96.31 204 LYS B CA 1
ATOM 4185 C C . LYS B 1 204 ? -1.209 0.491 21.328 1 96.31 204 LYS B C 1
ATOM 4187 O O . LYS B 1 204 ? -0.447 0.675 22.281 1 96.31 204 LYS B O 1
ATOM 4192 N N . ALA B 1 205 ? -0.858 0.052 20.172 1 97.19 205 ALA B N 1
ATOM 4193 C CA . ALA B 1 205 ? 0.542 -0.223 19.859 1 97.19 205 ALA B CA 1
ATOM 4194 C C . ALA B 1 205 ? 0.794 -0.134 18.359 1 97.19 205 ALA B C 1
ATOM 4196 O O . ALA B 1 205 ? -0.148 -0.03 17.562 1 97.19 205 ALA B O 1
ATOM 4197 N N . VAL B 1 206 ? 2.084 -0.108 18.016 1 98.06 206 VAL B N 1
ATOM 4198 C CA . VAL B 1 206 ? 2.475 -0.134 16.609 1 98.06 206 VAL B CA 1
ATOM 4199 C C . VAL B 1 206 ? 3.559 -1.188 16.406 1 98.06 206 VAL B C 1
ATOM 4201 O O . VAL B 1 206 ? 4.328 -1.494 17.312 1 98.06 206 VAL B O 1
ATOM 4204 N N . GLN B 1 207 ? 3.559 -1.787 15.273 1 97.62 207 GLN B N 1
ATOM 4205 C CA . GLN B 1 207 ? 4.648 -2.604 14.75 1 97.62 207 GLN B CA 1
ATOM 4206 C C . GLN B 1 207 ? 5.152 -2.053 13.422 1 97.62 207 GLN B C 1
ATOM 4208 O O . GLN B 1 207 ? 4.406 -1.997 12.438 1 97.62 207 GLN B O 1
ATOM 4213 N N . SER B 1 208 ? 6.406 -1.674 13.453 1 97.69 208 SER B N 1
ATOM 4214 C CA . SER B 1 208 ? 6.945 -1 12.281 1 97.69 208 SER B CA 1
ATOM 4215 C C . SER B 1 208 ? 8.258 -1.635 11.836 1 97.69 208 SER B C 1
ATOM 4217 O O . SER B 1 208 ? 9.023 -2.141 12.656 1 97.69 208 SER B O 1
ATOM 4219 N N . ARG B 1 209 ? 8.445 -1.649 10.523 1 97.56 209 ARG B N 1
ATOM 4220 C CA . ARG B 1 209 ? 9.727 -1.934 9.875 1 97.56 209 ARG B CA 1
ATOM 4221 C C . ARG B 1 209 ? 10.125 -0.804 8.93 1 97.56 209 ARG B C 1
ATOM 4223 O O . ARG B 1 209 ? 9.258 -0.101 8.398 1 97.56 209 ARG B O 1
ATOM 4230 N N . GLY B 1 210 ? 11.391 -0.672 8.82 1 97.94 210 GLY B N 1
ATOM 4231 C CA . GLY B 1 210 ? 11.805 0.421 7.953 1 97.94 210 GLY B CA 1
ATOM 4232 C C . GLY B 1 210 ? 13.297 0.698 8.008 1 97.94 210 GLY B C 1
ATOM 4233 O O . GLY B 1 210 ? 14.078 -0.179 8.367 1 97.94 210 GLY B O 1
ATOM 4234 N N . ILE B 1 211 ? 13.641 1.844 7.477 1 96.88 211 ILE B N 1
ATOM 4235 C CA . ILE B 1 211 ? 15.016 2.324 7.402 1 96.88 211 ILE B CA 1
ATOM 4236 C C . ILE B 1 211 ? 15.203 3.502 8.359 1 96.88 211 ILE B C 1
ATOM 4238 O O . ILE B 1 211 ? 14.469 4.488 8.289 1 96.88 211 ILE B O 1
ATOM 4242 N N . LEU B 1 212 ? 16.188 3.383 9.242 1 95.5 212 LEU B N 1
ATOM 4243 C CA . LEU B 1 212 ? 16.5 4.449 10.188 1 95.5 212 LEU B CA 1
ATOM 4244 C C . LEU B 1 212 ? 17.812 5.133 9.82 1 95.5 212 LEU B C 1
ATOM 4246 O O . LEU B 1 212 ? 18.75 4.477 9.367 1 95.5 212 LEU B O 1
ATOM 4250 N N . GLU B 1 213 ? 17.797 6.363 9.961 1 91.31 213 GLU B N 1
ATOM 4251 C CA . GLU B 1 213 ? 19.016 7.176 9.914 1 91.31 213 GLU B CA 1
ATOM 4252 C C . GLU B 1 213 ? 19.094 8.109 11.117 1 91.31 213 GLU B C 1
ATOM 4254 O O . GLU B 1 213 ? 18.234 8.969 11.305 1 91.31 213 GLU B O 1
ATOM 4259 N N . ASP B 1 214 ? 20.062 7.949 11.969 1 89.69 214 ASP B N 1
ATOM 4260 C CA . ASP B 1 214 ? 20.281 8.742 13.18 1 89.69 214 ASP B CA 1
ATOM 4261 C C . ASP B 1 214 ? 19.047 8.727 14.078 1 89.69 214 ASP B C 1
ATOM 4263 O O . ASP B 1 214 ? 18.625 9.766 14.586 1 89.69 214 ASP B O 1
ATOM 4267 N N . GLY B 1 215 ? 18.375 7.605 14.078 1 91.75 215 GLY B N 1
ATOM 4268 C CA . GLY B 1 215 ? 17.25 7.41 14.984 1 91.75 215 GLY B CA 1
ATOM 4269 C C . GLY B 1 215 ? 15.93 7.867 14.406 1 91.75 215 GLY B C 1
ATOM 4270 O O . GLY B 1 215 ? 14.875 7.691 15.031 1 91.75 215 GLY B O 1
ATOM 4271 N N . TYR B 1 216 ? 15.953 8.414 13.188 1 93.75 216 TYR B N 1
ATOM 4272 C CA . TYR B 1 216 ? 14.734 8.883 12.539 1 93.75 216 TYR B CA 1
ATOM 4273 C C . TYR B 1 216 ? 14.383 8.016 11.336 1 93.75 216 TYR B C 1
ATOM 4275 O O . TYR B 1 216 ? 15.266 7.637 10.562 1 93.75 216 TYR B O 1
ATOM 4283 N N . ALA B 1 217 ? 13.141 7.727 11.203 1 95.94 217 ALA B N 1
ATOM 4284 C CA . ALA B 1 217 ? 12.703 6.867 10.102 1 95.94 217 ALA B CA 1
ATOM 4285 C C . ALA B 1 217 ? 12.812 7.594 8.766 1 95.94 217 ALA B C 1
ATOM 4287 O O . ALA B 1 217 ? 12.32 8.711 8.617 1 95.94 217 ALA B O 1
ATOM 4288 N N . GLN B 1 218 ? 13.469 6.934 7.848 1 95.88 218 GLN B N 1
ATOM 4289 C CA . GLN B 1 218 ? 13.547 7.43 6.477 1 95.88 218 GLN B CA 1
ATOM 4290 C C . GLN B 1 218 ? 12.516 6.75 5.582 1 95.88 218 GLN B C 1
ATOM 4292 O O . GLN B 1 218 ? 12.148 7.277 4.531 1 95.88 218 GLN B O 1
ATOM 4297 N N . TYR B 1 219 ? 12.156 5.594 5.945 1 97.5 219 TYR B N 1
ATOM 4298 C CA . TYR B 1 219 ? 11.109 4.781 5.344 1 97.5 219 TYR B CA 1
ATOM 4299 C C . TYR B 1 219 ? 10.484 3.854 6.379 1 97.5 219 TYR B C 1
ATOM 4301 O O . TYR B 1 219 ? 11.18 3.293 7.227 1 97.5 219 TYR B O 1
ATOM 4309 N N . LEU B 1 220 ? 9.148 3.717 6.285 1 98.06 220 LEU B N 1
ATOM 4310 C CA . LEU B 1 220 ? 8.555 2.811 7.266 1 98.06 220 LEU B CA 1
ATOM 4311 C C . LEU B 1 220 ? 7.281 2.174 6.719 1 98.06 220 LEU B C 1
ATOM 4313 O O . LEU B 1 220 ? 6.578 2.779 5.906 1 98.06 220 LEU B O 1
ATOM 4317 N N . ASN B 1 221 ? 7.066 1.003 7.023 1 98.5 221 ASN B N 1
ATOM 4318 C CA . ASN B 1 221 ? 5.785 0.302 7.02 1 98.5 221 ASN B CA 1
ATOM 4319 C C . ASN B 1 221 ? 5.293 0.026 8.438 1 98.5 221 ASN B C 1
ATOM 4321 O O . ASN B 1 221 ? 6.004 -0.581 9.242 1 98.5 221 ASN B O 1
ATOM 4325 N N . THR B 1 222 ? 4.102 0.509 8.711 1 98.81 222 THR B N 1
ATOM 4326 C CA . THR B 1 222 ? 3.602 0.375 10.078 1 98.81 222 THR B CA 1
ATOM 4327 C C . THR B 1 222 ? 2.244 -0.321 10.086 1 98.81 222 THR B C 1
ATOM 4329 O O . THR B 1 222 ? 1.392 -0.046 9.242 1 98.81 222 THR B O 1
ATOM 4332 N N . GLN B 1 223 ? 2.066 -1.214 11 1 98.62 223 GLN B N 1
ATOM 4333 C CA . GLN B 1 223 ? 0.789 -1.792 11.398 1 98.62 223 GLN B CA 1
ATOM 4334 C C . GLN B 1 223 ? 0.306 -1.203 12.719 1 98.62 223 GLN B C 1
ATOM 4336 O O . GLN B 1 223 ? 1.028 -1.234 13.719 1 98.62 223 GLN B O 1
ATOM 4341 N N . TYR B 1 224 ? -0.872 -0.627 12.695 1 98.56 224 TYR B N 1
ATOM 4342 C CA . TYR B 1 224 ? -1.445 -0.016 13.883 1 98.56 224 TYR B CA 1
ATOM 4343 C C . TYR B 1 224 ? -2.367 -0.99 14.609 1 98.56 224 TYR B C 1
ATOM 4345 O O . TYR B 1 224 ? -3.314 -1.514 14.016 1 98.56 224 TYR B O 1
ATOM 4353 N N . LEU B 1 225 ? -2.07 -1.235 15.875 1 96.81 225 LEU B N 1
ATOM 4354 C CA . LEU B 1 225 ? -2.811 -2.221 16.656 1 96.81 225 LEU B CA 1
ATOM 4355 C C . LEU B 1 225 ? -3.887 -1.55 17.5 1 96.81 225 LEU B C 1
ATOM 4357 O O . LEU B 1 225 ? -3.58 -0.707 18.344 1 96.81 225 LEU B O 1
ATOM 4361 N N . PHE B 1 226 ? -5.105 -1.91 17.234 1 96.62 226 PHE B N 1
ATOM 4362 C CA . PHE B 1 226 ? -6.25 -1.389 17.969 1 96.62 226 PHE B CA 1
ATOM 4363 C C . PHE B 1 226 ? -6.844 -2.461 18.875 1 96.62 226 PHE B C 1
ATOM 4365 O O . PHE B 1 226 ? -6.414 -3.617 18.844 1 96.62 226 PHE B O 1
ATOM 4372 N N . ASP B 1 227 ? -7.828 -2.045 19.734 1 92.88 227 ASP B N 1
ATOM 4373 C CA . ASP B 1 227 ? -8.508 -2.992 20.609 1 92.88 227 ASP B CA 1
ATOM 4374 C C . ASP B 1 227 ? -9.32 -4.004 19.797 1 92.88 227 ASP B C 1
ATOM 4376 O O . ASP B 1 227 ? -9.383 -5.18 20.156 1 92.88 227 ASP B O 1
ATOM 4380 N N . ASP B 1 228 ? -9.953 -3.484 18.797 1 92.12 228 ASP B N 1
ATOM 4381 C CA . ASP B 1 228 ? -10.625 -4.387 17.875 1 92.12 228 ASP B CA 1
ATOM 4382 C C . ASP B 1 228 ? -9.617 -5.16 17.031 1 92.12 228 ASP B C 1
ATOM 4384 O O . ASP B 1 228 ? -8.984 -4.594 16.125 1 92.12 228 ASP B O 1
ATOM 4388 N N . PRO B 1 229 ? -9.484 -6.422 17.25 1 87.75 229 PRO B N 1
ATOM 4389 C CA . PRO B 1 229 ? -8.438 -7.184 16.547 1 87.75 229 PRO B CA 1
ATOM 4390 C C . PRO B 1 229 ? -8.719 -7.348 15.062 1 87.75 229 PRO B C 1
ATOM 4392 O O . PRO B 1 229 ? -7.828 -7.738 14.297 1 87.75 229 PRO B O 1
ATOM 4395 N N . GLU B 1 230 ? -9.93 -7.074 14.656 1 89.62 230 GLU B N 1
ATOM 4396 C CA . GLU B 1 230 ? -10.266 -7.266 13.25 1 89.62 230 GLU B CA 1
ATOM 4397 C C . GLU B 1 230 ? -10.039 -5.988 12.453 1 89.62 230 GLU B C 1
ATOM 4399 O O . GLU B 1 230 ? -10.078 -6.004 11.219 1 89.62 230 GLU B O 1
ATOM 4404 N N . LEU B 1 231 ? -9.898 -4.867 13.141 1 96.81 231 LEU B N 1
ATOM 4405 C CA . LEU B 1 231 ? -9.555 -3.631 12.453 1 96.81 231 LEU B CA 1
ATOM 4406 C C . LEU B 1 231 ? -8.094 -3.633 12.031 1 96.81 231 LEU B C 1
ATOM 4408 O O . LEU B 1 231 ? -7.199 -3.723 12.883 1 96.81 231 LEU B O 1
ATOM 4412 N N . THR B 1 232 ? -7.883 -3.633 10.766 1 98 232 THR B N 1
ATOM 4413 C CA . THR B 1 232 ? -6.52 -3.666 10.25 1 98 232 THR B CA 1
ATOM 4414 C C . THR B 1 232 ? -6.176 -2.357 9.547 1 98 232 THR B C 1
ATOM 4416 O O . THR B 1 232 ? -6.684 -2.082 8.453 1 98 232 THR B O 1
ATOM 4419 N N . VAL B 1 233 ? -5.336 -1.526 10.164 1 98.75 233 VAL B N 1
ATOM 4420 C CA . VAL B 1 233 ? -4.887 -0.253 9.609 1 98.75 233 VAL B CA 1
ATOM 4421 C C . VAL B 1 233 ? -3.367 -0.262 9.461 1 98.75 233 VAL B C 1
ATOM 4423 O O . VAL B 1 233 ? -2.65 -0.698 10.367 1 98.75 233 VAL B O 1
ATOM 4426 N N . SER B 1 234 ? -2.881 0.128 8.266 1 98.81 234 SER B N 1
ATOM 4427 C CA . SER B 1 234 ? -1.445 0.159 8.008 1 98.81 234 SER B CA 1
ATOM 4428 C C . SER B 1 234 ? -1.058 1.384 7.188 1 98.81 234 SER B C 1
ATOM 4430 O O . SER B 1 234 ? -1.925 2.078 6.652 1 98.81 234 SER B O 1
ATOM 4432 N N . SER B 1 235 ? 0.217 1.673 7.133 1 98.81 235 SER B N 1
ATOM 4433 C CA . SER B 1 235 ? 0.726 2.766 6.309 1 98.81 235 SER B CA 1
ATOM 4434 C C . SER B 1 235 ? 2.117 2.447 5.77 1 98.81 235 SER B C 1
ATOM 4436 O O . SER B 1 235 ? 2.842 1.634 6.344 1 98.81 235 SER B O 1
ATOM 4438 N N . VAL B 1 236 ? 2.422 2.98 4.637 1 98.75 236 VAL B N 1
ATOM 4439 C CA . VAL B 1 236 ? 3.773 3.094 4.098 1 98.75 236 VAL B CA 1
ATOM 4440 C C . VAL B 1 236 ? 4.117 4.562 3.871 1 98.75 236 VAL B C 1
ATOM 4442 O O . VAL B 1 236 ? 3.33 5.312 3.287 1 98.75 236 VAL B O 1
ATOM 4445 N N . SER B 1 237 ? 5.238 4.938 4.391 1 98.5 237 SER B N 1
ATOM 4446 C CA . SER B 1 237 ? 5.641 6.336 4.281 1 98.5 237 SER B CA 1
ATOM 4447 C C . SER B 1 237 ? 7.16 6.477 4.273 1 98.5 237 SER B C 1
ATOM 4449 O O . SER B 1 237 ? 7.871 5.598 4.77 1 98.5 237 SER B O 1
ATOM 4451 N N . GLY B 1 238 ? 7.641 7.586 3.635 1 96.56 238 GLY B N 1
ATOM 4452 C CA . GLY B 1 238 ? 9.078 7.801 3.721 1 96.56 238 GLY B CA 1
ATOM 4453 C C . GLY B 1 238 ? 9.602 8.781 2.684 1 96.56 238 GLY B C 1
ATOM 4454 O O . GLY B 1 238 ? 8.82 9.391 1.951 1 96.56 238 GLY B O 1
ATOM 4455 N N . GLY B 1 239 ? 10.906 9 2.73 1 96.12 239 GLY B N 1
ATOM 4456 C CA . GLY B 1 239 ? 11.578 9.969 1.872 1 96.12 239 GLY B CA 1
ATOM 4457 C C . GLY B 1 239 ? 12.641 9.344 0.992 1 96.12 239 GLY B C 1
ATOM 4458 O O . GLY B 1 239 ? 13.703 9.938 0.78 1 96.12 239 GLY B O 1
ATOM 4459 N N . ILE B 1 240 ? 12.312 8.094 0.448 1 95.88 240 ILE B N 1
ATOM 4460 C CA . ILE B 1 240 ? 13.383 7.426 -0.287 1 95.88 240 ILE B CA 1
ATOM 4461 C C . ILE B 1 240 ? 13 7.309 -1.761 1 95.88 240 ILE B C 1
ATOM 4463 O O . ILE B 1 240 ? 13.664 6.605 -2.527 1 95.88 240 ILE B O 1
ATOM 4467 N N . SER B 1 241 ? 11.914 7.906 -2.193 1 97.5 241 SER B N 1
ATOM 4468 C CA . SER B 1 241 ? 11.586 7.926 -3.613 1 97.5 241 SER B CA 1
ATOM 4469 C C . SER B 1 241 ? 12.672 8.609 -4.43 1 97.5 241 SER B C 1
ATOM 4471 O O . SER B 1 241 ? 13.367 9.492 -3.926 1 97.5 241 SER B O 1
ATOM 4473 N N . ALA B 1 242 ? 12.828 8.18 -5.66 1 97.25 242 ALA B N 1
ATOM 4474 C CA . ALA B 1 242 ? 13.727 8.883 -6.578 1 97.25 242 ALA B CA 1
ATOM 4475 C C . ALA B 1 242 ? 13.211 10.281 -6.883 1 97.25 242 ALA B C 1
ATOM 4477 O O . ALA B 1 242 ? 12.016 10.562 -6.723 1 97.25 242 ALA B O 1
ATOM 4478 N N . ALA B 1 243 ? 14.07 11.125 -7.379 1 95.56 243 ALA B N 1
ATOM 4479 C CA . ALA B 1 243 ? 13.766 12.539 -7.582 1 95.56 243 ALA B CA 1
ATOM 4480 C C . ALA B 1 243 ? 12.617 12.719 -8.57 1 95.56 243 ALA B C 1
ATOM 4482 O O . ALA B 1 243 ? 11.875 13.703 -8.492 1 95.56 243 ALA B O 1
ATOM 4483 N N . ALA B 1 244 ? 12.391 11.766 -9.414 1 97 244 ALA B N 1
ATOM 4484 C CA . ALA B 1 244 ? 11.344 11.867 -10.43 1 97 244 ALA B CA 1
ATOM 4485 C C . ALA B 1 244 ? 9.961 11.656 -9.828 1 97 244 ALA 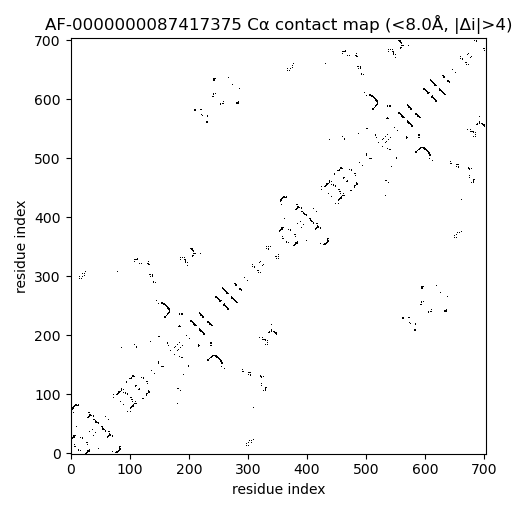B C 1
ATOM 4487 O O . ALA B 1 244 ? 8.945 11.836 -10.5 1 97 244 ALA B O 1
ATOM 4488 N N . MET B 1 245 ? 9.867 11.266 -8.578 1 96.75 245 MET B N 1
ATOM 4489 C CA . MET B 1 245 ? 8.617 11.266 -7.82 1 96.75 245 MET B CA 1
ATOM 4490 C C . MET B 1 245 ? 8.773 12.07 -6.531 1 96.75 245 MET B C 1
ATOM 4492 O O . MET B 1 245 ? 8.875 11.492 -5.449 1 96.75 245 MET B O 1
ATOM 4496 N N . PRO B 1 246 ? 8.672 13.344 -6.648 1 95.38 246 PRO B N 1
ATOM 4497 C CA . PRO B 1 246 ? 8.953 14.203 -5.496 1 95.38 246 PRO B CA 1
ATOM 4498 C C . PRO B 1 246 ? 7.879 14.102 -4.41 1 95.38 246 PRO B C 1
ATOM 4500 O O . PRO B 1 246 ? 8.125 14.453 -3.256 1 95.38 246 PRO B O 1
ATOM 4503 N N . PHE B 1 247 ? 6.707 13.641 -4.84 1 96.19 247 PHE B N 1
ATOM 4504 C CA . PHE B 1 247 ? 5.641 13.508 -3.857 1 96.19 247 PHE B CA 1
ATOM 4505 C C . PHE B 1 247 ? 4.578 12.531 -4.34 1 96.19 247 PHE B C 1
ATOM 4507 O O . PHE B 1 247 ? 4.223 12.523 -5.52 1 96.19 247 PHE B O 1
ATOM 4514 N N . ALA B 1 248 ? 4.07 11.703 -3.41 1 97.62 248 ALA B N 1
ATOM 4515 C CA . ALA B 1 248 ? 2.92 10.836 -3.67 1 97.62 248 ALA B CA 1
ATOM 4516 C C . ALA B 1 248 ? 2.148 10.555 -2.387 1 97.62 248 ALA B C 1
ATOM 4518 O O . ALA B 1 248 ? 2.738 10.453 -1.308 1 97.62 248 ALA B O 1
ATOM 4519 N N . HIS B 1 249 ? 0.826 10.453 -2.471 1 98.06 249 HIS B N 1
ATOM 4520 C CA . HIS B 1 249 ? 0.028 9.969 -1.349 1 98.06 249 HIS B CA 1
ATOM 4521 C C . HIS B 1 249 ? -1.277 9.344 -1.83 1 98.06 249 HIS B C 1
ATOM 4523 O O . HIS B 1 249 ? -1.632 9.461 -3.006 1 98.06 249 HIS B O 1
ATOM 4529 N N . GLY B 1 250 ? -1.903 8.648 -0.965 1 98.06 250 GLY B N 1
ATOM 4530 C CA . GLY B 1 250 ? -3.156 7.977 -1.271 1 98.06 250 GLY B CA 1
ATOM 4531 C C . GLY B 1 250 ? -3.639 7.078 -0.151 1 98.06 250 GLY B C 1
ATOM 4532 O O . GLY B 1 250 ? -3.018 7.012 0.911 1 98.06 250 GLY B O 1
ATOM 4533 N N . PHE B 1 251 ? -4.797 6.473 -0.454 1 98.81 251 PHE B N 1
ATOM 4534 C CA . PHE B 1 251 ? -5.328 5.539 0.534 1 98.81 251 PHE B CA 1
ATOM 4535 C C . PHE B 1 251 ? -6.223 4.504 -0.129 1 98.81 251 PHE B C 1
ATOM 4537 O O . PHE B 1 251 ? -6.691 4.707 -1.252 1 98.81 251 PHE B O 1
ATOM 4544 N N . GLU B 1 252 ? -6.344 3.393 0.465 1 98.81 252 GLU B N 1
ATOM 4545 C CA . GLU B 1 252 ? -7.383 2.389 0.268 1 98.81 252 GLU B CA 1
ATOM 4546 C C . GLU B 1 252 ? -8.133 2.107 1.567 1 98.81 252 GLU B C 1
ATOM 4548 O O . GLU B 1 252 ? -7.523 1.743 2.574 1 98.81 252 GLU B O 1
ATOM 4553 N N . ILE B 1 253 ? -9.391 2.283 1.53 1 98.88 253 ILE B N 1
ATOM 4554 C CA . ILE B 1 253 ? -10.219 2.137 2.723 1 98.88 253 ILE B CA 1
ATOM 4555 C C . ILE B 1 253 ? -11.344 1.143 2.447 1 98.88 253 ILE B C 1
ATOM 4557 O O . ILE B 1 253 ? -12.109 1.31 1.495 1 98.88 253 ILE B O 1
ATOM 4561 N N . TYR B 1 254 ? -11.383 0.134 3.252 1 98.69 254 TYR B N 1
ATOM 4562 C CA . TYR B 1 254 ? -12.367 -0.938 3.105 1 98.69 254 TYR B CA 1
ATOM 4563 C C . TYR B 1 254 ? -13.43 -0.859 4.195 1 98.69 254 TYR B C 1
ATOM 4565 O O . TYR B 1 254 ? -13.141 -1.116 5.367 1 98.69 254 TYR B O 1
ATOM 4573 N N . LEU B 1 255 ? -14.594 -0.442 3.795 1 98.56 255 LEU B N 1
ATOM 4574 C CA . LEU B 1 255 ? -15.766 -0.417 4.664 1 98.56 255 LEU B CA 1
ATOM 4575 C C . LEU B 1 255 ? -16.719 -1.558 4.328 1 98.56 255 LEU B C 1
ATOM 4577 O O . LEU B 1 255 ? -16.562 -2.227 3.305 1 98.56 255 LEU B O 1
ATOM 4581 N N . GLU B 1 256 ? -17.719 -1.834 5.176 1 97.25 256 GLU B N 1
ATOM 4582 C CA . GLU B 1 256 ? -18.609 -2.973 5.008 1 97.25 256 GLU B CA 1
ATOM 4583 C C . GLU B 1 256 ? -19.375 -2.893 3.684 1 97.25 256 GLU B C 1
ATOM 4585 O O . GLU B 1 256 ? -19.625 -3.916 3.041 1 97.25 256 GLU B O 1
ATOM 4590 N N . LYS B 1 257 ? -19.672 -1.654 3.205 1 97.88 257 LYS B N 1
ATOM 4591 C CA . LYS B 1 257 ? -20.562 -1.546 2.055 1 97.88 257 LYS B CA 1
ATOM 4592 C C . LYS B 1 257 ? -19.891 -0.801 0.905 1 97.88 257 LYS B C 1
ATOM 4594 O O . LYS B 1 257 ? -20.5 -0.562 -0.134 1 97.88 257 LYS B O 1
ATOM 4599 N N . ALA B 1 258 ? -18.625 -0.416 1.084 1 98.56 258 ALA B N 1
ATOM 4600 C CA . ALA B 1 258 ? -17.922 0.294 0.02 1 98.56 258 ALA B CA 1
ATOM 4601 C C . ALA B 1 258 ? -16.406 0.22 0.218 1 98.56 258 ALA B C 1
ATOM 4603 O O . ALA B 1 258 ? -15.938 0.002 1.335 1 98.56 258 ALA B O 1
ATOM 4604 N N . THR B 1 259 ? -15.742 0.309 -0.842 1 98.81 259 THR B N 1
ATOM 4605 C CA . THR B 1 259 ? -14.305 0.539 -0.863 1 98.81 259 THR B CA 1
ATOM 4606 C C . THR B 1 259 ? -13.984 1.919 -1.43 1 98.81 259 THR B C 1
ATOM 4608 O O . THR B 1 259 ? -14.531 2.314 -2.461 1 98.81 259 THR B O 1
ATOM 4611 N N . LEU B 1 260 ? -13.172 2.703 -0.684 1 98.88 260 LEU B N 1
ATOM 4612 C CA . LEU B 1 260 ? -12.688 3.992 -1.168 1 98.88 260 LEU B CA 1
ATOM 4613 C C . LEU B 1 260 ? -11.234 3.895 -1.619 1 98.88 260 LEU B C 1
ATOM 4615 O O . LEU B 1 260 ? -10.391 3.365 -0.895 1 98.88 260 LEU B O 1
ATOM 4619 N N . VAL B 1 261 ? -10.945 4.395 -2.84 1 98.81 261 VAL B N 1
ATOM 4620 C CA . VAL B 1 261 ? -9.57 4.418 -3.328 1 98.81 261 VAL B CA 1
ATOM 4621 C C . VAL B 1 261 ? -9.219 5.816 -3.83 1 98.81 261 VAL B C 1
ATOM 4623 O O . VAL B 1 261 ? -10.078 6.52 -4.375 1 98.81 261 VAL B O 1
ATOM 4626 N N . TYR B 1 262 ? -8.023 6.219 -3.58 1 98.69 262 TYR B N 1
ATOM 4627 C CA . TYR B 1 262 ? -7.477 7.504 -3.99 1 98.69 262 TYR B CA 1
ATOM 4628 C C . TYR B 1 262 ? -5.961 7.434 -4.129 1 98.69 262 TYR B C 1
ATOM 4630 O O . TYR B 1 262 ? -5.285 6.828 -3.295 1 98.69 262 TYR B O 1
ATOM 4638 N N . ASP B 1 263 ? -5.41 7.996 -5.242 1 98.25 263 ASP B N 1
ATOM 4639 C CA . ASP B 1 263 ? -3.963 8.023 -5.438 1 98.25 263 ASP B CA 1
ATOM 4640 C C . ASP B 1 263 ? -3.541 9.234 -6.258 1 98.25 263 ASP B C 1
ATOM 4642 O O . ASP B 1 263 ? -4.082 9.484 -7.336 1 98.25 263 ASP B O 1
ATOM 4646 N N . PHE B 1 264 ? -2.643 9.984 -5.691 1 97.56 264 PHE B N 1
ATOM 4647 C CA . PHE B 1 264 ? -2.049 11.148 -6.332 1 97.56 264 PHE B CA 1
ATOM 4648 C C . PHE B 1 264 ? -0.527 11.086 -6.266 1 97.56 264 PHE B C 1
ATOM 4650 O O . PHE B 1 264 ? 0.038 10.648 -5.266 1 97.56 264 PHE B O 1
ATOM 4657 N N . ALA B 1 265 ? 0.166 11.531 -7.336 1 97.25 265 ALA B N 1
ATOM 4658 C CA . ALA B 1 265 ? 1.62 11.672 -7.328 1 97.25 265 ALA B CA 1
ATOM 4659 C C . ALA B 1 265 ? 2.062 12.812 -8.242 1 97.25 265 ALA B C 1
ATOM 4661 O O . ALA B 1 265 ? 1.33 13.211 -9.148 1 97.25 265 ALA B O 1
ATOM 4662 N N . THR B 1 266 ? 3.141 13.391 -7.895 1 95.88 266 THR B N 1
ATOM 4663 C CA . THR B 1 266 ? 3.875 14.195 -8.867 1 95.88 266 THR B CA 1
ATOM 4664 C C . THR B 1 266 ? 4.949 13.359 -9.562 1 95.88 266 THR B C 1
ATOM 4666 O O . THR B 1 266 ? 5.848 12.828 -8.906 1 95.88 266 THR B O 1
ATOM 4669 N N . LEU B 1 267 ? 4.852 13.125 -10.828 1 96.25 267 LEU B N 1
ATOM 4670 C CA . LEU B 1 267 ? 5.82 12.398 -11.641 1 96.25 267 LEU B CA 1
ATOM 4671 C C . LEU B 1 267 ? 6.629 13.352 -12.508 1 96.25 267 LEU B C 1
ATOM 4673 O O . LEU B 1 267 ? 6.082 13.992 -13.406 1 96.25 267 LEU B O 1
ATOM 4677 N N . GLY B 1 268 ? 7.922 13.383 -12.234 1 94 268 GLY B N 1
ATOM 4678 C CA . GLY B 1 268 ? 8.672 14.5 -12.781 1 94 268 GLY B CA 1
ATOM 4679 C C . GLY B 1 268 ? 8.188 15.844 -12.281 1 94 268 GLY B C 1
ATOM 4680 O O . GLY B 1 268 ? 8.195 16.094 -11.07 1 94 268 GLY B O 1
ATOM 4681 N N . SER B 1 269 ? 7.691 16.625 -13.109 1 90.75 269 SER B N 1
ATOM 4682 C CA . SER B 1 269 ? 7.148 17.922 -12.719 1 90.75 269 SER B CA 1
ATOM 4683 C C . SER B 1 269 ? 5.637 17.969 -12.922 1 90.75 269 SER B C 1
ATOM 4685 O O . SER B 1 269 ? 5.023 19.031 -12.789 1 90.75 269 SER B O 1
ATOM 4687 N N . GLU B 1 270 ? 5.055 16.812 -13.109 1 93.56 270 GLU B N 1
ATOM 4688 C CA . GLU B 1 270 ? 3.645 16.797 -13.492 1 93.56 270 GLU B CA 1
ATOM 4689 C C . GLU B 1 270 ? 2.783 16.172 -12.391 1 93.56 270 GLU B C 1
ATOM 4691 O O . GLU B 1 270 ? 2.943 15 -12.055 1 93.56 270 GLU B O 1
ATOM 4696 N N . PRO B 1 271 ? 1.88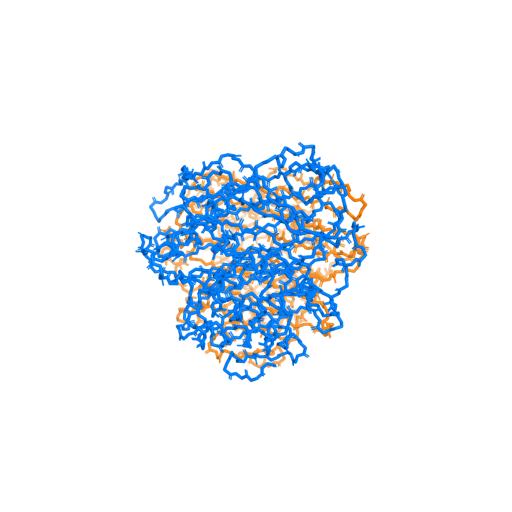2 16.984 -11.812 1 93.88 271 PRO B N 1
ATOM 4697 C CA . PRO B 1 271 ? 0.887 16.359 -10.938 1 93.88 271 PRO B CA 1
ATOM 4698 C C . PRO B 1 271 ? 0.034 15.32 -11.664 1 93.88 271 PRO B C 1
ATOM 4700 O O . PRO B 1 271 ? -0.484 15.594 -12.75 1 93.88 271 PRO B O 1
ATOM 4703 N N . THR B 1 272 ? -0.075 14.148 -11.133 1 95.25 272 THR B N 1
ATOM 4704 C CA . THR B 1 272 ? -0.79 13.023 -11.742 1 95.25 272 THR B CA 1
ATOM 4705 C C . THR B 1 272 ? -1.807 12.445 -10.766 1 95.25 272 THR B C 1
ATOM 4707 O O . THR B 1 272 ? -1.435 11.93 -9.711 1 95.25 272 THR B O 1
ATOM 4710 N N . LEU B 1 273 ? -3.053 12.625 -11.086 1 95.81 273 LEU B N 1
ATOM 4711 C CA . LEU B 1 273 ? -4.129 11.961 -10.352 1 95.81 273 LEU B CA 1
ATOM 4712 C C . LEU B 1 273 ? -4.375 10.562 -10.906 1 95.81 273 LEU B C 1
ATOM 4714 O O . LEU B 1 273 ? -5.316 10.352 -11.672 1 95.81 273 LEU B O 1
ATOM 4718 N N . SER B 1 274 ? -3.562 9.586 -10.469 1 94.75 274 SER B N 1
ATOM 4719 C CA . SER B 1 274 ? -3.611 8.234 -11.008 1 94.75 274 SER B CA 1
ATOM 4720 C C . SER B 1 274 ? -4.926 7.547 -10.664 1 94.75 274 SER B C 1
ATOM 4722 O O . SER B 1 274 ? -5.41 6.699 -11.422 1 94.75 274 SER B O 1
ATOM 4724 N N . GLN B 1 275 ? -5.496 7.879 -9.492 1 97.25 275 GLN B N 1
ATOM 4725 C CA . GLN B 1 275 ? -6.785 7.367 -9.039 1 97.25 275 GLN B CA 1
ATOM 4726 C C . GLN B 1 275 ? -7.59 8.453 -8.328 1 97.25 275 GLN B C 1
ATOM 4728 O O . GLN B 1 275 ? -7.414 8.68 -7.133 1 97.25 275 GLN B O 1
ATOM 4733 N N . PRO B 1 276 ? -8.445 9.117 -9.125 1 97.31 276 PRO B N 1
ATOM 4734 C CA . PRO B 1 276 ? -9.328 10.031 -8.398 1 97.31 276 PRO B CA 1
ATOM 4735 C C . PRO B 1 276 ? -10.094 9.328 -7.273 1 97.31 276 PRO B C 1
ATOM 4737 O O . PRO B 1 276 ? -10.344 8.125 -7.348 1 97.31 276 PRO B O 1
ATOM 4740 N N . LEU B 1 277 ? -10.383 10.117 -6.285 1 98.38 277 LEU B N 1
ATOM 4741 C CA . LEU B 1 277 ? -11.195 9.5 -5.242 1 98.38 277 LEU B CA 1
ATOM 4742 C C . LEU B 1 277 ? -12.414 8.805 -5.848 1 98.38 277 LEU B C 1
ATOM 4744 O O . LEU B 1 277 ? -13.203 9.43 -6.559 1 98.38 277 LEU B O 1
ATOM 4748 N N . THR B 1 278 ? -12.531 7.559 -5.598 1 98.75 278 THR B N 1
ATOM 4749 C CA . THR B 1 278 ? -13.586 6.719 -6.145 1 98.75 278 THR B CA 1
ATOM 4750 C C . THR B 1 278 ? -14.234 5.875 -5.047 1 98.75 278 THR B C 1
ATOM 4752 O O . THR B 1 278 ? -13.539 5.293 -4.215 1 98.75 278 THR B O 1
ATOM 4755 N N . VAL B 1 279 ? -15.523 5.91 -5.035 1 98.75 279 VAL B N 1
ATOM 4756 C CA . VAL B 1 279 ? -16.297 5.047 -4.152 1 98.75 279 VAL B CA 1
ATOM 4757 C C . VAL B 1 279 ? -16.766 3.809 -4.918 1 98.75 279 VAL B C 1
ATOM 4759 O O . VAL B 1 279 ? -17.531 3.916 -5.875 1 98.75 279 VAL B O 1
ATOM 4762 N N . LEU B 1 280 ? -16.25 2.705 -4.512 1 98.75 280 LEU B N 1
ATOM 4763 C CA . LEU B 1 280 ? -16.625 1.412 -5.07 1 98.75 280 LEU B CA 1
ATOM 4764 C C . LEU B 1 280 ? -17.656 0.717 -4.188 1 98.75 280 LEU B C 1
ATOM 4766 O O . LEU B 1 280 ? -17.344 0.295 -3.072 1 98.75 280 LEU B O 1
ATOM 4770 N N . HIS B 1 281 ? -18.859 0.486 -4.711 1 98.06 281 HIS B N 1
ATOM 4771 C CA . HIS B 1 281 ? -19.969 0.06 -3.881 1 98.06 281 HIS B CA 1
ATOM 4772 C C . HIS B 1 281 ? -20.125 -1.457 -3.9 1 98.06 281 HIS B C 1
ATOM 4774 O O . HIS B 1 281 ? -19.703 -2.117 -4.852 1 98.06 281 HIS B O 1
ATOM 4780 N N . ALA B 1 282 ? -20.797 -1.939 -2.924 1 95.62 282 ALA B N 1
ATOM 4781 C CA . ALA B 1 282 ? -21.062 -3.369 -2.783 1 95.62 282 ALA B CA 1
ATOM 4782 C C . ALA B 1 282 ? -22.031 -3.855 -3.85 1 95.62 282 ALA B C 1
ATOM 4784 O O . ALA B 1 282 ? -22.094 -5.051 -4.145 1 95.62 282 ALA B O 1
ATOM 4785 N N . ASP B 1 283 ? -22.75 -2.961 -4.418 1 94.81 283 ASP B N 1
ATOM 4786 C CA . ASP B 1 283 ? -23.734 -3.371 -5.422 1 94.81 283 ASP B CA 1
ATOM 4787 C C . ASP B 1 283 ? -23.125 -3.354 -6.82 1 94.81 283 ASP B C 1
ATOM 4789 O O . ASP B 1 283 ? -23.828 -3.572 -7.812 1 94.81 283 ASP B O 1
ATOM 4793 N N . GLY B 1 284 ? -21.875 -3.025 -6.875 1 95.38 284 GLY B N 1
ATOM 4794 C CA . GLY B 1 284 ? -21.172 -3.09 -8.148 1 95.38 284 GLY B CA 1
ATOM 4795 C C . GLY B 1 284 ? -21.062 -1.742 -8.836 1 95.38 284 GLY B C 1
ATOM 4796 O O . GLY B 1 284 ? -20.391 -1.618 -9.859 1 95.38 284 GLY B O 1
ATOM 4797 N N . THR B 1 285 ? -21.625 -0.718 -8.25 1 97.06 285 THR B N 1
ATOM 4798 C CA . THR B 1 285 ? -21.594 0.599 -8.883 1 97.06 285 THR B CA 1
ATOM 4799 C C . THR B 1 285 ? -20.312 1.342 -8.508 1 97.06 285 THR B C 1
ATOM 4801 O O . THR B 1 285 ? -19.797 1.19 -7.398 1 97.06 285 THR B O 1
ATOM 4804 N N . VAL B 1 286 ? -19.797 2.092 -9.453 1 98.25 286 VAL B N 1
ATOM 4805 C CA . VAL B 1 286 ? -18.609 2.934 -9.289 1 98.25 286 VAL B CA 1
ATOM 4806 C C . VAL B 1 286 ? -19.016 4.402 -9.258 1 98.25 286 VAL B C 1
ATOM 4808 O O . VAL B 1 286 ? -19.734 4.871 -10.148 1 98.25 286 VAL B O 1
ATOM 4811 N N . GLU B 1 287 ? -18.562 5.09 -8.203 1 98.19 287 GLU B N 1
ATOM 4812 C CA . GLU B 1 287 ? -18.938 6.496 -8.062 1 98.19 287 GLU B CA 1
ATOM 4813 C C . GLU B 1 287 ? -17.703 7.371 -7.859 1 98.19 287 GLU B C 1
ATOM 4815 O O . GLU B 1 287 ? -16.859 7.074 -7.012 1 98.19 287 GLU B O 1
ATOM 4820 N N . VAL B 1 288 ? -17.562 8.359 -8.672 1 97.69 288 VAL B N 1
ATOM 4821 C CA . VAL B 1 288 ? -16.625 9.438 -8.422 1 97.69 288 VAL B CA 1
ATOM 4822 C C . VAL B 1 288 ? -17.359 10.656 -7.879 1 97.69 288 VAL B C 1
ATOM 4824 O O . VAL B 1 288 ? -17.953 11.43 -8.641 1 97.69 288 VAL B O 1
ATOM 4827 N N . PRO B 1 289 ? -17.25 10.805 -6.621 1 97 289 PRO B N 1
ATOM 4828 C CA . PRO B 1 289 ? -18.062 11.875 -6.023 1 97 289 PRO B CA 1
ATOM 4829 C C . PRO B 1 289 ? -17.547 13.266 -6.363 1 97 289 PRO B C 1
ATOM 4831 O O . PRO B 1 289 ? -16.359 13.445 -6.605 1 97 289 PRO B O 1
ATOM 4834 N N . GLN B 1 290 ? -18.484 14.172 -6.438 1 93.75 290 GLN B N 1
ATOM 4835 C CA . GLN B 1 290 ? -18.094 15.578 -6.469 1 93.75 290 GLN B CA 1
ATOM 4836 C C . GLN B 1 290 ? -17.656 16.062 -5.09 1 93.75 290 GLN B C 1
ATOM 4838 O O . GLN B 1 290 ? -18.422 15.969 -4.125 1 93.75 290 GLN B O 1
ATOM 4843 N N . LEU B 1 291 ? -16.484 16.422 -5.051 1 92.75 291 LEU B N 1
ATOM 4844 C CA . LEU B 1 291 ? -15.938 16.828 -3.758 1 92.75 291 LEU B CA 1
ATOM 4845 C C . LEU B 1 291 ? -16.141 18.312 -3.531 1 92.75 291 LEU B C 1
ATOM 4847 O O . LEU B 1 291 ? -16.062 19.109 -4.477 1 92.75 291 LEU B O 1
ATOM 4851 N N . ASP B 1 292 ? -16.547 18.609 -2.33 1 80.44 292 ASP B N 1
ATOM 4852 C CA . ASP B 1 292 ? -16.688 20.016 -1.935 1 80.44 292 ASP B CA 1
ATOM 4853 C C . ASP B 1 292 ? -15.32 20.672 -1.805 1 80.44 292 ASP B C 1
ATOM 4855 O O . ASP B 1 292 ? -14.328 20.016 -1.49 1 80.44 292 ASP B O 1
ATOM 4859 N N . GLY B 1 293 ? -15.188 21.766 -2.387 1 73.38 293 GLY B N 1
ATOM 4860 C CA . GLY B 1 293 ? -13.945 22.484 -2.133 1 73.38 293 GLY B CA 1
ATOM 4861 C C . GLY B 1 293 ? -13.68 23.594 -3.135 1 73.38 293 GLY B C 1
ATOM 4862 O O . GLY B 1 293 ? -14.258 23.609 -4.223 1 73.38 293 GLY B O 1
ATOM 4863 N N . ASP B 1 294 ? -13 24.5 -2.609 1 76.31 294 ASP B N 1
ATOM 4864 C CA . ASP B 1 294 ? -12.531 25.609 -3.426 1 76.31 294 ASP B CA 1
ATOM 4865 C C . ASP B 1 294 ? -11.305 25.219 -4.242 1 76.31 294 ASP B C 1
ATOM 4867 O O . ASP B 1 294 ? -10.523 24.375 -3.82 1 76.31 294 ASP B O 1
ATOM 4871 N N . ASP B 1 295 ? -11.211 25.672 -5.398 1 80.25 295 ASP B N 1
ATOM 4872 C CA . ASP B 1 295 ? -10.133 25.328 -6.32 1 80.25 295 ASP B CA 1
ATOM 4873 C C . ASP B 1 295 ? -8.867 26.125 -6.012 1 80.25 295 ASP B C 1
ATOM 4875 O O . ASP B 1 295 ? -7.82 25.906 -6.629 1 80.25 295 ASP B O 1
ATOM 4879 N N . GLU B 1 296 ? -9 26.891 -5.004 1 89.44 296 GLU B N 1
ATOM 4880 C CA . GLU B 1 296 ? -7.809 27.672 -4.648 1 89.44 296 GLU B CA 1
ATOM 4881 C C . GLU B 1 296 ? -6.699 26.766 -4.117 1 89.44 296 GLU B C 1
ATOM 4883 O O . GLU B 1 296 ? -6.969 25.797 -3.4 1 89.44 296 GLU B O 1
ATOM 4888 N N . TRP B 1 297 ? -5.48 27.172 -4.332 1 91.19 297 TRP B N 1
ATOM 4889 C CA . TRP B 1 297 ? -4.32 26.375 -3.969 1 91.19 297 TRP B CA 1
ATOM 4890 C C . TRP B 1 297 ? -4.207 26.234 -2.453 1 91.19 297 TRP B C 1
ATOM 4892 O O . TRP B 1 297 ? -3.641 25.266 -1.949 1 91.19 297 TRP B O 1
ATOM 4902 N N . CYS B 1 298 ? -4.824 27.203 -1.718 1 95 298 CYS B N 1
ATOM 4903 C CA . CYS B 1 298 ? -4.695 27.219 -0.265 1 95 298 CYS B CA 1
ATOM 4904 C C . CYS B 1 298 ? -6.035 26.938 0.405 1 95 298 CYS B C 1
ATOM 4906 O O . CYS B 1 298 ? -6.234 27.281 1.57 1 95 298 CYS B O 1
ATOM 4908 N N . ALA B 1 299 ? -6.965 26.344 -0.289 1 96.56 299 ALA B N 1
ATOM 4909 C CA . ALA B 1 299 ? -8.328 26.125 0.188 1 96.56 299 ALA B CA 1
ATOM 4910 C C . ALA B 1 299 ? -8.344 25.312 1.475 1 96.56 299 ALA B C 1
ATOM 4912 O O . ALA B 1 299 ? -9.102 25.609 2.398 1 96.56 299 ALA B O 1
ATOM 4913 N N . ALA B 1 300 ? -7.555 24.297 1.526 1 97.19 300 ALA B N 1
ATOM 4914 C CA . ALA B 1 300 ? -7.496 23.453 2.721 1 97.19 300 ALA B CA 1
ATOM 4915 C C . ALA B 1 300 ? -7.027 24.25 3.932 1 97.19 300 ALA B C 1
ATOM 4917 O O . ALA B 1 300 ? -7.512 24.047 5.047 1 97.19 300 ALA B O 1
ATOM 4918 N N . PHE B 1 301 ? -6.113 25.156 3.713 1 98.12 301 PHE B N 1
ATOM 4919 C CA . PHE B 1 301 ? -5.594 26 4.785 1 98.12 301 PHE B CA 1
ATOM 4920 C C . PHE B 1 301 ? -6.641 27.016 5.234 1 98.12 301 PHE B C 1
ATOM 4922 O O . PHE B 1 301 ? -6.738 27.328 6.422 1 98.12 301 PHE B O 1
ATOM 4929 N N . THR B 1 302 ? -7.406 27.531 4.281 1 98.19 302 THR B N 1
ATOM 4930 C CA . THR B 1 302 ? -8.539 28.375 4.633 1 98.19 302 THR B CA 1
ATOM 4931 C C . THR B 1 302 ? -9.516 27.641 5.547 1 98.19 302 THR B C 1
ATOM 4933 O O . THR B 1 302 ? -9.93 28.156 6.578 1 98.19 302 THR B O 1
ATOM 4936 N N . ALA B 1 303 ? -9.812 26.422 5.199 1 98.06 303 ALA B N 1
ATOM 4937 C CA . ALA B 1 303 ? -10.734 25.625 5.988 1 98.06 303 ALA B CA 1
ATOM 4938 C C . ALA B 1 303 ? -10.172 25.344 7.379 1 98.06 303 ALA B C 1
ATOM 4940 O O . ALA B 1 303 ? -10.898 25.391 8.375 1 98.06 303 ALA B O 1
ATOM 4941 N N . GLU B 1 304 ? -8.914 25.016 7.438 1 98.56 304 GLU B N 1
ATOM 4942 C CA . GLU B 1 304 ? -8.227 24.797 8.703 1 98.56 304 GLU B CA 1
ATOM 4943 C C . GLU B 1 304 ? -8.297 26.016 9.602 1 98.56 304 GLU B C 1
ATOM 4945 O O . GLU B 1 304 ? -8.68 25.922 10.773 1 98.56 304 GLU B O 1
ATOM 4950 N N . LEU B 1 305 ? -8.023 27.156 9.023 1 98.75 305 LEU B N 1
ATOM 4951 C CA . LEU B 1 305 ? -8.039 28.391 9.781 1 98.75 305 LEU B CA 1
ATOM 4952 C C . LEU B 1 305 ? -9.461 28.766 10.195 1 98.75 305 LEU B C 1
ATOM 4954 O O . LEU B 1 305 ? -9.672 29.344 11.266 1 98.75 305 LEU B O 1
ATOM 4958 N N . GLN B 1 306 ? -10.422 28.438 9.344 1 98.69 306 GLN B N 1
ATOM 4959 C CA . GLN B 1 306 ? -11.812 28.688 9.719 1 98.69 306 GLN B CA 1
ATOM 4960 C C . GLN B 1 306 ? -12.18 27.938 10.992 1 98.69 306 GLN B C 1
ATOM 4962 O O . GLN B 1 306 ? -12.836 28.484 11.875 1 98.69 306 GLN B O 1
ATOM 4967 N N . VAL B 1 307 ? -11.75 26.719 11.094 1 98.75 307 VAL B N 1
ATOM 4968 C CA . VAL B 1 307 ? -12.008 25.906 12.289 1 98.75 307 VAL B CA 1
ATOM 4969 C C . VAL B 1 307 ? -11.344 26.562 13.5 1 98.75 307 VAL B C 1
ATOM 4971 O O . VAL B 1 307 ? -11.938 26.625 14.578 1 98.75 307 VAL B O 1
ATOM 4974 N N . ALA B 1 308 ? -10.141 27.047 13.336 1 98.88 308 ALA B N 1
ATOM 4975 C CA . ALA B 1 308 ? -9.43 27.719 14.422 1 98.88 308 ALA B CA 1
ATOM 4976 C C . ALA B 1 308 ? -10.156 28.984 14.859 1 98.88 308 ALA B C 1
ATOM 4978 O O . ALA B 1 308 ? -10.32 29.234 16.062 1 98.88 308 ALA B O 1
ATOM 4979 N N . VAL B 1 309 ? -10.594 29.734 13.891 1 98.81 309 VAL B N 1
ATOM 4980 C CA . VAL B 1 309 ? -11.273 31 14.156 1 98.81 309 VAL B CA 1
ATOM 4981 C C . VAL B 1 309 ? -12.609 30.734 14.852 1 98.81 309 VAL B C 1
ATOM 4983 O O . VAL B 1 309 ? -12.961 31.422 15.805 1 98.81 309 VAL B O 1
ATOM 4986 N N . ASP B 1 310 ? -13.305 29.75 14.375 1 98.81 310 ASP B N 1
ATOM 4987 C CA . ASP B 1 310 ? -14.562 29.359 15.023 1 98.81 310 ASP B CA 1
ATOM 4988 C C . ASP B 1 310 ? -14.328 28.969 16.469 1 98.81 310 ASP B C 1
ATOM 4990 O O . ASP B 1 310 ? -15.156 29.25 17.344 1 98.81 310 ASP B O 1
ATOM 4994 N N . ALA B 1 311 ? -13.273 28.312 16.734 1 98.69 311 ALA B N 1
ATOM 4995 C CA . ALA B 1 311 ? -12.922 27.906 18.094 1 98.69 311 ALA B CA 1
ATOM 4996 C C . ALA B 1 311 ? -12.672 29.125 18.984 1 98.69 311 ALA B C 1
ATOM 4998 O O . ALA B 1 311 ? -13.125 29.172 20.125 1 98.69 311 ALA B O 1
ATOM 4999 N N . VAL B 1 312 ? -11.969 30.094 18.453 1 98.56 312 VAL B N 1
ATOM 5000 C CA . VAL B 1 312 ? -11.688 31.312 19.188 1 98.56 312 VAL B CA 1
ATOM 5001 C C . VAL B 1 312 ? -12.992 32.031 19.516 1 98.56 312 VAL B C 1
ATOM 5003 O O . VAL B 1 312 ? -13.18 32.531 20.625 1 98.56 312 VAL B O 1
ATOM 5006 N N . ARG B 1 313 ? -13.844 32.094 18.578 1 98.19 313 ARG B N 1
ATOM 5007 C CA . ARG B 1 313 ? -15.117 32.781 18.75 1 98.19 313 ARG B CA 1
ATOM 5008 C C . ARG B 1 313 ? -16 32.094 19.766 1 98.19 313 ARG B C 1
ATOM 5010 O O . ARG B 1 313 ? -16.672 32.75 20.578 1 98.19 313 ARG B O 1
ATOM 5017 N N . SER B 1 314 ? -16 30.781 19.766 1 97.62 314 SER B N 1
ATOM 5018 C CA . SER B 1 314 ? -16.891 30 20.625 1 97.62 314 SER B CA 1
ATOM 5019 C C . SER B 1 314 ? -16.234 29.703 21.969 1 97.62 314 SER B C 1
ATOM 5021 O O . SER B 1 314 ? -16.922 29.406 22.953 1 97.62 314 SER B O 1
ATOM 5023 N N . GLY B 1 315 ? -14.945 29.625 21.953 1 97 315 GLY B N 1
ATOM 5024 C CA . GLY B 1 315 ? -14.211 29.203 23.125 1 97 315 GLY B CA 1
ATOM 5025 C C . GLY B 1 315 ? -14.094 27.703 23.266 1 97 315 GLY B C 1
ATOM 5026 O O . GLY B 1 315 ? -13.5 27.203 24.219 1 97 315 GLY B O 1
ATOM 5027 N N . GLU B 1 316 ? -14.594 26.969 22.297 1 97.06 316 GLU B N 1
ATOM 5028 C CA . GLU B 1 316 ? -14.578 25.5 22.344 1 97.06 316 GLU B CA 1
ATOM 5029 C C . GLU B 1 316 ? -13.414 24.938 21.547 1 97.06 316 GLU B C 1
ATOM 5031 O O . GLU B 1 316 ? -13.211 25.312 20.391 1 97.06 316 GLU B O 1
ATOM 5036 N N . GLU B 1 317 ? -12.664 24.078 22.141 1 96.44 317 GLU B N 1
ATOM 5037 C CA . GLU B 1 317 ? -11.523 23.469 21.469 1 96.44 317 GLU B CA 1
ATOM 5038 C C . GLU B 1 317 ? -11.977 22.5 20.375 1 96.44 317 GLU B C 1
ATOM 5040 O O . GLU B 1 317 ? -12.766 21.594 20.625 1 96.44 317 GLU B O 1
ATOM 5045 N N . PRO B 1 318 ? -11.594 22.719 19.234 1 97.88 318 PRO B N 1
ATOM 5046 C CA . PRO B 1 318 ? -11.875 21.734 18.188 1 97.88 318 PRO B CA 1
ATOM 5047 C C . PRO B 1 318 ? -11.008 20.484 18.312 1 97.88 318 PRO B C 1
ATOM 5049 O O . PRO B 1 318 ? -9.781 20.562 18.297 1 97.88 318 PRO B O 1
ATOM 5052 N N . ARG B 1 319 ? -11.562 19.344 18.375 1 97.38 319 ARG B N 1
ATOM 5053 C CA . ARG B 1 319 ? -10.836 18.094 18.547 1 97.38 319 ARG B CA 1
ATOM 5054 C C . ARG B 1 319 ? -9.852 17.859 17.422 1 97.38 319 ARG B C 1
ATOM 5056 O O . ARG B 1 319 ? -8.734 17.391 17.641 1 97.38 319 ARG B O 1
ATOM 5063 N N . LEU B 1 320 ? -10.242 18.188 16.219 1 98.25 320 LEU B N 1
ATOM 5064 C CA . LEU B 1 320 ? -9.453 17.922 15.023 1 98.25 320 LEU B CA 1
ATOM 5065 C C . LEU B 1 320 ? -8.125 18.656 15.07 1 98.25 320 LEU B C 1
ATOM 5067 O O . LEU B 1 320 ? -7.121 18.172 14.539 1 98.25 320 LEU B O 1
ATOM 5071 N N . LEU B 1 321 ? -8.07 19.828 15.719 1 98.75 321 LEU B N 1
ATOM 5072 C CA . LEU B 1 321 ? -6.863 20.656 15.773 1 98.75 321 LEU B CA 1
ATOM 5073 C C . LEU B 1 321 ? -6.266 20.641 17.188 1 98.75 321 LEU B C 1
ATOM 5075 O O . LEU B 1 321 ? -5.367 21.422 17.484 1 98.75 321 LEU B O 1
ATOM 5079 N N . SER B 1 322 ? -6.727 19.766 18.062 1 98.69 322 SER B N 1
ATOM 5080 C CA . SER B 1 322 ? -6.336 19.797 19.469 1 98.69 322 SER B CA 1
ATOM 5081 C C . SER B 1 322 ? -4.863 19.453 19.641 1 98.69 322 SER B C 1
ATOM 5083 O O . SER B 1 322 ? -4.324 18.625 18.891 1 98.69 322 SER B O 1
ATOM 5085 N N . GLY B 1 323 ? -4.293 20.109 20.625 1 98.62 323 GLY B N 1
ATOM 5086 C CA . GLY B 1 323 ? -2.932 19.75 20.984 1 98.62 323 GLY B CA 1
ATOM 5087 C C . GLY B 1 323 ? -2.781 18.297 21.391 1 98.62 323 GLY B C 1
ATOM 5088 O O . GLY B 1 323 ? -1.759 17.672 21.109 1 98.62 323 GLY B O 1
ATOM 5089 N N . ALA B 1 324 ? -3.791 17.734 22 1 97.81 324 ALA B N 1
ATOM 5090 C CA . ALA B 1 324 ? -3.75 16.359 22.469 1 97.81 324 ALA B CA 1
ATOM 5091 C C . ALA B 1 324 ? -3.652 15.383 21.297 1 97.81 324 ALA B C 1
ATOM 5093 O O . ALA B 1 324 ? -2.838 14.461 21.312 1 97.81 324 ALA B O 1
ATOM 5094 N N . LEU B 1 325 ? -4.484 15.578 20.281 1 98.5 325 LEU B N 1
ATOM 5095 C CA . LEU B 1 325 ? -4.445 14.727 19.109 1 98.5 325 LEU B CA 1
ATOM 5096 C C . LEU B 1 325 ? -3.098 14.836 18.391 1 98.5 325 LEU B C 1
ATOM 5098 O O . LEU B 1 325 ? -2.535 13.828 17.953 1 98.5 325 LEU B O 1
ATOM 5102 N N . ALA B 1 326 ? -2.6 16.047 18.344 1 98.81 326 ALA B N 1
ATOM 5103 C CA . ALA B 1 326 ? -1.311 16.281 17.688 1 98.81 326 ALA B CA 1
ATOM 5104 C C . ALA B 1 326 ? -0.176 15.641 18.484 1 98.81 326 ALA B C 1
ATOM 5106 O O . ALA B 1 326 ? 0.752 15.078 17.891 1 98.81 326 ALA B O 1
ATOM 5107 N N . ARG B 1 327 ? -0.218 15.781 19.766 1 98.25 327 ARG B N 1
ATOM 5108 C CA . ARG B 1 327 ? 0.766 15.141 20.625 1 98.25 327 ARG B CA 1
ATOM 5109 C C . ARG B 1 327 ? 0.76 13.633 20.438 1 98.25 327 ARG B C 1
ATOM 5111 O O . ARG B 1 327 ? 1.82 13.008 20.344 1 98.25 327 ARG B O 1
ATOM 5118 N N . ASP B 1 328 ? -0.384 13.031 20.375 1 98.12 328 ASP B N 1
ATOM 5119 C CA . ASP B 1 328 ? -0.497 11.594 20.172 1 98.12 328 ASP B CA 1
ATOM 5120 C C . ASP B 1 328 ? 0.045 11.188 18.797 1 98.12 328 ASP B C 1
ATOM 5122 O O . ASP B 1 328 ? 0.659 10.133 18.656 1 98.12 328 ASP B O 1
ATOM 5126 N N . ALA B 1 329 ? -0.205 11.977 17.812 1 98.62 329 ALA B N 1
ATOM 5127 C CA . ALA B 1 329 ? 0.339 11.734 16.469 1 98.62 329 ALA B CA 1
ATOM 5128 C C . ALA B 1 329 ? 1.865 11.711 16.5 1 98.62 329 ALA B C 1
ATOM 5130 O O . ALA B 1 329 ? 2.49 10.852 15.875 1 98.62 329 ALA B O 1
ATOM 5131 N N . LEU B 1 330 ? 2.451 12.664 17.203 1 98.44 330 LEU B N 1
ATOM 5132 C CA . LEU B 1 330 ? 3.902 12.711 17.344 1 98.44 330 LEU B CA 1
ATOM 5133 C C . LEU B 1 330 ? 4.418 11.484 18.094 1 98.44 330 LEU B C 1
ATOM 5135 O O . LEU B 1 330 ? 5.418 10.883 17.688 1 98.44 330 LEU B O 1
ATOM 5139 N N . LYS B 1 331 ? 3.742 11.148 19.156 1 98.25 331 LYS B N 1
ATOM 5140 C CA . LYS B 1 331 ? 4.145 9.969 19.922 1 98.25 331 LYS B CA 1
ATOM 5141 C C . LYS B 1 331 ? 4.133 8.719 19.047 1 98.25 331 LYS B C 1
ATOM 5143 O O . LYS B 1 331 ? 5.027 7.879 19.141 1 98.25 331 LYS B O 1
ATOM 5148 N N . LEU B 1 332 ? 3.158 8.578 18.219 1 98.38 332 LEU B N 1
ATOM 5149 C CA . LEU B 1 332 ? 3.1 7.453 17.297 1 98.38 332 LEU B CA 1
ATOM 5150 C C . LEU B 1 332 ? 4.348 7.398 16.422 1 98.38 332 LEU B C 1
ATOM 5152 O O . LEU B 1 332 ? 4.934 6.332 16.234 1 98.38 332 LEU B O 1
ATOM 5156 N N . CYS B 1 333 ? 4.746 8.531 15.883 1 98.25 333 CYS B N 1
ATOM 5157 C CA . CYS B 1 333 ? 5.941 8.578 15.055 1 98.25 333 CYS B CA 1
ATOM 5158 C C . CYS B 1 333 ? 7.156 8.062 15.812 1 98.25 333 CYS B C 1
ATOM 5160 O O . CYS B 1 333 ? 7.953 7.293 15.273 1 98.25 333 CYS B O 1
ATOM 5162 N N . HIS B 1 334 ? 7.238 8.516 17.047 1 97.69 334 HIS B N 1
ATOM 5163 C CA . HIS B 1 334 ? 8.367 8.086 17.859 1 97.69 334 HIS B CA 1
ATOM 5164 C C . HIS B 1 334 ? 8.289 6.59 18.156 1 97.69 334 HIS B C 1
ATOM 5166 O O . HIS B 1 334 ? 9.305 5.887 18.109 1 97.69 334 HIS B O 1
ATOM 5172 N N . CYS B 1 335 ? 7.109 6.098 18.516 1 98.25 335 CYS B N 1
ATOM 5173 C CA . CYS B 1 335 ? 6.922 4.676 18.766 1 98.25 335 CYS B CA 1
ATOM 5174 C C . CYS B 1 335 ? 7.254 3.85 17.531 1 98.25 335 CYS B C 1
ATOM 5176 O O . CYS B 1 335 ? 7.816 2.76 17.641 1 98.25 335 CYS B O 1
ATOM 5178 N N . GLU B 1 336 ? 6.926 4.348 16.359 1 98.31 336 GLU B N 1
ATOM 5179 C CA . GLU B 1 336 ? 7.238 3.658 15.117 1 98.31 336 GLU B CA 1
ATOM 5180 C C . GLU B 1 336 ? 8.75 3.537 14.914 1 98.31 336 GLU B C 1
ATOM 5182 O O . GLU B 1 336 ? 9.25 2.467 14.562 1 98.31 336 GLU B O 1
ATOM 5187 N N . ALA B 1 337 ? 9.445 4.633 15.156 1 97.56 337 ALA B N 1
ATOM 5188 C CA . ALA B 1 337 ? 10.906 4.598 15.039 1 97.56 337 ALA B CA 1
ATOM 5189 C C . ALA B 1 337 ? 11.508 3.613 16.031 1 97.56 337 ALA B C 1
ATOM 5191 O O . ALA B 1 337 ? 12.43 2.865 15.695 1 97.56 337 ALA B O 1
ATOM 5192 N N . GLN B 1 338 ? 11 3.643 17.219 1 97.5 338 GLN B N 1
ATOM 5193 C CA . GLN B 1 338 ? 11.477 2.705 18.234 1 97.5 338 GLN B CA 1
ATOM 5194 C C . GLN B 1 338 ? 11.195 1.263 17.828 1 97.5 338 GLN B C 1
ATOM 5196 O O . GLN B 1 338 ? 12.023 0.377 18.047 1 97.5 338 GLN B O 1
ATOM 5201 N N . SER B 1 339 ? 10.023 1.036 17.297 1 97.19 339 SER B N 1
ATOM 5202 C CA . SER B 1 339 ? 9.664 -0.297 16.828 1 97.19 339 SER B CA 1
ATOM 5203 C C . SER B 1 339 ? 10.625 -0.778 15.75 1 97.19 339 SER B C 1
ATOM 5205 O O . SER B 1 339 ? 11.055 -1.936 15.758 1 97.19 339 SER B O 1
ATOM 5207 N N . ILE B 1 340 ? 10.977 0.051 14.82 1 97.25 340 ILE B N 1
ATOM 5208 C CA . ILE B 1 340 ? 11.945 -0.291 13.781 1 97.25 340 ILE B CA 1
ATOM 5209 C C . ILE B 1 340 ? 13.281 -0.654 14.43 1 97.25 340 ILE B C 1
ATOM 5211 O O . ILE B 1 340 ? 13.883 -1.673 14.086 1 97.25 340 ILE B O 1
ATOM 5215 N N . ALA B 1 341 ? 13.734 0.156 15.352 1 96.5 341 ALA B N 1
ATOM 5216 C CA . ALA B 1 341 ? 15.039 -0.012 15.984 1 96.5 341 ALA B CA 1
ATOM 5217 C C . ALA B 1 341 ? 15.117 -1.33 16.75 1 96.5 341 ALA B C 1
ATOM 5219 O O . ALA B 1 341 ? 16.141 -2.004 16.734 1 96.5 341 ALA B O 1
ATOM 5220 N N . THR B 1 342 ? 14.023 -1.711 17.391 1 94.25 342 THR B N 1
ATOM 5221 C CA . THR B 1 342 ? 14.062 -2.863 18.281 1 94.25 342 THR B CA 1
ATOM 5222 C C . THR B 1 342 ? 13.555 -4.113 17.562 1 94.25 342 THR B C 1
ATOM 5224 O O . THR B 1 342 ? 13.789 -5.234 18.031 1 94.25 342 THR B O 1
ATOM 5227 N N . GLY B 1 343 ? 12.734 -3.893 16.547 1 92.06 343 GLY B N 1
ATOM 5228 C CA . GLY B 1 343 ? 12.094 -5.008 15.859 1 92.06 343 GLY B CA 1
ATOM 5229 C C . GLY B 1 343 ? 10.891 -5.543 16.609 1 92.06 343 GLY B C 1
ATOM 5230 O O . GLY B 1 343 ? 10.383 -6.625 16.281 1 92.06 343 GLY B O 1
ATOM 5231 N N . GLN B 1 344 ? 10.445 -4.793 17.609 1 93 344 GLN B N 1
ATOM 5232 C CA . GLN B 1 344 ? 9.344 -5.234 18.469 1 93 344 GLN B CA 1
ATOM 5233 C C . GLN B 1 344 ? 8.188 -4.25 18.422 1 93 344 GLN B C 1
ATOM 5235 O O . GLN B 1 344 ? 8.375 -3.074 18.094 1 93 344 GLN B O 1
ATOM 5240 N N . PRO B 1 345 ? 6.996 -4.828 18.688 1 95.06 345 PRO B N 1
ATOM 5241 C CA . PRO B 1 345 ? 5.898 -3.873 18.859 1 95.06 345 PRO B CA 1
ATOM 5242 C C . PRO B 1 345 ? 6.152 -2.891 20 1 95.06 345 PRO B C 1
ATOM 5244 O O . PRO B 1 345 ? 6.785 -3.248 21 1 95.06 345 PRO B O 1
ATOM 5247 N N . VAL B 1 346 ? 5.707 -1.67 19.859 1 97.38 346 VAL B N 1
ATOM 5248 C CA . VAL B 1 346 ? 5.863 -0.65 20.891 1 97.38 346 VAL B CA 1
ATOM 5249 C C . VAL B 1 346 ? 4.492 -0.124 21.312 1 97.38 346 VAL B C 1
ATOM 5251 O O . VAL B 1 346 ? 3.684 0.262 20.453 1 97.38 346 VAL B O 1
ATOM 5254 N N . SER B 1 347 ? 4.242 -0.104 22.578 1 96.94 347 SER B N 1
ATOM 5255 C CA . SER B 1 347 ? 2.969 0.348 23.125 1 96.94 347 SER B CA 1
ATOM 5256 C C . SER B 1 347 ? 2.906 1.87 23.203 1 96.94 347 SER B C 1
ATOM 5258 O O . SER B 1 347 ? 3.895 2.523 23.531 1 96.94 347 SER B O 1
ATOM 5260 N N . MET B 1 348 ? 1.727 2.398 22.984 1 95.06 348 MET B N 1
ATOM 5261 C CA . MET B 1 348 ? 1.496 3.836 23.109 1 95.06 348 MET B CA 1
ATOM 5262 C C . MET B 1 348 ? 1.431 4.254 24.562 1 95.06 348 MET B C 1
ATOM 5264 O O . MET B 1 348 ? 1.553 5.441 24.891 1 95.06 348 MET B O 1
ATOM 5268 N N . ASP B 1 349 ? 1.198 3.322 25.469 1 86.69 349 ASP B N 1
ATOM 5269 C CA . ASP B 1 349 ? 1.134 3.617 26.891 1 86.69 349 ASP B CA 1
ATOM 5270 C C . ASP B 1 349 ? 2.531 3.666 27.5 1 86.69 349 ASP B C 1
ATOM 5272 O O . ASP B 1 349 ? 2.709 4.172 28.609 1 86.69 349 ASP B O 1
ATOM 5276 N N . GLY B 1 350 ? 3.465 3.135 26.781 1 75.5 350 GLY B N 1
ATOM 5277 C CA . GLY B 1 350 ? 4.82 3.104 27.297 1 75.5 350 GLY B CA 1
ATOM 5278 C C . GLY B 1 350 ? 5.594 4.379 27.031 1 75.5 350 GLY B C 1
ATOM 5279 O O . GLY B 1 350 ? 5.113 5.266 26.328 1 75.5 350 GLY B O 1
ATOM 5280 N N . ASP B 1 351 ? 6.637 4.613 27.766 1 65.31 351 ASP B N 1
ATOM 5281 C CA . ASP B 1 351 ? 7.559 5.715 27.5 1 65.31 351 ASP B CA 1
ATOM 5282 C C . ASP B 1 351 ? 8.273 5.527 26.172 1 65.31 351 ASP B C 1
ATOM 5284 O O . ASP B 1 351 ? 8.727 4.426 25.844 1 65.31 351 ASP B O 1
ATOM 5288 N N . ALA B 1 352 ? 7.926 6.348 25.406 1 66.81 352 ALA B N 1
ATOM 5289 C CA . ALA B 1 352 ? 8.672 6.285 24.141 1 66.81 352 ALA B CA 1
ATOM 5290 C C . ALA B 1 352 ? 10.039 6.945 24.281 1 66.81 352 ALA B C 1
ATOM 5292 O O . ALA B 1 352 ? 10.18 7.945 24.984 1 66.81 352 ALA B O 1
#

Secondary structure (DSSP, 8-state):
-EEEEEE--SHHHHHHHHHHTT-TTEEEEEEE-S-HHHHTTB-TT---SSSPPP-B---TTSEEESSHHHHHH-TT-SEEEE---GGGHHHHHHHHHHTT-EEEEESSS-SSHHHHHHHHHHHHHHT--EEEE--GGGSHHHHHHHHHHHH-TT--EEEEEEEEEEE---S-TTTT-HHHH--HHHHTTHHHHHHHHHHH---SEEEEEEEEETTEEEEEEEEEE-SSTT-EEEEEEEEEE-TT--EEEEEEEEESSEEEEEEEEEETTEEEEEEEEEEEETTS-EE-PPPP---STTHHHHHHHHHHHHHHHH-PPPGGGBHHHHHHHHHHHHHHHHHHHHTS-EETTS--/-EEEEEE--SHHHHHHHHHHTT-TTEEEEEEE-S-HHHHTTB-TT---SSSPPP-B---TTSEEESSHHHHHH-TT-SEEEE---GGGHHHHHHHHHHTT-EEEEESSS-SSHHHHHHHHHHHHHHT--EEEE--GGGSHHHHHHHHHHHH-TT--EEEEEEEEEEE---S-TTTT-HHHH--HHHHTTHHHHHHHHHHH---SEEEEEEEEETTEEEEEEEEEE-SSTT-EEEEEEEEEE-TT--EEEEEEEEESSEEEEEEEEEETTEEEEEEEEEEEETTS-EE-PPPP---STTHHHHHHHHHHHHHHHH-PPPGGGBHHHHHHHHHHHHHHHHHHHHSS-EETTS--

Sequence (704 aa):
MVRIGIIGLGFMGMTHFEGAKKVDGAKVTAIATRNPAKLAGDWTSIQGNFGPRGGQVDLSDVKTYSDYHELLADPDIDLVDICLPLDQHETVTLEAIAAGKAVIVEKAIALDIAAADRMVEAARAAGRLFMVAHVLPFFPEFKFAADAIMSGKYGKLRAAHFRRMISKPDWSDDMADPAKTGGPGIDLHIHDTHFIGWVCGTPKAVQSRGILEDGYAQYLNTQYLFDDPELTVSSVSGGISAAAMPFAHGFEIYLEKATLVYDFATLGSEPTLSQPLTVLHADGTVEVPQLDGDDEWCAAFTAELQVAVDAVRSGEEPRLLSGALARDALKLCHCEAQSIATGQPVSMDGDAMVRIGIIGLGFMGMTHFEGAKKVDGAKVTAIATRNPAKLAGDWTSIQGNFGPRGGQVDLSDVKTYSDYHELLADPDIDLVDICLPLDQHETVTLEAIAAGKAVIVEKAIALDIAAADRMVEAARAAGRLFMVAHVLPFFPEFKFAADAIMSGKYGKLRAAHFRRMISKPDWSDDMADPAKTGGPGIDLHIHDTHFIGWVCGTPKAVQSRGILEDGYAQYLNTQYLFDDPELTVSSVSGGISAAAMPFAHGFEIYLEKATLVYDFATLGSEPTLSQPLTVLHADGTVEVPQLDGDDEWCAAFTAELQVAVDAVRSGEEPRLLSGALARDALKLCHCEAQSIATGQPVSMDGDA

InterPro domains:
  IPR000683 Gfo/Idh/MocA-like oxidoreductase, N-terminal [PF01408] (2-134)
  IPR036291 NAD(P)-binding domain superfamily [SSF51735] (2-163)
  IPR051450 Gfo/Idh/MocA Oxidoreductases [PTHR43377] (1-344)
  IPR055170 GFO/IDH/MocA-like oxidoreductase domain [PF22725] (144-214)

Foldseek 3Di:
DAEEEEEDDAQVSVLLQVLQVPFPPYHHAEYEAQDVCVLQQAQQVHDDPFDDGGGGGDCVRHHYYNDCVVVLQDPRHAEYEYDDFQQCLLVVLLSSVVSVHAYEYEPLNHQDLVSLVVSQVSCVVSLHHYFYQLLLCLPQLNVVVLCCAQVCPQHHWQEKEKEKEFAQDPPDPQQNDCVRQLAFLGNPCLSVLLSCCSRVNFAFWKAKAADDDPLGGQWIKMWGHHPPNRYTYIYTYHHHDDNQWRIKIWMWTDHPFWIWTWIWTRGRNDTDGPDQTWIQGNVGDIDRDDTDWDPHRSTSSSVSVNVVSVCSVVVNHDPSGRSVSSSSSSLNSSQNSVNNVVVDMGGSPDDD/DAEEEEEDDAQVSVLLQVLQVPFPPYHHAEYEAQDVCVLQQAQQVHDDPFDDGGGGGDCVRHHYHNDCVVVLQDPRHAEYEYDDFQQCLLVVLLSSLVSVHAYEYEPLNHQDLVSLVVSQVSCVVSLHHYFYQLLLCLPQLNVVVLCCAQVCPQHHWQEKEKEKEFAQDPPDPQQNDCVRQLAFLGNPCLSVLLSCCSRVNFAFWKAKAADDDPLGGQWIKMWGHHPPNRYTYIYTYHHHDDNQWRIKIWMWTDHPFWIWTWIWTRGRNDTDGPDQTWIQGNVGDIDRDDTDWDPHRSTSSSVSVNQVSVCSVVVNHDPSGRSVSSSSSSLNSSQNSVNNVVVDMGGSPDDD